Protein AF-A0A5J4UTB5-F1 (afdb_monomer_lite)

pLDDT: mean 79.01, std 13.05, range [40.53, 96.5]

InterPro domains:
  IPR027417 P-loop containing nucleoside triphosphate hydrolase [G3DSA:3.40.50.300] (4-256)
  IPR027417 P-loop containing nucleoside triphosphate hydrolase [SSF52540] (23-153)

Sequence (651 aa):
MMSYSPTGGYIVTEQAKSILKGTPNVLLIIVTGLSRSGKSTRINQLITGNTSTWNLVWPMVTAQGDRTVTKAFITYGPVPLSRINANFGVILANIAAGDPNIFFIDSEGTGHLEHQGRDIFMGIMALLPVACVCINVSNGIVHQPDMVQIIGQFQLNHLLSVLPYGINMTRGFVLMCRGVGYTVEEGGDINASRIEQDNRQKQILKDQLIRNGVNENADHIIVLTQPSDNTPQFADMQKNSLKDCAEFVNRIVGQRTPVSGSTVLGMIENLLLHVQEFKQNGINDIVVTQAFDHVVEHLLRQAGDAALAFCGTCAVTIQRMTLDQLIPGGAPAEIDRIVGIVNQSFIDALGPARTEIQQFKGQVYEQKRTEVVAAAHLQIQQAIDGRAVSLHGTVINLIRNCQTEVQDEYTTTVQNSVTAMTYPQLRAFTAAAYAQNNTNANQVRQRCTQRLDWLVGRVQQAVNDAATAAQQGATACAQTGFDRGLNGRVLYPHTLAEAQGEFQNPAVGANITLYTQNNLPYPAIVGANGVVTLPGLSANTATNHEEHNGTNWWNNSVDNPVTFTPGACTVHVDSKAYHWEGDHTGHHHGIRRKKRHYHDVEYASVSVTIPAGWNFGNIVWGGYQQIVGQTVTFSAPNGFNAPIPPISIRR

Foldseek 3Di:
DWAQDPVPAIDDDPVLVVVQQQFWQEAEEEEAEAPPLLRQLLVQCLQQLQLLDSPRCPPPHDDDDDDFDDNTWDKDWQDFLVNSCVSLVNDDPDPPDPTHGYIYIYAGHAHPLVPGPPRSLLLLQLLLQQHLEYEYGEEAQDDDVVLVSVCLSSVLLPQWDQAPLRFTRRYAYEYEHEAYDFDADVPGDRLVSQVVVFVVSLVVSVVSCVVVVRDDDSLRYTYGYAHHDSPPSRSVSNSVSSSVVSVSSSVSSVRGDRAGSLLSNQSSNQSSVCSVVCNVPNDDSVSSNVSSVVSLVVLLVQLLVQLCVLLVVLLVVLLPDDPVRLVVCVDPVNLVVSLVSSLVSSVVSSNSRNVVCCSRVVVVNVVSSVVSSVVSSVSNNCSSVVSVVVNVVVVVVVLVVLLVVLLVVLLVVLLVVLLPDDLVCLVVDAQVVCLVPPCVLVVSLVVQCVVCVVVPPPSNVSSVVSSVVSSVCSSVSNVVSSVVSVPPDDNFAQFPVNCCVVPVNDDQQDWDWHAAPVGHTAIWGQHPPRAIHHPWKWKKKWKWKAKDPGHTPDIDMDTWDWHADRNQQWIFTFDKWAKAKDKDWDDDDDDDDDTDIMIMIITMKMKIFDDPPKDWDDADDPADWDDDHRIIIDHHDHPDMDGGDIIHMGD

Radius of gyration: 64.91 Å; chains: 1; bounding box: 141×70×179 Å

Secondary structure (DSSP, 8-state):
-EEEETTTEEEE-HHHHHHHHT-SSEEEEEEE-BTTSSHHHHHHHHHH---S-S---SSSPPPPSSS---SEEEEEEEEEHHHHHHHHTPPPS---SS--EEEEEEEP-BSSGGG--HHHHHHHHHHGGGEEEEEEEEESSPPHHHHHHHHHHHTGGGS--EEGGGEE---EEEEEEES------TT--HHHHHHHHHHHHHHHHHHHHHHTT----GGGEEEEEE----SHHHHHHHHHHHHHHHHHHHHHHTTSPP--HHHHHHHHHHHHHTHHHHHHH---HHHHHHHHHHHHHHHHHHHHHHHHHHHHHHHHHHTT--HHHHHHHTSHHHHHHHHHHHHHHHHHHHTTHHHHHHHHHHHHHHHHHHHHHHHHHHHHHHHHHHHHHHHHHHHHHHHHHHHHHHHHHHHHHHHHHHHT--HHHHHT--HHHHHHH-THHHHHHHHHHHHSGGGHHHHHHHHHHHHHHHHHHHHHHHHHHHHHHTTT--SS-SSHHHHTTTTTSPPTT-EEEEE-TT--EEEEEE-GGG-EE-TT-EEEEEEEEEETTTEEEEEEEEEEPEEEETTTTEEEE--EEEEEEEEEEPPP--TT-PPPEEEEEEEEEEEEEPPTT-EE-----SSEEEEETTEEEEE--TT-EEEPPPEEEE-

Organism: NCBI:txid222440

Structure (mmCIF, N/CA/C/O backbone):
data_AF-A0A5J4UTB5-F1
#
_entry.id   AF-A0A5J4UTB5-F1
#
loop_
_atom_site.group_PDB
_atom_site.id
_atom_site.type_symbol
_atom_site.label_atom_id
_atom_site.label_alt_id
_atom_site.label_comp_id
_atom_site.label_asym_id
_atom_site.label_entity_id
_atom_site.label_seq_id
_atom_site.pdbx_PDB_ins_code
_atom_site.Cartn_x
_atom_site.Cartn_y
_atom_site.Cartn_z
_atom_site.occupancy
_atom_site.B_iso_or_equiv
_atom_site.auth_seq_id
_atom_site.auth_comp_id
_atom_site.auth_asym_id
_atom_site.auth_atom_id
_atom_site.pdbx_PDB_model_num
ATOM 1 N N . MET A 1 1 ? 5.181 11.831 -23.032 1.00 82.31 1 MET A N 1
ATOM 2 C CA . MET A 1 1 ? 6.130 11.613 -21.923 1.00 82.31 1 MET A CA 1
ATOM 3 C C . MET A 1 1 ? 6.036 12.733 -20.918 1.00 82.31 1 MET A C 1
ATOM 5 O O . MET A 1 1 ? 5.537 12.511 -19.825 1.00 82.31 1 MET A O 1
ATOM 9 N N . MET A 1 2 ? 6.504 13.927 -21.281 1.00 84.38 2 MET A N 1
ATOM 10 C CA . MET A 1 2 ? 6.601 15.066 -20.379 1.00 84.38 2 MET A CA 1
ATOM 11 C C . MET A 1 2 ? 6.098 16.323 -21.073 1.00 84.38 2 MET A C 1
ATOM 13 O O . MET A 1 2 ? 6.310 16.500 -22.276 1.00 84.38 2 MET A O 1
ATOM 17 N N . SER A 1 3 ? 5.467 17.190 -20.295 1.00 80.56 3 SER A N 1
ATOM 18 C CA . SER A 1 3 ? 5.044 18.528 -20.701 1.00 80.56 3 SER A CA 1
ATOM 19 C C . SER A 1 3 ? 5.803 19.569 -19.892 1.00 80.56 3 SER A C 1
ATOM 21 O O . SER A 1 3 ? 6.044 19.365 -18.702 1.00 80.56 3 SER A O 1
ATOM 23 N N . TYR A 1 4 ? 6.162 20.680 -20.530 1.00 76.25 4 TYR A N 1
ATOM 24 C CA . TYR A 1 4 ? 6.833 21.789 -19.865 1.00 76.25 4 TYR A CA 1
ATOM 25 C C . TYR A 1 4 ? 5.823 22.798 -19.310 1.00 76.25 4 TYR A C 1
ATOM 27 O O . TYR A 1 4 ? 4.922 23.240 -20.025 1.00 76.25 4 TYR A O 1
ATOM 35 N N . SER A 1 5 ? 6.005 23.181 -18.048 1.00 70.31 5 SER A N 1
ATOM 36 C CA . SER A 1 5 ? 5.319 24.296 -17.402 1.00 70.31 5 SER A CA 1
ATOM 37 C C . SER A 1 5 ? 6.306 25.447 -17.166 1.00 70.31 5 SER A C 1
ATOM 39 O O . SER A 1 5 ? 7.316 25.231 -16.492 1.00 70.31 5 SER A O 1
ATOM 41 N N . PRO A 1 6 ? 6.016 26.681 -17.623 1.00 63.81 6 PRO A N 1
ATOM 42 C CA . PRO A 1 6 ? 6.888 27.840 -17.403 1.00 63.81 6 PRO A CA 1
ATOM 43 C C . PRO A 1 6 ? 7.181 28.152 -15.928 1.00 63.81 6 PRO A C 1
ATOM 45 O O . PRO A 1 6 ? 8.191 28.775 -15.623 1.00 63.81 6 PRO A O 1
ATOM 48 N N . THR A 1 7 ? 6.300 27.742 -15.012 1.00 60.81 7 THR A N 1
ATOM 49 C CA . THR A 1 7 ? 6.431 27.991 -13.567 1.00 60.81 7 THR A CA 1
ATOM 50 C C . THR A 1 7 ? 6.910 26.775 -12.775 1.00 60.81 7 THR A C 1
ATOM 52 O O . THR A 1 7 ? 7.266 26.926 -11.611 1.00 60.81 7 THR A O 1
ATOM 55 N N . GLY A 1 8 ? 6.915 25.579 -13.377 1.00 63.91 8 GLY A N 1
ATOM 56 C CA . GLY A 1 8 ? 7.150 24.311 -12.671 1.00 63.91 8 GLY A CA 1
ATOM 57 C C . GLY A 1 8 ? 8.138 23.353 -13.339 1.00 63.91 8 GLY A C 1
ATOM 58 O O . GLY A 1 8 ? 8.381 22.280 -12.799 1.00 63.91 8 GLY A O 1
ATOM 59 N N . GLY A 1 9 ? 8.709 23.704 -14.495 1.00 75.94 9 GLY A N 1
ATOM 60 C CA . GLY A 1 9 ? 9.616 22.824 -15.232 1.00 75.94 9 GLY A CA 1
ATOM 61 C C . GLY A 1 9 ? 8.895 21.679 -15.953 1.00 75.94 9 GLY A C 1
ATOM 62 O O . GLY A 1 9 ? 7.710 21.774 -16.280 1.00 75.94 9 GLY A O 1
ATOM 63 N N . TYR A 1 10 ? 9.621 20.600 -16.255 1.00 82.94 10 TYR A N 1
ATOM 64 C CA . TYR A 1 10 ? 9.029 19.406 -16.864 1.00 82.94 10 TYR A CA 1
ATOM 65 C C . TYR A 1 10 ? 8.313 18.553 -15.826 1.00 82.94 10 TYR A C 1
ATOM 67 O O . TYR A 1 10 ? 8.853 18.277 -14.760 1.00 82.94 10 TYR A O 1
ATOM 75 N N . ILE A 1 11 ? 7.133 18.066 -16.198 1.00 86.44 11 ILE A N 1
ATOM 76 C CA . ILE A 1 11 ? 6.380 17.072 -15.434 1.00 86.44 11 ILE A CA 1
ATOM 77 C C . ILE A 1 11 ? 5.998 15.906 -16.339 1.00 86.44 11 ILE A C 1
ATOM 79 O O . ILE A 1 11 ? 5.722 16.094 -17.530 1.00 86.44 11 ILE A O 1
ATOM 83 N N . VAL A 1 12 ? 5.962 14.695 -15.783 1.00 88.62 12 VAL A N 1
ATOM 84 C CA . VAL A 1 12 ? 5.438 13.526 -16.496 1.00 88.62 12 VAL A CA 1
ATOM 85 C C . VAL A 1 12 ? 3.929 13.692 -16.677 1.00 88.62 12 VAL A C 1
ATOM 87 O O . VAL A 1 12 ? 3.208 14.008 -15.735 1.00 88.62 12 VAL A O 1
ATOM 90 N N . THR A 1 13 ? 3.435 13.491 -17.898 1.00 88.62 13 THR A N 1
ATOM 91 C CA . THR A 1 13 ? 2.002 13.626 -18.212 1.00 88.62 13 THR A CA 1
ATOM 92 C C . THR A 1 13 ? 1.187 12.500 -17.573 1.00 88.62 13 THR A C 1
ATOM 94 O O . THR A 1 13 ? 1.621 11.351 -17.636 1.00 88.62 13 THR A O 1
ATOM 97 N N . GLU A 1 14 ? -0.025 12.777 -17.083 1.00 89.44 14 GLU A N 1
ATOM 98 C CA . GLU A 1 14 ? -0.910 11.764 -16.467 1.00 89.44 14 GLU A CA 1
ATOM 99 C C . GLU A 1 14 ? -1.176 10.548 -17.372 1.00 89.44 14 GLU A C 1
ATOM 101 O O . GLU A 1 14 ? -1.186 9.408 -16.910 1.00 89.44 14 GLU A O 1
ATOM 106 N N . GLN A 1 15 ? -1.292 10.764 -18.687 1.00 86.31 15 GLN A N 1
ATOM 107 C CA . GLN A 1 15 ? -1.418 9.672 -19.656 1.00 86.31 15 GLN A CA 1
ATOM 108 C C . GLN A 1 15 ? -0.199 8.733 -19.630 1.00 86.31 15 GLN A C 1
ATOM 110 O O . GLN A 1 15 ? -0.359 7.515 -19.622 1.00 86.31 15 GLN A O 1
ATOM 115 N N . ALA A 1 16 ? 1.018 9.286 -19.588 1.00 87.56 16 ALA A N 1
ATOM 116 C CA . ALA A 1 16 ? 2.239 8.488 -19.497 1.00 87.56 16 ALA A CA 1
ATOM 117 C C . ALA A 1 16 ? 2.341 7.764 -18.146 1.00 87.56 16 ALA A C 1
ATOM 119 O O . ALA A 1 16 ? 2.723 6.597 -18.129 1.00 87.56 16 ALA A O 1
ATOM 120 N N . LYS A 1 17 ? 1.940 8.412 -17.040 1.00 91.62 17 LYS A N 1
ATOM 121 C CA . LYS A 1 17 ? 1.911 7.786 -15.706 1.00 91.62 17 LYS A CA 1
ATOM 122 C C . LYS A 1 17 ? 1.018 6.549 -15.682 1.00 91.62 17 LYS A C 1
ATOM 124 O O . LYS A 1 17 ? 1.452 5.491 -15.236 1.00 91.62 17 LYS A O 1
ATOM 129 N N . SER A 1 18 ? -0.201 6.680 -16.207 1.00 89.06 18 SER A N 1
ATOM 130 C CA . SER A 1 18 ? -1.191 5.599 -16.253 1.00 89.06 18 SER A CA 1
ATOM 131 C C . SER A 1 18 ? -0.679 4.378 -17.024 1.00 89.06 18 SER A C 1
ATOM 133 O O . SER A 1 18 ? -0.764 3.253 -16.535 1.00 89.06 18 SER A O 1
ATOM 135 N N . ILE A 1 19 ? -0.069 4.597 -18.195 1.00 90.44 19 ILE A N 1
ATOM 136 C CA . ILE A 1 19 ? 0.429 3.502 -19.040 1.00 90.44 19 ILE A CA 1
ATOM 137 C C . ILE A 1 19 ? 1.689 2.861 -18.433 1.00 90.44 19 ILE A C 1
ATOM 139 O O . ILE A 1 19 ? 1.799 1.636 -18.384 1.00 90.44 19 ILE A O 1
ATOM 143 N N . LEU A 1 20 ? 2.642 3.662 -17.943 1.00 91.00 20 LEU A N 1
ATOM 144 C CA . LEU A 1 20 ? 3.902 3.143 -17.401 1.00 91.00 20 LEU A CA 1
ATOM 145 C C . LEU A 1 20 ? 3.695 2.344 -16.113 1.00 91.00 20 LEU A C 1
ATOM 147 O O . LEU A 1 20 ? 4.262 1.263 -15.987 1.00 91.00 20 LEU A O 1
ATOM 151 N N . LYS A 1 21 ? 2.857 2.818 -15.182 1.00 88.62 21 LYS A N 1
ATOM 152 C CA . LYS A 1 21 ? 2.711 2.213 -13.845 1.00 88.62 21 LYS A CA 1
ATOM 153 C C . LYS A 1 21 ? 2.341 0.722 -13.880 1.00 88.62 21 LYS A C 1
ATOM 155 O O . LYS A 1 21 ? 2.787 -0.028 -13.020 1.00 88.62 21 LYS A O 1
ATOM 160 N N . GLY A 1 22 ? 1.559 0.289 -14.870 1.00 87.06 22 GLY A N 1
ATOM 161 C CA . GLY A 1 22 ? 1.132 -1.107 -15.023 1.00 87.06 22 GLY A CA 1
ATOM 162 C C . GLY A 1 22 ? 2.012 -1.975 -15.929 1.00 87.06 22 GLY A C 1
ATOM 163 O O . GLY A 1 22 ? 1.721 -3.158 -16.086 1.00 87.06 22 GLY A O 1
ATOM 164 N N . THR A 1 23 ? 3.059 -1.424 -16.552 1.00 92.12 23 THR A N 1
ATOM 165 C CA . THR A 1 23 ? 3.819 -2.140 -17.587 1.00 92.12 23 THR A CA 1
ATOM 166 C C . THR A 1 23 ? 5.057 -2.841 -16.999 1.00 92.12 23 THR A C 1
ATOM 168 O O . THR A 1 23 ? 5.892 -2.179 -16.376 1.00 92.12 23 THR A O 1
ATOM 171 N N . PRO A 1 24 ? 5.231 -4.164 -17.190 1.00 91.12 24 PRO A N 1
ATOM 172 C CA . PRO A 1 24 ? 6.453 -4.870 -16.805 1.00 91.12 24 PRO A CA 1
ATOM 173 C C . PRO A 1 24 ? 7.583 -4.652 -17.825 1.00 91.12 24 PRO A C 1
ATOM 175 O O . PRO A 1 24 ? 7.318 -4.426 -19.006 1.00 91.12 24 PRO A O 1
ATOM 178 N N . ASN A 1 25 ? 8.837 -4.784 -17.379 1.00 90.62 25 ASN A N 1
ATOM 179 C CA . ASN A 1 25 ? 10.048 -4.760 -18.216 1.00 90.62 25 ASN A CA 1
ATOM 180 C C . ASN A 1 25 ? 10.065 -3.617 -19.255 1.00 90.62 25 ASN A C 1
ATOM 182 O O . ASN A 1 25 ? 9.971 -3.843 -20.463 1.00 90.62 25 ASN A O 1
ATOM 186 N N . VAL A 1 26 ? 10.119 -2.380 -18.768 1.00 93.31 26 VAL A N 1
ATOM 187 C CA . VAL A 1 26 ? 10.037 -1.163 -19.579 1.00 93.31 26 VAL A CA 1
ATOM 188 C C . VAL A 1 26 ? 11.411 -0.731 -20.076 1.00 93.31 26 VAL A C 1
ATOM 190 O O . VAL A 1 26 ? 12.365 -0.616 -19.311 1.00 93.31 26 VAL A O 1
ATOM 193 N N . LEU A 1 27 ? 11.480 -0.395 -21.363 1.00 93.62 27 LEU A N 1
ATOM 194 C CA . LEU A 1 27 ? 12.644 0.196 -22.011 1.00 93.62 27 LEU A CA 1
ATOM 195 C C . LEU A 1 27 ? 12.272 1.534 -22.639 1.00 93.62 27 LEU A C 1
ATOM 197 O O . LEU A 1 27 ? 11.268 1.643 -23.340 1.00 93.62 27 LEU A O 1
ATOM 201 N N . LEU A 1 28 ? 13.114 2.547 -22.448 1.00 95.00 28 LEU A N 1
ATOM 202 C CA . LEU A 1 28 ? 12.928 3.848 -23.085 1.00 95.00 28 LEU A CA 1
ATOM 203 C C . LEU A 1 28 ? 13.902 4.011 -24.251 1.00 95.00 28 LEU A C 1
ATOM 205 O O . LEU A 1 28 ? 15.115 3.892 -24.066 1.00 95.00 28 LEU A O 1
ATOM 209 N N . ILE A 1 29 ? 13.381 4.319 -25.437 1.00 95.25 29 ILE A N 1
ATOM 210 C CA . ILE A 1 29 ? 14.190 4.739 -26.584 1.00 95.25 29 ILE A CA 1
ATOM 211 C C . ILE A 1 29 ? 13.920 6.215 -26.838 1.00 95.25 29 ILE A C 1
ATOM 213 O O . ILE A 1 29 ? 12.815 6.593 -27.221 1.00 95.25 29 ILE A O 1
ATOM 217 N N . ILE A 1 30 ? 14.931 7.051 -26.620 1.00 92.38 30 ILE A N 1
ATOM 218 C CA . ILE A 1 30 ? 14.826 8.502 -26.788 1.00 92.38 30 ILE A CA 1
ATOM 219 C C . ILE A 1 30 ? 15.323 8.857 -28.180 1.00 92.38 30 ILE A C 1
ATOM 221 O O . ILE A 1 30 ? 16.457 8.537 -28.520 1.00 92.38 30 ILE A O 1
ATOM 225 N N . VAL A 1 31 ? 14.505 9.541 -28.974 1.00 91.50 31 VAL A N 1
ATOM 226 C CA . VAL A 1 31 ? 14.862 10.004 -30.316 1.00 91.50 31 VAL A CA 1
ATOM 227 C C . VAL A 1 31 ? 14.909 11.524 -30.332 1.00 91.50 31 VAL A C 1
ATOM 229 O O . VAL A 1 31 ? 13.977 12.203 -29.909 1.00 91.50 31 VAL A O 1
ATOM 232 N N . THR A 1 32 ? 16.024 12.058 -30.811 1.00 87.31 32 THR A N 1
ATOM 233 C CA . THR A 1 32 ? 16.383 13.475 -30.715 1.00 87.31 32 THR A CA 1
ATOM 234 C C . THR A 1 32 ? 17.271 13.882 -31.889 1.00 87.31 32 THR A C 1
ATOM 236 O O . THR A 1 32 ? 17.636 13.058 -32.723 1.00 87.31 32 THR A O 1
ATOM 239 N N . GLY A 1 33 ? 17.508 15.179 -32.051 1.00 82.62 33 GLY A N 1
ATOM 240 C CA . GLY A 1 33 ? 18.141 15.769 -33.225 1.00 82.62 33 GLY A CA 1
ATOM 241 C C . GLY A 1 33 ? 17.418 17.022 -33.705 1.00 82.62 33 GLY A C 1
ATOM 242 O O . GLY A 1 33 ? 16.336 17.375 -33.214 1.00 82.62 33 GLY A O 1
ATOM 243 N N . LEU A 1 34 ? 18.016 17.678 -34.698 1.00 77.44 34 LEU A N 1
ATOM 244 C CA . LEU A 1 34 ? 17.564 18.973 -35.201 1.00 77.44 34 LEU A CA 1
ATOM 245 C C . LEU A 1 34 ? 16.099 18.955 -35.666 1.00 77.44 34 LEU A C 1
ATOM 247 O O . LEU A 1 34 ? 15.512 17.921 -36.015 1.00 77.44 34 LEU A O 1
ATOM 251 N N . SER A 1 35 ? 15.484 20.133 -35.683 1.00 75.88 35 SER A N 1
ATOM 252 C CA . SER A 1 35 ? 14.193 20.320 -36.344 1.00 75.88 35 SER A CA 1
ATOM 253 C C . SER A 1 35 ? 14.227 19.794 -37.787 1.00 75.88 35 SER A C 1
ATOM 255 O O . SER A 1 35 ? 15.158 20.058 -38.542 1.00 75.88 35 SER A O 1
ATOM 257 N N . ARG A 1 36 ? 13.198 19.018 -38.162 1.00 76.75 36 ARG A N 1
ATOM 258 C CA . ARG A 1 36 ? 13.047 18.369 -39.483 1.00 76.75 36 ARG A CA 1
ATOM 259 C C . ARG A 1 36 ? 14.149 17.368 -39.871 1.00 76.75 36 ARG A C 1
ATOM 261 O O . ARG A 1 36 ? 14.342 17.103 -41.056 1.00 76.75 36 ARG A O 1
ATOM 268 N N . SER A 1 37 ? 14.831 16.755 -38.902 1.00 81.31 37 SER A N 1
ATOM 269 C CA . SER A 1 37 ? 15.782 15.666 -39.183 1.00 81.31 37 SER A CA 1
ATOM 270 C C . SER A 1 37 ? 15.126 14.314 -39.511 1.00 81.31 37 SER A C 1
ATOM 272 O O . SER A 1 37 ? 15.797 13.406 -39.986 1.00 81.31 37 SER A O 1
ATOM 274 N N . GLY A 1 38 ? 13.809 14.175 -39.312 1.00 85.00 38 GLY A N 1
ATOM 275 C CA . GLY A 1 38 ? 13.069 12.935 -39.591 1.00 85.00 38 GLY A CA 1
ATOM 276 C C . GLY A 1 38 ? 12.893 12.000 -38.389 1.00 85.00 38 GLY A C 1
ATOM 277 O O . GLY A 1 38 ? 12.594 10.827 -38.586 1.00 85.00 38 GLY A O 1
ATOM 278 N N . LYS A 1 39 ? 13.042 12.496 -37.151 1.00 87.62 39 LYS A N 1
ATOM 279 C CA . LYS A 1 39 ? 12.878 11.723 -35.899 1.00 87.62 39 LYS A CA 1
ATOM 280 C C . LYS A 1 39 ? 11.586 10.905 -35.832 1.00 87.62 39 LYS A C 1
ATOM 282 O O . LYS A 1 39 ? 11.640 9.682 -35.743 1.00 87.62 39 LYS A O 1
ATOM 287 N N . SER A 1 40 ? 10.435 11.567 -35.946 1.00 87.25 40 SER A N 1
ATOM 288 C CA . SER A 1 40 ? 9.120 10.923 -35.871 1.00 87.25 40 SER A CA 1
ATOM 289 C C . SER A 1 40 ? 8.929 9.916 -37.013 1.00 87.25 40 SER A C 1
ATOM 291 O O . SER A 1 40 ? 8.399 8.830 -36.795 1.00 87.25 40 SER A O 1
ATOM 293 N N . THR A 1 41 ? 9.462 10.208 -38.208 1.00 88.50 41 THR A N 1
ATOM 294 C CA . THR A 1 41 ? 9.490 9.252 -39.326 1.00 88.50 41 THR A CA 1
ATOM 295 C C . THR A 1 41 ? 10.308 8.007 -38.984 1.00 88.50 41 THR A C 1
ATOM 297 O O . THR A 1 41 ? 9.854 6.901 -39.253 1.00 88.50 41 THR A O 1
ATOM 300 N N . ARG A 1 42 ? 11.482 8.147 -38.353 1.00 89.81 42 ARG A N 1
ATOM 301 C CA . ARG A 1 42 ? 12.305 6.999 -37.935 1.00 89.81 42 ARG A CA 1
ATOM 302 C C . ARG A 1 42 ? 11.610 6.131 -36.899 1.00 89.81 42 ARG A C 1
ATOM 304 O O . ARG A 1 42 ? 11.630 4.911 -37.032 1.00 89.81 42 ARG A O 1
ATOM 311 N N . ILE A 1 43 ? 10.943 6.748 -35.927 1.00 92.81 43 ILE A N 1
ATOM 312 C CA . ILE A 1 43 ? 10.099 6.023 -34.970 1.00 92.81 43 ILE A CA 1
ATOM 313 C C . ILE A 1 43 ? 9.019 5.231 -35.721 1.00 92.81 43 ILE A C 1
ATOM 315 O O . ILE A 1 43 ? 8.870 4.030 -35.501 1.00 92.81 43 ILE A O 1
ATOM 319 N N . ASN A 1 44 ? 8.323 5.868 -36.666 1.00 92.38 44 ASN A N 1
ATOM 320 C CA . ASN A 1 44 ? 7.273 5.217 -37.448 1.00 92.38 44 ASN A CA 1
ATOM 321 C C . ASN A 1 44 ? 7.795 4.028 -38.261 1.00 92.38 44 ASN A C 1
ATOM 323 O O . ASN A 1 44 ? 7.172 2.967 -38.272 1.00 92.38 44 ASN A O 1
ATOM 327 N N . GLN A 1 45 ? 8.955 4.170 -38.900 1.00 91.56 45 GLN A N 1
ATOM 328 C CA . GLN A 1 45 ? 9.579 3.101 -39.680 1.00 91.56 45 GLN A CA 1
ATOM 329 C C . GLN A 1 45 ? 10.033 1.932 -38.800 1.00 91.56 45 GLN A C 1
ATOM 331 O O . GLN A 1 45 ? 9.808 0.782 -39.167 1.00 91.56 45 GLN A O 1
ATOM 336 N N . LEU A 1 46 ? 10.598 2.199 -37.617 1.00 92.56 46 LEU A N 1
ATOM 337 C CA . LEU A 1 46 ? 10.962 1.150 -36.657 1.00 92.56 46 LEU A CA 1
ATOM 338 C C . LEU A 1 46 ? 9.728 0.357 -36.191 1.00 92.56 46 LEU A C 1
ATOM 340 O O . LEU A 1 46 ? 9.748 -0.872 -36.159 1.00 92.56 46 LEU A O 1
ATOM 344 N N . ILE A 1 47 ? 8.627 1.047 -35.882 1.00 93.12 47 ILE A N 1
ATOM 345 C CA . ILE A 1 47 ? 7.403 0.419 -35.357 1.00 93.12 47 ILE A CA 1
ATOM 346 C C . ILE A 1 47 ? 6.625 -0.350 -36.432 1.00 93.12 47 ILE A C 1
ATOM 348 O O . ILE A 1 47 ? 6.020 -1.386 -36.140 1.00 93.12 47 ILE A O 1
ATOM 352 N N . THR A 1 48 ? 6.592 0.164 -37.662 1.00 91.50 48 THR A N 1
ATOM 353 C CA . THR A 1 48 ? 5.786 -0.411 -38.753 1.00 91.50 48 THR A CA 1
ATOM 354 C C . THR A 1 48 ? 6.566 -1.367 -39.650 1.00 91.50 48 THR A C 1
ATOM 356 O O . THR A 1 48 ? 5.944 -2.147 -40.364 1.00 91.50 48 THR A O 1
ATOM 359 N N . GLY A 1 49 ? 7.900 -1.290 -39.663 1.00 89.38 49 GLY A N 1
ATOM 360 C CA . GLY A 1 49 ? 8.748 -2.005 -40.621 1.00 89.38 49 GLY A CA 1
ATOM 361 C C . GLY A 1 49 ? 8.662 -1.470 -42.054 1.00 89.38 49 GLY A C 1
ATOM 362 O O . GLY A 1 49 ? 9.355 -1.972 -42.937 1.00 89.38 49 GLY A O 1
ATOM 363 N N . ASN A 1 50 ? 7.827 -0.459 -42.311 1.00 89.12 50 ASN A N 1
ATOM 364 C CA . ASN A 1 50 ? 7.670 0.116 -43.636 1.00 89.12 50 ASN A CA 1
ATOM 365 C C . ASN A 1 50 ? 8.791 1.129 -43.894 1.00 89.12 50 ASN A C 1
ATOM 367 O O . ASN A 1 50 ? 8.797 2.198 -43.298 1.00 89.12 50 ASN A O 1
ATOM 371 N N . THR A 1 51 ? 9.719 0.818 -44.797 1.00 87.00 51 THR A N 1
ATOM 372 C CA . THR A 1 51 ? 10.797 1.730 -45.221 1.00 87.00 51 THR A CA 1
ATOM 373 C C . THR A 1 51 ? 10.619 2.263 -46.638 1.00 87.00 51 THR A C 1
ATOM 375 O O . THR A 1 51 ? 11.501 2.955 -47.139 1.00 87.00 51 THR A O 1
ATOM 378 N N . SER A 1 52 ? 9.483 1.983 -47.285 1.00 82.00 52 SER A N 1
ATOM 379 C CA . SER A 1 52 ? 9.239 2.353 -48.683 1.00 82.00 52 SER A CA 1
ATOM 380 C C . SER A 1 52 ? 8.893 3.831 -48.873 1.00 82.00 52 SER A C 1
ATOM 382 O O . SER A 1 52 ? 8.764 4.292 -50.003 1.00 82.00 52 SER A O 1
ATOM 384 N N . THR A 1 53 ? 8.669 4.577 -47.787 1.00 79.75 53 THR A N 1
ATOM 385 C CA . THR A 1 53 ? 8.360 6.005 -47.859 1.00 79.75 53 THR A CA 1
ATOM 386 C C . THR A 1 53 ? 8.824 6.778 -46.628 1.00 79.75 53 THR A C 1
ATOM 388 O O . THR A 1 53 ? 8.827 6.286 -45.496 1.00 79.75 53 THR A O 1
ATOM 391 N N . TRP A 1 54 ? 9.169 8.041 -46.865 1.00 75.94 54 TRP A N 1
ATOM 392 C CA . TRP A 1 54 ? 9.471 9.046 -45.847 1.00 75.94 54 TRP A CA 1
ATOM 393 C C . TRP A 1 54 ? 8.232 9.771 -45.298 1.00 75.94 54 TRP A C 1
ATOM 395 O O . TRP A 1 54 ? 8.320 10.451 -44.275 1.00 75.94 54 TRP A O 1
ATOM 405 N N . ASN A 1 55 ? 7.066 9.587 -45.926 1.00 77.00 55 ASN A N 1
ATOM 406 C CA . ASN A 1 55 ? 5.813 10.265 -45.574 1.00 77.00 55 ASN A CA 1
ATOM 407 C C . ASN A 1 55 ? 4.949 9.469 -44.577 1.00 77.00 55 ASN A C 1
ATOM 409 O O . ASN A 1 55 ? 3.725 9.589 -44.568 1.00 77.00 55 ASN A O 1
ATOM 413 N N . LEU A 1 56 ? 5.567 8.641 -43.731 1.00 79.50 56 LEU A N 1
ATOM 414 C CA . LEU A 1 56 ? 4.854 7.890 -42.697 1.00 79.50 56 LEU A CA 1
ATOM 415 C C . LEU A 1 56 ? 4.418 8.821 -41.565 1.00 79.50 56 LEU A C 1
ATOM 417 O O . LEU A 1 56 ? 5.252 9.329 -40.820 1.00 79.50 56 LEU A O 1
ATOM 421 N N . VAL A 1 57 ? 3.106 9.010 -41.430 1.00 79.62 57 VAL A N 1
ATOM 422 C CA . VAL A 1 57 ? 2.451 9.903 -40.450 1.00 79.62 57 VAL A CA 1
ATOM 423 C C . VAL A 1 57 ? 1.869 9.157 -39.238 1.00 79.62 57 VAL A C 1
ATOM 425 O O . VAL A 1 57 ? 1.139 9.745 -38.443 1.00 79.62 57 VAL A O 1
ATOM 428 N N . TRP A 1 58 ? 2.141 7.854 -39.110 1.00 82.44 58 TRP A N 1
ATOM 429 C CA . TRP A 1 58 ? 1.606 6.999 -38.049 1.00 82.44 58 TRP A CA 1
ATOM 430 C C . TRP A 1 58 ? 2.665 5.997 -37.563 1.00 82.44 58 TRP A C 1
ATOM 432 O O . TRP A 1 58 ? 3.378 5.439 -38.404 1.00 82.44 58 TRP A O 1
ATOM 442 N N . PRO A 1 59 ? 2.759 5.711 -36.249 1.00 83.50 59 PRO A N 1
ATOM 443 C CA . PRO A 1 59 ? 1.910 6.215 -35.159 1.00 83.50 59 PRO A CA 1
ATOM 444 C C . PRO A 1 59 ? 2.216 7.627 -34.640 1.00 83.50 59 PRO A C 1
ATOM 446 O O . PRO A 1 59 ? 1.360 8.221 -33.988 1.00 83.50 59 PRO A O 1
ATOM 449 N N . MET A 1 60 ? 3.395 8.178 -34.917 1.00 84.00 60 MET A N 1
ATOM 450 C CA . MET A 1 60 ? 3.747 9.554 -34.564 1.00 84.00 60 MET A CA 1
ATOM 451 C C . MET A 1 60 ? 3.350 10.514 -35.683 1.00 84.00 60 MET A C 1
ATOM 453 O O . MET A 1 60 ? 3.656 10.270 -36.853 1.00 84.00 60 MET A O 1
ATOM 457 N N . VAL A 1 61 ? 2.738 11.639 -35.316 1.00 79.62 61 VAL A N 1
ATOM 458 C CA . VAL A 1 61 ? 2.418 12.719 -36.256 1.00 79.62 61 VAL A CA 1
ATOM 459 C C . VAL A 1 61 ? 3.715 13.337 -36.782 1.00 79.62 61 VAL A C 1
ATOM 461 O O . VAL A 1 61 ? 4.581 13.729 -36.002 1.00 79.62 61 VAL A O 1
ATOM 464 N N . THR A 1 62 ? 3.843 13.459 -38.103 1.00 69.50 62 THR A N 1
ATOM 465 C CA . THR A 1 62 ? 4.951 14.173 -38.753 1.00 69.50 62 THR A CA 1
ATOM 466 C C . THR A 1 62 ? 4.498 15.565 -39.197 1.00 69.50 62 THR A C 1
ATOM 468 O O . THR A 1 62 ? 3.378 15.763 -39.665 1.00 69.50 62 THR A O 1
ATOM 471 N N . ALA A 1 63 ? 5.361 16.565 -39.019 1.00 61.75 63 ALA A N 1
ATOM 472 C CA . ALA A 1 63 ? 5.071 17.941 -39.411 1.00 61.75 63 ALA A CA 1
ATOM 473 C C . ALA A 1 63 ? 5.169 18.130 -40.936 1.00 61.75 63 ALA A C 1
ATOM 475 O O . ALA A 1 63 ? 6.181 17.761 -41.532 1.00 61.75 63 ALA A O 1
ATOM 476 N N . GLN A 1 64 ? 4.169 18.777 -41.547 1.00 46.41 64 GLN A N 1
ATOM 477 C CA . GLN A 1 64 ? 4.266 19.359 -42.892 1.00 46.41 64 GLN A CA 1
ATOM 478 C C . GLN A 1 64 ? 4.432 20.889 -42.779 1.00 46.41 64 GLN A C 1
ATOM 480 O O . GLN A 1 64 ? 3.679 21.537 -42.054 1.00 46.41 64 GLN A O 1
ATOM 485 N N . GLY A 1 65 ? 5.402 21.479 -43.490 1.00 47.16 65 GLY A N 1
ATOM 486 C CA . GLY A 1 65 ? 5.596 22.940 -43.566 1.00 47.16 65 GLY A CA 1
ATOM 487 C C . GLY A 1 65 ? 6.538 23.559 -42.517 1.00 47.16 65 GLY A C 1
ATOM 488 O O . GLY A 1 65 ? 7.383 22.872 -41.939 1.00 47.16 65 GLY A O 1
ATOM 489 N N . ASP A 1 66 ? 6.425 24.886 -42.314 1.00 41.28 66 ASP A N 1
ATOM 490 C CA . ASP A 1 66 ? 7.471 25.687 -41.655 1.00 41.28 66 ASP A CA 1
ATOM 491 C C . ASP A 1 66 ? 7.410 25.848 -40.127 1.00 41.28 66 ASP A C 1
ATOM 493 O O . ASP A 1 66 ? 8.334 26.393 -39.520 1.00 41.28 66 ASP A O 1
ATOM 497 N N . ARG A 1 67 ? 6.352 25.359 -39.479 1.00 40.53 67 ARG A N 1
ATOM 498 C CA . ARG A 1 67 ? 6.142 25.532 -38.033 1.00 40.53 67 ARG A CA 1
ATOM 499 C C . ARG A 1 67 ? 6.671 24.335 -37.239 1.00 40.53 67 ARG A C 1
ATOM 501 O O . ARG A 1 67 ? 6.486 23.190 -37.643 1.00 40.53 67 ARG A O 1
ATOM 508 N N . THR A 1 68 ? 7.301 24.591 -36.091 1.00 48.75 68 THR A N 1
ATOM 509 C CA . THR A 1 68 ? 7.646 23.548 -35.114 1.00 48.75 68 THR A CA 1
ATOM 510 C C . THR A 1 68 ? 6.359 22.977 -34.507 1.00 48.75 68 THR A C 1
ATOM 512 O O . THR A 1 68 ? 5.506 23.719 -34.023 1.00 48.75 68 THR A O 1
ATOM 515 N N . VAL A 1 69 ? 6.178 21.656 -34.592 1.00 44.34 69 VAL A N 1
ATOM 516 C CA . VAL A 1 69 ? 4.935 20.969 -34.173 1.00 44.34 69 VAL A CA 1
ATOM 517 C C . VAL A 1 69 ? 5.030 20.410 -32.751 1.00 44.34 69 VAL A C 1
ATOM 519 O O . VAL A 1 69 ? 4.028 20.322 -32.047 1.00 44.34 69 VAL A O 1
ATOM 522 N N . THR A 1 70 ? 6.230 20.079 -32.291 1.00 48.59 70 THR A N 1
ATOM 523 C CA . THR A 1 70 ? 6.458 19.465 -30.981 1.00 48.59 70 THR A CA 1
ATOM 524 C C . THR A 1 70 ? 6.889 20.551 -30.002 1.00 48.59 70 THR A C 1
ATOM 526 O O . THR A 1 70 ? 7.861 21.213 -30.303 1.00 48.59 70 THR A O 1
ATOM 529 N N . LYS A 1 71 ? 6.197 20.745 -28.869 1.00 53.69 71 LYS A N 1
ATOM 530 C CA . LYS A 1 71 ? 6.629 21.604 -27.735 1.00 53.69 71 LYS A CA 1
ATOM 531 C C . LYS A 1 71 ? 6.888 20.791 -26.448 1.00 53.69 71 LYS A C 1
ATOM 533 O O . LYS A 1 71 ? 6.660 21.265 -25.336 1.00 53.69 71 LYS A O 1
ATOM 538 N N . ALA A 1 72 ? 7.188 19.498 -26.600 1.00 68.88 72 ALA A N 1
ATOM 539 C CA . ALA A 1 72 ? 7.087 18.487 -25.543 1.00 68.88 72 ALA A CA 1
ATOM 540 C C . ALA A 1 72 ? 7.925 17.228 -25.849 1.00 68.88 72 ALA A C 1
ATOM 542 O O . ALA A 1 72 ? 8.499 17.097 -26.927 1.00 68.88 72 ALA A O 1
ATOM 543 N N . PHE A 1 73 ? 7.943 16.269 -24.920 1.00 82.19 73 PHE A N 1
ATOM 544 C CA . PHE A 1 73 ? 8.404 14.901 -25.185 1.00 82.19 73 PHE A CA 1
ATOM 545 C C . PHE A 1 73 ? 7.188 14.017 -25.449 1.00 82.19 73 PHE A C 1
ATOM 547 O O . PHE A 1 73 ? 6.442 13.707 -24.514 1.00 82.19 73 PHE A O 1
ATOM 554 N N . ILE A 1 74 ? 6.969 13.611 -26.697 1.00 85.19 74 ILE A N 1
ATOM 555 C CA . ILE A 1 74 ? 5.840 12.755 -27.096 1.00 85.19 74 ILE A CA 1
ATOM 556 C C . ILE A 1 74 ? 6.238 11.294 -26.886 1.00 85.19 74 ILE A C 1
ATOM 558 O O . ILE A 1 74 ? 7.377 10.927 -27.147 1.00 85.19 74 ILE A O 1
ATOM 562 N N . THR A 1 75 ? 5.322 10.455 -26.396 1.00 88.44 75 THR A N 1
ATOM 563 C CA . THR A 1 75 ? 5.591 9.017 -26.213 1.00 88.44 75 THR A CA 1
ATOM 564 C C . THR A 1 75 ? 4.663 8.182 -27.071 1.00 88.44 75 THR A C 1
ATOM 566 O O . THR A 1 75 ? 3.476 8.486 -27.150 1.00 88.44 75 THR A O 1
ATOM 569 N N . TYR A 1 76 ? 5.185 7.087 -27.615 1.00 90.81 76 TYR A N 1
ATOM 570 C CA . TYR A 1 76 ? 4.392 5.988 -28.144 1.00 90.81 76 TYR A CA 1
ATOM 571 C C . TYR A 1 76 ? 4.890 4.657 -27.584 1.00 90.81 76 TYR A C 1
ATOM 573 O O . TYR A 1 76 ? 6.091 4.393 -27.552 1.00 90.81 76 TYR A O 1
ATOM 581 N N . GLY A 1 77 ? 3.957 3.823 -27.145 1.00 90.00 77 GLY A N 1
ATOM 582 C CA . GLY A 1 77 ? 4.216 2.525 -26.540 1.00 90.00 77 GLY A CA 1
ATOM 583 C C . GLY A 1 77 ? 3.039 2.085 -25.664 1.00 90.00 77 GLY A C 1
ATOM 584 O O . GLY A 1 77 ? 2.081 2.849 -25.516 1.00 90.00 77 GLY A O 1
ATOM 585 N N . PRO A 1 78 ? 3.101 0.881 -25.079 1.00 94.00 78 PRO A N 1
ATOM 586 C CA . PRO A 1 78 ? 4.204 -0.076 -25.187 1.00 94.00 78 PRO A CA 1
ATOM 587 C C . PRO A 1 78 ? 4.271 -0.754 -26.568 1.00 94.00 78 PRO A C 1
ATOM 589 O O . PRO A 1 78 ? 3.252 -1.128 -27.145 1.00 94.00 78 PRO A O 1
ATOM 592 N N . VAL A 1 79 ? 5.483 -0.914 -27.103 1.00 94.06 79 VAL A N 1
ATOM 593 C CA . VAL A 1 79 ? 5.770 -1.713 -28.304 1.00 94.06 79 VAL A CA 1
ATOM 594 C C . VAL A 1 79 ? 6.665 -2.883 -27.897 1.00 94.06 79 VAL A C 1
ATOM 596 O O . VAL A 1 79 ? 7.795 -2.635 -27.479 1.00 94.06 79 VAL A O 1
ATOM 599 N N . PRO A 1 80 ? 6.212 -4.141 -28.011 1.00 92.75 80 PRO A N 1
ATOM 600 C CA . PRO A 1 80 ? 7.049 -5.283 -27.660 1.00 92.75 80 PRO A CA 1
ATOM 601 C C . PRO A 1 80 ? 8.295 -5.360 -28.553 1.00 92.75 80 PRO A C 1
ATOM 603 O O . PRO A 1 80 ? 8.201 -5.137 -29.766 1.00 92.75 80 PRO A O 1
ATOM 606 N N . LEU A 1 81 ? 9.459 -5.677 -27.983 1.00 91.75 81 LEU A N 1
ATOM 607 C CA . LEU A 1 81 ? 10.713 -5.801 -28.736 1.00 91.75 81 LEU A CA 1
ATOM 608 C C . LEU A 1 81 ? 10.607 -6.880 -29.826 1.00 91.75 81 LEU A C 1
ATOM 610 O O . LEU A 1 81 ? 11.089 -6.671 -30.942 1.00 91.75 81 LEU A O 1
ATOM 614 N N . SER A 1 82 ? 9.892 -7.978 -29.563 1.00 90.06 82 SER A N 1
ATOM 615 C CA . SER A 1 82 ? 9.607 -9.014 -30.566 1.00 90.06 82 SER A CA 1
ATOM 616 C C . SER A 1 82 ? 8.937 -8.471 -31.832 1.00 90.06 82 SER A C 1
ATOM 618 O O . SER A 1 82 ? 9.235 -8.946 -32.928 1.00 90.06 82 SER A O 1
ATOM 620 N N . ARG A 1 83 ? 8.091 -7.437 -31.721 1.00 91.56 83 ARG A N 1
ATOM 621 C CA . ARG A 1 83 ? 7.444 -6.799 -32.875 1.00 91.56 83 ARG A CA 1
ATOM 622 C C . ARG A 1 83 ? 8.456 -6.060 -33.743 1.00 91.56 83 ARG A C 1
ATOM 624 O O . ARG A 1 83 ? 8.406 -6.179 -34.964 1.00 91.56 83 ARG A O 1
ATOM 631 N N . ILE A 1 84 ? 9.382 -5.324 -33.126 1.00 92.44 84 ILE A N 1
ATOM 632 C CA . ILE A 1 84 ? 10.474 -4.660 -33.853 1.00 92.44 84 ILE A CA 1
ATOM 633 C C . ILE A 1 84 ? 11.334 -5.716 -34.553 1.00 92.44 84 ILE A C 1
ATOM 635 O O . ILE A 1 84 ? 11.632 -5.590 -35.737 1.00 92.44 84 ILE A O 1
ATOM 639 N N . ASN A 1 85 ? 11.656 -6.806 -33.861 1.00 91.69 85 ASN A N 1
ATOM 640 C CA . ASN A 1 85 ? 12.463 -7.884 -34.427 1.00 91.69 85 ASN A CA 1
ATOM 641 C C . ASN A 1 85 ? 11.780 -8.567 -35.612 1.00 91.69 85 ASN A C 1
ATOM 643 O O . ASN A 1 85 ? 12.422 -8.792 -36.637 1.00 91.69 85 ASN A O 1
ATOM 647 N N . ALA A 1 86 ? 10.477 -8.833 -35.510 1.00 90.94 86 ALA A N 1
ATOM 648 C CA . ALA A 1 86 ? 9.687 -9.409 -36.591 1.00 90.94 86 ALA A CA 1
ATOM 649 C C . ALA A 1 86 ? 9.661 -8.504 -37.834 1.00 90.94 86 ALA A C 1
ATOM 651 O O . ALA A 1 86 ? 9.859 -8.991 -38.946 1.00 90.94 86 ALA A O 1
ATOM 652 N N . ASN A 1 87 ? 9.501 -7.187 -37.654 1.00 91.81 87 ASN A N 1
ATOM 653 C CA . ASN A 1 87 ? 9.496 -6.217 -38.756 1.00 91.81 87 ASN A CA 1
ATOM 654 C C . ASN A 1 87 ? 10.793 -6.239 -39.590 1.00 91.81 87 ASN A C 1
ATOM 656 O O . ASN A 1 87 ? 10.760 -5.978 -40.796 1.00 91.81 87 ASN A O 1
ATOM 660 N N . PHE A 1 88 ? 11.929 -6.549 -38.958 1.00 92.38 88 PHE A N 1
ATOM 661 C CA . PHE A 1 88 ? 13.254 -6.521 -39.588 1.00 92.38 88 PHE A CA 1
ATOM 662 C C . PHE A 1 88 ? 13.904 -7.904 -39.752 1.00 92.38 88 PHE A C 1
ATOM 664 O O . PHE A 1 88 ? 15.045 -7.992 -40.204 1.00 92.38 88 PHE A O 1
ATOM 671 N N . GLY A 1 89 ? 13.191 -8.989 -39.432 1.00 89.75 89 GLY A N 1
ATOM 672 C CA . GLY A 1 89 ? 13.709 -10.355 -39.546 1.00 89.75 89 GLY A CA 1
ATOM 673 C C . GLY A 1 89 ? 14.926 -10.627 -38.653 1.00 89.75 89 GLY A C 1
ATOM 674 O O . GLY A 1 89 ? 15.849 -11.323 -39.072 1.00 89.75 89 GLY A O 1
ATOM 675 N N . VAL A 1 90 ? 14.958 -10.047 -37.449 1.00 89.56 90 VAL A N 1
ATOM 676 C CA . VAL A 1 90 ? 16.025 -10.267 -36.461 1.00 89.56 90 VAL A CA 1
ATOM 677 C C . VAL A 1 90 ? 15.722 -11.540 -35.670 1.00 89.56 90 VAL A C 1
ATOM 679 O O . VAL A 1 90 ? 14.695 -11.632 -34.998 1.00 89.56 90 VAL A O 1
ATOM 682 N N . ILE A 1 91 ? 16.616 -12.529 -35.749 1.00 77.31 91 ILE A N 1
ATOM 683 C CA . ILE A 1 91 ? 16.482 -13.802 -35.031 1.00 77.31 91 ILE A CA 1
ATOM 684 C C . ILE A 1 91 ? 17.065 -13.645 -33.625 1.00 77.31 91 ILE A C 1
ATOM 686 O O . ILE A 1 91 ? 18.225 -13.277 -33.449 1.00 77.31 91 ILE A O 1
ATOM 690 N N . LEU A 1 92 ? 16.247 -13.935 -32.618 1.00 65.44 92 LEU A N 1
ATOM 691 C CA . LEU A 1 92 ? 16.616 -13.822 -31.213 1.00 65.44 92 LEU A CA 1
ATOM 692 C C . LEU A 1 92 ? 17.418 -15.038 -30.757 1.00 65.44 92 LEU A C 1
ATOM 694 O O . LEU A 1 92 ? 16.888 -16.144 -30.730 1.00 65.44 92 LEU A O 1
ATOM 698 N N . ALA A 1 93 ? 18.672 -14.832 -30.352 1.00 55.59 93 ALA A N 1
ATOM 699 C CA . ALA A 1 93 ? 19.481 -15.917 -29.803 1.00 55.59 93 ALA A CA 1
ATOM 700 C C . ALA A 1 93 ? 19.232 -16.161 -28.304 1.00 55.59 93 ALA A C 1
ATOM 702 O O . ALA A 1 93 ? 19.387 -17.295 -27.883 1.00 55.59 93 ALA A O 1
ATOM 703 N N . ASN A 1 94 ? 18.845 -15.154 -27.503 1.00 54.28 94 ASN A N 1
ATOM 704 C CA . ASN A 1 94 ? 18.586 -15.291 -26.057 1.00 54.28 94 ASN A CA 1
ATOM 705 C C . ASN A 1 94 ? 17.909 -14.025 -25.482 1.00 54.28 94 ASN A C 1
ATOM 707 O O . ASN A 1 94 ? 18.611 -13.086 -25.111 1.00 54.28 94 ASN A O 1
ATOM 711 N N . ILE A 1 95 ? 16.575 -13.978 -25.348 1.00 55.66 95 ILE A N 1
ATOM 712 C CA . ILE A 1 95 ? 15.941 -13.026 -24.412 1.00 55.66 95 ILE A CA 1
ATOM 713 C C . ILE A 1 95 ? 15.558 -13.809 -23.150 1.00 55.66 95 ILE A C 1
ATOM 715 O O . ILE A 1 95 ? 14.527 -14.471 -23.106 1.00 55.66 95 ILE A O 1
ATOM 719 N N . ALA A 1 96 ? 16.428 -13.781 -22.138 1.00 51.56 96 ALA A N 1
ATOM 720 C CA . ALA A 1 96 ? 16.285 -14.567 -20.906 1.00 51.56 96 ALA A CA 1
ATOM 721 C C . ALA A 1 96 ? 15.214 -14.033 -19.924 1.00 51.56 96 ALA A C 1
ATOM 723 O O . ALA A 1 96 ? 14.914 -14.682 -18.926 1.00 51.56 96 ALA A O 1
ATOM 724 N N . ALA A 1 97 ? 14.615 -12.874 -20.202 1.00 55.75 97 ALA A N 1
ATOM 725 C CA . ALA A 1 97 ? 13.517 -12.282 -19.441 1.00 55.75 97 ALA A CA 1
ATOM 726 C C . ALA A 1 97 ? 12.412 -11.892 -20.428 1.00 55.75 97 ALA A C 1
ATOM 728 O O . ALA A 1 97 ? 12.735 -11.413 -21.507 1.00 55.75 97 ALA A O 1
ATOM 729 N N . GLY A 1 98 ? 11.137 -12.125 -20.101 1.00 70.88 98 GLY A N 1
ATOM 730 C CA . GLY A 1 98 ? 10.005 -11.943 -21.027 1.00 70.88 98 GLY A CA 1
ATOM 731 C C . GLY A 1 98 ? 10.049 -10.665 -21.884 1.00 70.88 98 GLY A C 1
ATOM 732 O O . GLY A 1 98 ? 10.642 -9.661 -21.491 1.00 70.88 98 GLY A O 1
ATOM 733 N N . ASP A 1 99 ? 9.411 -10.729 -23.058 1.00 86.00 99 ASP A N 1
ATOM 734 C CA . ASP A 1 99 ? 9.500 -9.729 -24.133 1.00 86.00 99 ASP A CA 1
ATOM 735 C C . ASP A 1 99 ? 9.394 -8.271 -23.622 1.00 86.00 99 ASP A C 1
ATOM 737 O O . ASP A 1 99 ? 8.336 -7.871 -23.123 1.00 86.00 99 ASP A O 1
ATOM 741 N N . PRO A 1 100 ? 10.485 -7.482 -23.690 1.00 90.81 100 PRO A N 1
ATOM 742 C CA . PRO A 1 100 ? 10.517 -6.118 -23.174 1.00 90.81 100 PRO A CA 1
ATOM 743 C C . PRO A 1 100 ? 9.538 -5.172 -23.876 1.00 90.81 100 PRO A C 1
ATOM 745 O O . PRO A 1 100 ? 9.336 -5.241 -25.090 1.00 90.81 100 PRO A O 1
ATOM 748 N N . ASN A 1 101 ? 9.008 -4.209 -23.122 1.00 94.06 101 ASN A N 1
ATOM 749 C CA . ASN A 1 101 ? 8.087 -3.190 -23.613 1.00 94.06 101 ASN A CA 1
ATOM 750 C C . ASN A 1 101 ? 8.820 -1.877 -23.897 1.00 94.06 101 ASN A C 1
ATOM 752 O O . ASN A 1 101 ? 9.244 -1.170 -22.981 1.00 94.06 101 ASN A O 1
ATOM 756 N N . ILE A 1 102 ? 8.933 -1.520 -25.173 1.00 95.25 102 ILE A N 1
ATOM 757 C CA . ILE A 1 102 ? 9.602 -0.300 -25.620 1.00 95.25 102 ILE A CA 1
ATOM 758 C C . ILE A 1 102 ? 8.625 0.873 -25.628 1.00 95.25 102 ILE A C 1
ATOM 760 O O . ILE A 1 102 ? 7.541 0.809 -26.212 1.00 95.25 102 ILE A O 1
ATOM 764 N N . PHE A 1 103 ? 9.058 1.985 -25.048 1.00 95.75 103 PHE A N 1
ATOM 765 C CA . PHE A 1 103 ? 8.440 3.291 -25.199 1.00 95.75 103 PHE A CA 1
ATOM 766 C C . PHE A 1 103 ? 9.371 4.187 -26.007 1.00 95.75 103 PHE A C 1
ATOM 768 O O . PHE A 1 103 ? 10.467 4.540 -25.563 1.00 95.75 103 PHE A O 1
ATOM 775 N N . PHE A 1 104 ? 8.922 4.569 -27.198 1.00 94.19 104 PHE A N 1
ATOM 776 C CA . PHE A 1 104 ? 9.603 5.553 -28.026 1.00 94.19 104 PHE A CA 1
ATOM 777 C C . PHE A 1 104 ? 9.249 6.949 -27.536 1.00 94.19 104 PHE A C 1
ATOM 779 O O . PHE A 1 104 ? 8.070 7.289 -27.428 1.00 94.19 104 PHE A O 1
ATOM 786 N N . ILE A 1 105 ? 10.267 7.753 -27.255 1.00 92.00 105 ILE A N 1
ATOM 787 C CA . ILE A 1 105 ? 10.138 9.133 -26.807 1.00 92.00 105 ILE A CA 1
ATOM 788 C C . ILE A 1 105 ? 10.676 10.034 -27.917 1.00 92.00 105 ILE A C 1
ATOM 790 O O . ILE A 1 105 ? 11.880 10.069 -28.154 1.00 92.00 105 ILE A O 1
ATOM 794 N N . ASP A 1 106 ? 9.791 10.762 -28.589 1.00 88.50 106 ASP A N 1
ATOM 795 C CA . ASP A 1 106 ? 10.154 11.773 -29.583 1.00 88.50 106 ASP A CA 1
ATOM 796 C C . ASP A 1 106 ? 10.344 13.123 -28.889 1.00 88.50 106 ASP A C 1
ATOM 798 O O . ASP A 1 106 ? 9.407 13.664 -28.287 1.00 88.50 106 ASP A O 1
ATOM 802 N N . SER A 1 107 ? 11.565 13.655 -28.938 1.00 84.00 107 SER A N 1
ATOM 803 C CA . SER A 1 107 ? 11.853 14.994 -28.433 1.00 84.00 107 SER A CA 1
ATOM 804 C C . SER A 1 107 ? 11.463 16.060 -29.455 1.00 84.00 107 SER A C 1
ATOM 806 O O . SER A 1 107 ? 11.540 15.860 -30.670 1.00 84.00 107 SER A O 1
ATOM 808 N N . GLU A 1 108 ? 11.137 17.258 -28.976 1.00 76.00 108 GLU A N 1
ATOM 809 C CA . GLU A 1 108 ? 11.096 18.429 -29.848 1.00 76.00 108 GLU A CA 1
ATOM 810 C C . GLU A 1 108 ? 12.420 18.596 -30.611 1.00 76.00 108 GLU A C 1
ATOM 812 O O . GLU A 1 108 ? 13.509 18.272 -30.122 1.00 76.00 108 GLU A O 1
ATOM 817 N N . GLY A 1 109 ? 12.309 19.056 -31.861 1.00 68.25 109 GLY A N 1
ATOM 818 C CA . GLY A 1 109 ? 13.466 19.369 -32.677 1.00 68.25 109 GLY A CA 1
ATOM 819 C C . GLY A 1 109 ? 14.174 20.591 -32.135 1.00 68.25 109 GLY A C 1
ATOM 820 O O . GLY A 1 109 ? 13.667 21.703 -32.240 1.00 68.25 109 GLY A O 1
ATOM 821 N N . THR A 1 110 ? 15.372 20.391 -31.611 1.00 58.81 110 THR A N 1
ATOM 822 C CA . THR A 1 110 ? 16.211 21.500 -31.181 1.00 58.81 110 THR A CA 1
ATOM 823 C C . THR A 1 110 ? 16.563 22.352 -32.406 1.00 58.81 110 THR A C 1
ATOM 825 O O . THR A 1 110 ? 16.782 21.815 -33.497 1.00 58.81 110 THR A O 1
ATOM 828 N N . GLY A 1 111 ? 16.584 23.680 -32.270 1.00 56.16 111 GLY A N 1
ATOM 829 C CA . GLY A 1 111 ? 17.241 24.548 -33.255 1.00 56.16 111 GLY A CA 1
ATOM 830 C C . GLY A 1 111 ? 18.748 24.255 -33.327 1.00 56.16 111 GLY A C 1
ATOM 831 O O . GLY A 1 111 ? 19.196 23.199 -32.871 1.00 56.16 111 GLY A O 1
ATOM 832 N N . HIS A 1 112 ? 19.552 25.186 -33.855 1.00 49.00 112 HIS A N 1
ATOM 833 C CA . HIS A 1 112 ? 21.009 25.085 -33.706 1.00 49.00 112 HIS A CA 1
ATOM 834 C C . HIS A 1 112 ? 21.372 24.821 -32.238 1.00 49.00 112 HIS A C 1
ATOM 836 O O . HIS A 1 112 ? 20.805 25.428 -31.328 1.00 49.00 112 HIS A O 1
ATOM 842 N N . LEU A 1 113 ? 22.285 23.874 -32.026 1.00 48.72 113 LEU A N 1
ATOM 843 C CA . LEU A 1 113 ? 22.663 23.332 -30.719 1.00 48.72 113 LEU A CA 1
ATOM 844 C C . LEU A 1 113 ? 23.150 24.418 -29.735 1.00 48.72 113 LEU A C 1
ATOM 846 O O . LEU A 1 113 ? 22.930 24.298 -28.534 1.00 48.72 113 LEU A O 1
ATOM 850 N N . GLU A 1 114 ? 23.695 25.530 -30.239 1.00 41.47 114 GLU A N 1
ATOM 851 C CA . GLU A 1 114 ? 24.082 26.713 -29.451 1.00 41.47 114 GLU A CA 1
ATOM 852 C C . GLU A 1 114 ? 22.897 27.508 -28.878 1.00 41.47 114 GLU A C 1
ATOM 854 O O . GLU A 1 114 ? 23.070 28.333 -27.983 1.00 41.47 114 GLU A O 1
ATOM 859 N N . HIS A 1 115 ? 21.690 27.318 -29.412 1.00 46.50 115 HIS A N 1
ATOM 860 C CA . HIS A 1 115 ? 20.470 28.047 -29.042 1.00 46.50 115 HIS A CA 1
ATOM 861 C C . HIS A 1 115 ? 19.369 27.089 -28.587 1.00 46.50 115 HIS A C 1
ATOM 863 O O . HIS A 1 115 ? 18.183 27.419 -28.670 1.00 46.50 115 HIS A O 1
ATOM 869 N N . GLN A 1 116 ? 19.742 25.889 -28.116 1.00 53.81 116 GLN A N 1
ATOM 870 C CA . GLN A 1 116 ? 18.790 24.998 -27.463 1.00 53.81 116 GLN A CA 1
ATOM 871 C C . GLN A 1 116 ? 17.994 25.803 -26.436 1.00 53.81 116 GLN A C 1
ATOM 873 O O . GLN A 1 116 ? 18.570 26.441 -25.550 1.00 53.81 116 GLN A O 1
ATOM 878 N N . GLY A 1 117 ? 16.662 25.764 -26.548 1.00 55.16 117 GLY A N 1
ATOM 879 C CA . GLY A 1 117 ? 15.808 26.161 -25.442 1.00 55.16 117 GLY A CA 1
ATOM 880 C C . GLY A 1 117 ? 16.301 25.375 -24.237 1.00 55.16 117 GLY A C 1
ATOM 881 O O . GLY A 1 117 ? 16.236 24.143 -24.254 1.00 55.16 117 GLY A O 1
ATOM 882 N N . ARG A 1 118 ? 16.877 26.080 -23.251 1.00 58.22 118 ARG A N 1
ATOM 883 C CA . ARG A 1 118 ? 17.554 25.510 -22.068 1.00 58.22 118 ARG A CA 1
ATOM 884 C C . ARG A 1 118 ? 16.705 24.445 -21.363 1.00 58.22 118 ARG A C 1
ATOM 886 O O . ARG A 1 118 ? 17.250 23.633 -20.626 1.00 58.22 118 ARG A O 1
ATOM 893 N N . ASP A 1 119 ? 15.410 24.447 -21.645 1.00 66.00 119 ASP A N 1
ATOM 894 C CA . ASP A 1 119 ? 14.378 23.571 -21.134 1.00 66.00 119 ASP A CA 1
ATOM 895 C C . ASP A 1 119 ? 14.437 22.151 -21.733 1.00 66.00 119 ASP A C 1
ATOM 897 O O . ASP A 1 119 ? 14.480 21.190 -20.971 1.00 66.00 119 ASP A O 1
ATOM 901 N N . ILE A 1 120 ? 14.524 21.949 -23.056 1.00 73.44 120 ILE A N 1
ATOM 902 C CA . ILE A 1 120 ? 14.504 20.584 -23.653 1.00 73.44 120 ILE A CA 1
ATOM 903 C C . ILE A 1 120 ? 15.699 19.745 -23.183 1.00 73.44 120 ILE A C 1
ATOM 905 O O . ILE A 1 120 ? 15.557 18.556 -22.898 1.00 73.44 120 ILE A O 1
ATOM 909 N N . PHE A 1 121 ? 16.868 20.373 -23.052 1.00 74.69 121 PHE A N 1
ATOM 910 C CA . PHE A 1 121 ? 18.066 19.722 -22.528 1.00 74.69 121 PHE A CA 1
ATOM 911 C C . PHE A 1 121 ? 17.832 19.124 -21.136 1.00 74.69 121 PHE A C 1
ATOM 913 O O . PHE A 1 121 ? 18.239 17.995 -20.877 1.00 74.69 121 PHE A O 1
ATOM 920 N N . MET A 1 122 ? 17.113 19.839 -20.265 1.00 76.19 122 MET A N 1
ATOM 921 C CA . MET A 1 122 ? 16.779 19.349 -18.928 1.00 76.19 122 MET A CA 1
ATOM 922 C C . MET A 1 122 ? 15.927 18.076 -19.006 1.00 76.19 122 MET A C 1
ATOM 924 O O . MET A 1 122 ? 16.258 17.069 -18.385 1.00 76.19 122 MET A O 1
ATOM 928 N N . GLY A 1 123 ? 14.890 18.063 -19.845 1.00 79.56 123 GLY A N 1
ATOM 929 C CA . GLY A 1 123 ? 14.089 16.853 -20.040 1.00 79.56 123 GLY A CA 1
ATOM 930 C C . GLY A 1 123 ? 14.915 15.656 -20.532 1.00 79.56 123 GLY A C 1
ATOM 931 O O . GLY A 1 123 ? 14.720 14.543 -20.052 1.00 79.56 123 GLY A O 1
ATOM 932 N N . ILE A 1 124 ? 15.886 15.872 -21.429 1.00 83.31 124 ILE A N 1
ATOM 933 C CA . ILE A 1 124 ? 16.798 14.806 -21.877 1.00 83.31 124 ILE A CA 1
ATOM 934 C C . ILE A 1 124 ? 17.656 14.311 -20.707 1.00 83.31 124 ILE A C 1
ATOM 936 O O . ILE A 1 124 ? 17.683 13.107 -20.465 1.00 83.31 124 ILE A O 1
ATOM 940 N N . MET A 1 125 ? 18.285 15.208 -19.940 1.00 81.31 125 MET A N 1
ATOM 941 C CA . MET A 1 125 ? 19.143 14.840 -18.804 1.00 81.31 125 MET A CA 1
ATOM 942 C C . MET A 1 125 ? 18.411 14.018 -17.737 1.00 81.31 125 MET A C 1
ATOM 944 O O . MET A 1 125 ? 19.005 13.105 -17.175 1.00 81.31 125 MET A O 1
ATOM 948 N N . ALA A 1 126 ? 17.126 14.282 -17.490 1.00 84.44 126 ALA A N 1
ATOM 949 C CA . ALA A 1 126 ? 16.330 13.496 -16.544 1.00 84.44 126 ALA A CA 1
ATOM 950 C C . ALA A 1 126 ? 15.980 12.087 -17.063 1.00 84.44 126 ALA A C 1
ATOM 952 O O . ALA A 1 126 ? 15.863 11.146 -16.282 1.00 84.44 126 ALA A O 1
ATOM 953 N N . LEU A 1 127 ? 15.823 11.921 -18.381 1.00 88.88 127 LEU A N 1
ATOM 954 C CA . LEU A 1 127 ? 15.528 10.623 -18.997 1.00 88.88 127 LEU A CA 1
ATOM 955 C C . LEU A 1 127 ? 16.785 9.780 -19.235 1.00 88.88 127 LEU A C 1
ATOM 957 O O . LEU A 1 127 ? 16.709 8.554 -19.290 1.00 88.88 127 LEU A O 1
ATOM 961 N N . LEU A 1 128 ? 17.936 10.428 -19.404 1.00 87.69 128 LEU A N 1
ATOM 962 C CA . LEU A 1 128 ? 19.199 9.790 -19.753 1.00 87.69 128 LEU A CA 1
ATOM 963 C C . LEU A 1 128 ? 19.581 8.624 -18.820 1.00 87.69 128 LEU A C 1
ATOM 965 O O . LEU A 1 128 ? 19.929 7.579 -19.370 1.00 87.69 128 LEU A O 1
ATOM 969 N N . PRO A 1 129 ? 19.500 8.723 -17.477 1.00 86.50 129 PRO A N 1
ATOM 970 C CA . PRO A 1 129 ? 19.869 7.621 -16.580 1.00 86.50 129 PRO A CA 1
ATOM 971 C C . PRO A 1 129 ? 19.011 6.359 -16.743 1.00 86.50 129 PRO A C 1
ATOM 973 O O . PRO A 1 129 ? 19.476 5.250 -16.494 1.00 86.50 129 PRO A O 1
ATOM 976 N N . VAL A 1 130 ? 17.762 6.510 -17.190 1.00 88.88 130 VAL A N 1
ATOM 977 C CA . VAL A 1 130 ? 16.816 5.396 -17.375 1.00 88.88 130 VAL A CA 1
ATOM 978 C C . VAL A 1 130 ? 16.647 4.972 -18.838 1.00 88.88 130 VAL A C 1
ATOM 980 O O . VAL A 1 130 ? 15.972 3.983 -19.122 1.00 88.88 130 VAL A O 1
ATOM 983 N N . ALA A 1 131 ? 17.280 5.678 -19.777 1.00 91.31 131 ALA A N 1
ATOM 984 C CA . ALA A 1 131 ? 17.219 5.382 -21.203 1.00 91.31 131 ALA A CA 1
ATOM 985 C C . ALA A 1 131 ? 17.887 4.042 -21.536 1.00 91.31 131 ALA A C 1
ATOM 987 O O . ALA A 1 131 ? 18.994 3.769 -21.078 1.00 91.31 131 ALA A O 1
ATOM 988 N N . CYS A 1 132 ? 17.247 3.233 -22.381 1.00 92.06 132 CYS A N 1
ATOM 989 C CA . CYS A 1 132 ? 17.857 2.043 -22.973 1.00 92.06 132 CYS A CA 1
ATOM 990 C C . CYS A 1 132 ? 18.745 2.424 -24.158 1.00 92.06 132 CYS A C 1
ATOM 992 O O . CYS A 1 132 ? 19.914 2.051 -24.204 1.00 92.06 132 CYS A O 1
ATOM 994 N N . VAL A 1 133 ? 18.193 3.170 -25.118 1.00 93.50 133 VAL A N 1
ATOM 995 C CA . VAL A 1 133 ? 18.922 3.635 -26.303 1.00 93.50 133 VAL A CA 1
ATOM 996 C C . VAL A 1 133 ? 18.580 5.092 -26.582 1.00 93.50 133 VAL A C 1
ATOM 998 O O . VAL A 1 133 ? 17.413 5.479 -26.572 1.00 93.50 133 VAL A O 1
ATOM 1001 N N . CYS A 1 134 ? 19.599 5.898 -26.857 1.00 92.88 134 CYS A N 1
ATOM 1002 C CA . CYS A 1 134 ? 19.448 7.261 -27.350 1.00 92.88 134 CYS A CA 1
ATOM 1003 C C . CYS A 1 134 ? 19.787 7.301 -28.841 1.00 92.88 134 CYS A C 1
ATOM 1005 O O . CYS A 1 134 ? 20.886 6.926 -29.239 1.00 92.88 134 CYS A O 1
ATOM 1007 N N . ILE A 1 135 ? 18.844 7.758 -29.659 1.00 94.00 135 ILE A N 1
ATOM 1008 C CA . ILE A 1 135 ? 18.983 7.895 -31.105 1.00 94.00 135 ILE A CA 1
ATOM 1009 C C . ILE A 1 135 ? 19.064 9.381 -31.442 1.00 94.00 135 ILE A C 1
ATOM 1011 O O . ILE A 1 135 ? 18.094 10.120 -31.267 1.00 94.00 135 ILE A O 1
ATOM 1015 N N . ASN A 1 136 ? 20.207 9.822 -31.957 1.00 91.88 136 ASN A N 1
ATOM 1016 C CA . ASN A 1 136 ? 20.355 11.146 -32.542 1.00 91.88 136 ASN A CA 1
ATOM 1017 C C . ASN A 1 136 ? 20.203 11.060 -34.065 1.00 91.88 136 ASN A C 1
ATOM 1019 O O . ASN A 1 136 ? 20.904 10.286 -34.710 1.00 91.88 136 ASN A O 1
ATOM 1023 N N . VAL A 1 137 ? 19.287 11.839 -34.641 1.00 90.44 137 VAL A N 1
ATOM 1024 C CA . VAL A 1 137 ? 19.052 11.897 -36.090 1.00 90.44 137 VAL A CA 1
ATOM 1025 C C . VAL A 1 137 ? 19.562 13.227 -36.638 1.00 90.44 137 VAL A C 1
ATOM 1027 O O . VAL A 1 137 ? 19.029 14.288 -36.290 1.00 90.44 137 VAL A O 1
ATOM 1030 N N . SER A 1 138 ? 20.550 13.165 -37.529 1.00 88.75 138 SER A N 1
ATOM 1031 C CA . SER A 1 138 ? 21.163 14.308 -38.209 1.00 88.75 138 SER A CA 1
ATOM 1032 C C . SER A 1 138 ? 20.844 14.322 -39.709 1.00 88.75 138 SER A C 1
ATOM 1034 O O . SER A 1 138 ? 20.418 13.321 -40.287 1.00 88.75 138 SER A O 1
ATOM 1036 N N . ASN A 1 139 ? 21.040 15.480 -40.345 1.00 84.81 139 ASN A N 1
ATOM 1037 C CA . ASN A 1 139 ? 21.003 15.623 -41.801 1.00 84.81 139 ASN A CA 1
ATOM 1038 C C . ASN A 1 139 ? 22.439 15.681 -42.328 1.00 84.81 139 ASN A C 1
ATOM 1040 O O . ASN A 1 139 ? 23.207 16.541 -41.911 1.00 84.81 139 ASN A O 1
ATOM 1044 N N . GLY A 1 140 ? 22.769 14.804 -43.263 1.00 85.81 140 GLY A N 1
ATOM 1045 C CA . GLY A 1 140 ? 24.103 14.636 -43.809 1.00 85.81 140 GLY A CA 1
ATOM 1046 C C . GLY A 1 140 ? 25.072 13.981 -42.829 1.00 85.81 140 GLY A C 1
ATOM 1047 O O . GLY A 1 140 ? 24.698 13.439 -41.787 1.00 85.81 140 GLY A O 1
ATOM 1048 N N . ILE A 1 141 ? 26.347 14.023 -43.204 1.00 85.12 141 ILE A N 1
ATOM 1049 C CA . ILE A 1 141 ? 27.455 13.606 -42.346 1.00 85.12 141 ILE A CA 1
ATOM 1050 C C . ILE A 1 141 ? 27.639 14.658 -41.249 1.00 85.12 141 ILE A C 1
ATOM 1052 O O . ILE A 1 141 ? 27.658 15.853 -41.528 1.00 85.12 141 ILE A O 1
ATOM 1056 N N . VAL A 1 142 ? 27.788 14.209 -40.004 1.00 82.62 142 VAL A N 1
ATOM 1057 C CA . VAL A 1 142 ? 28.016 15.104 -38.864 1.00 82.62 142 VAL A CA 1
ATOM 1058 C C . VAL A 1 142 ? 29.460 15.596 -38.876 1.00 82.62 142 VAL A C 1
ATOM 1060 O O . VAL A 1 142 ? 30.391 14.797 -38.967 1.00 82.62 142 VAL A O 1
ATOM 1063 N N . HIS A 1 143 ? 29.655 16.908 -38.762 1.00 80.06 143 HIS A N 1
ATOM 1064 C CA . HIS A 1 143 ? 30.982 17.516 -38.704 1.00 80.06 143 HIS A CA 1
ATOM 1065 C C . HIS A 1 143 ? 31.481 17.661 -37.259 1.00 80.06 143 HIS A C 1
ATOM 1067 O O . HIS A 1 143 ? 30.730 17.537 -36.294 1.00 80.06 143 HIS A O 1
ATOM 1073 N N . GLN A 1 144 ? 32.781 17.916 -37.100 1.00 75.31 144 GLN A N 1
ATOM 1074 C CA . GLN A 1 144 ? 33.454 17.882 -35.798 1.00 75.31 144 GLN A CA 1
ATOM 1075 C C . GLN A 1 144 ? 32.821 18.781 -34.707 1.00 75.31 144 GLN A C 1
ATOM 1077 O O . GLN A 1 144 ? 32.677 18.286 -33.588 1.00 75.31 144 GLN A O 1
ATOM 1082 N N . PRO A 1 145 ? 32.399 20.037 -34.973 1.00 75.12 145 PRO A N 1
ATOM 1083 C CA . PRO A 1 145 ? 31.751 20.872 -33.953 1.00 75.12 145 PRO A CA 1
ATOM 1084 C C . PRO A 1 145 ? 30.432 20.281 -33.433 1.00 75.12 145 PRO A C 1
ATOM 1086 O O . PRO A 1 145 ? 30.201 20.246 -32.224 1.00 75.12 145 PRO A O 1
ATOM 1089 N N . ASP A 1 146 ? 29.609 19.738 -34.334 1.00 77.94 146 ASP A N 1
ATOM 1090 C CA . ASP A 1 146 ? 28.336 19.102 -33.983 1.00 77.94 146 ASP A CA 1
ATOM 1091 C C . ASP A 1 146 ? 28.561 17.800 -33.195 1.00 77.94 146 ASP A C 1
ATOM 1093 O O . ASP A 1 146 ? 27.805 17.486 -32.275 1.00 77.94 146 ASP A O 1
ATOM 1097 N N . MET A 1 147 ? 29.633 17.052 -33.495 1.00 79.19 147 MET A N 1
ATOM 1098 C CA . MET A 1 147 ? 29.994 15.853 -32.728 1.00 79.19 147 MET A CA 1
ATOM 1099 C C . MET A 1 147 ? 30.322 16.175 -31.266 1.00 79.19 147 MET A C 1
ATOM 1101 O O . MET A 1 147 ? 29.862 15.460 -30.379 1.00 79.19 147 MET A O 1
ATOM 1105 N N . VAL A 1 148 ? 31.073 17.248 -30.992 1.00 77.62 148 VAL A N 1
ATOM 1106 C CA . VAL A 1 148 ? 31.394 17.665 -29.610 1.00 77.62 148 VAL A CA 1
ATOM 1107 C C . VAL A 1 148 ? 30.119 17.993 -28.831 1.00 77.62 148 VAL A C 1
ATOM 1109 O O . VAL A 1 148 ? 29.971 17.609 -27.670 1.00 77.62 148 VAL A O 1
ATOM 1112 N N . GLN A 1 149 ? 29.158 18.642 -29.485 1.00 75.81 149 GLN A N 1
ATOM 1113 C CA . GLN A 1 149 ? 27.870 18.972 -28.880 1.00 75.81 149 GLN A CA 1
ATOM 1114 C C . GLN A 1 149 ? 27.020 17.723 -28.613 1.00 75.81 149 GLN A C 1
ATOM 1116 O O . GLN A 1 149 ? 26.423 17.614 -27.544 1.00 75.81 149 GLN A O 1
ATOM 1121 N N . ILE A 1 150 ? 27.011 16.750 -29.530 1.00 80.19 150 ILE A N 1
ATOM 1122 C CA . ILE A 1 150 ? 26.365 15.445 -29.319 1.00 80.19 150 ILE A CA 1
ATOM 1123 C C . ILE A 1 150 ? 26.992 14.727 -28.114 1.00 80.19 150 ILE A C 1
ATOM 1125 O O . ILE A 1 150 ? 26.261 14.258 -27.242 1.00 80.19 150 ILE A O 1
ATOM 1129 N N . ILE A 1 151 ? 28.325 14.688 -28.017 1.00 79.44 151 ILE A N 1
ATOM 1130 C CA . ILE A 1 151 ? 29.038 14.061 -26.890 1.00 79.44 151 ILE A CA 1
ATOM 1131 C C . ILE A 1 151 ? 28.584 14.666 -25.555 1.00 79.44 151 ILE A C 1
ATOM 1133 O O . ILE A 1 151 ? 28.195 13.926 -24.649 1.00 79.44 151 ILE A O 1
ATOM 1137 N N . GLY A 1 152 ? 28.574 15.999 -25.456 1.00 77.50 152 GLY A N 1
ATOM 1138 C CA . GLY A 1 152 ? 28.132 16.703 -24.252 1.00 77.50 152 GLY A CA 1
ATOM 1139 C C . GLY A 1 152 ? 26.643 16.516 -23.951 1.00 77.50 152 GLY A C 1
ATOM 1140 O O . GLY A 1 152 ? 26.263 16.354 -22.793 1.00 77.50 152 GLY A O 1
ATOM 1141 N N . GLN A 1 153 ? 25.789 16.484 -24.977 1.00 77.94 153 GLN A N 1
ATOM 1142 C CA . GLN A 1 153 ? 24.342 16.366 -24.798 1.00 77.94 153 GLN A CA 1
ATOM 1143 C C . GLN A 1 153 ? 23.900 15.003 -24.284 1.00 77.94 153 GLN A C 1
ATOM 1145 O O . GLN A 1 153 ? 23.026 14.929 -23.424 1.00 77.94 153 GLN A O 1
ATOM 1150 N N . PHE A 1 154 ? 24.479 13.930 -24.813 1.00 79.94 154 PHE A N 1
ATOM 1151 C CA . PHE A 1 154 ? 24.132 12.576 -24.382 1.00 79.94 154 PHE A CA 1
ATOM 1152 C C . PHE A 1 154 ? 24.955 12.106 -23.195 1.00 79.94 154 PHE A C 1
ATOM 1154 O O . PHE A 1 154 ? 24.712 10.998 -22.715 1.00 79.94 154 PHE A O 1
ATOM 1161 N N . GLN A 1 155 ? 25.889 12.943 -22.720 1.00 78.31 155 GLN A N 1
ATOM 1162 C CA . GLN A 1 155 ? 26.841 12.585 -21.676 1.00 78.31 155 GLN A CA 1
ATOM 1163 C C . GLN A 1 155 ? 27.460 11.233 -22.033 1.00 78.31 155 GLN A C 1
ATOM 1165 O O . GLN A 1 155 ? 27.338 10.257 -21.289 1.00 78.31 155 GLN A O 1
ATOM 1170 N N . LEU A 1 156 ? 28.025 11.157 -23.247 1.00 78.75 156 LEU A N 1
ATOM 1171 C CA . LEU A 1 156 ? 28.520 9.897 -23.804 1.00 78.75 156 LEU A CA 1
ATOM 1172 C C . LEU A 1 156 ? 29.651 9.301 -22.976 1.00 78.75 156 LEU A C 1
ATOM 1174 O O . LEU A 1 156 ? 30.034 8.201 -23.279 1.00 78.75 156 LEU A O 1
ATOM 1178 N N . ASN A 1 157 ? 30.164 9.988 -21.962 1.00 69.75 157 ASN A N 1
ATOM 1179 C CA . ASN A 1 157 ? 31.102 9.493 -20.959 1.00 69.75 157 ASN A CA 1
ATOM 1180 C C . ASN A 1 157 ? 30.466 8.684 -19.816 1.00 69.75 157 ASN A C 1
ATOM 1182 O O . ASN A 1 157 ? 31.171 8.294 -18.888 1.00 69.75 157 ASN A O 1
ATOM 1186 N N . HIS A 1 158 ? 29.149 8.485 -19.851 1.00 70.88 158 HIS A N 1
ATOM 1187 C CA . HIS A 1 158 ? 28.390 7.748 -18.845 1.00 70.88 158 HIS A CA 1
ATOM 1188 C C . HIS A 1 158 ? 27.521 6.644 -19.476 1.00 70.88 158 HIS A C 1
ATOM 1190 O O . HIS A 1 158 ? 26.426 6.364 -18.978 1.00 70.88 158 HIS A O 1
ATOM 1196 N N . LEU A 1 159 ? 27.903 6.047 -20.614 1.00 64.31 159 LEU A N 1
ATOM 1197 C CA . LEU A 1 159 ? 27.035 5.051 -21.279 1.00 64.31 159 LEU A CA 1
ATOM 1198 C C . LEU A 1 159 ? 26.843 3.788 -20.431 1.00 64.31 159 LEU A C 1
ATOM 1200 O O . LEU A 1 159 ? 25.787 3.156 -20.479 1.00 64.31 159 LEU A O 1
ATOM 1204 N N . LEU A 1 160 ? 27.819 3.479 -19.585 1.00 60.91 160 LEU A N 1
ATOM 1205 C CA . LEU A 1 160 ? 27.711 2.486 -18.530 1.00 60.91 160 LEU A CA 1
ATOM 1206 C C . LEU A 1 160 ? 27.329 3.161 -17.212 1.00 60.91 160 LEU A C 1
ATOM 1208 O O . LEU A 1 160 ? 28.100 3.942 -16.667 1.00 60.91 160 LEU A O 1
ATOM 1212 N N . SER A 1 161 ? 26.160 2.812 -16.676 1.00 63.97 161 SER A N 1
ATOM 1213 C CA . SER A 1 161 ? 25.837 3.055 -15.269 1.00 63.97 161 SER A CA 1
ATOM 1214 C C . SER A 1 161 ? 25.430 1.728 -14.643 1.00 63.97 161 SER A C 1
ATOM 1216 O O . SER A 1 161 ? 24.496 1.055 -15.098 1.00 63.97 161 SER A O 1
ATOM 1218 N N . VAL A 1 162 ? 26.194 1.319 -13.632 1.00 58.56 162 VAL A N 1
ATOM 1219 C CA . VAL A 1 162 ? 25.849 0.204 -12.756 1.00 58.56 162 VAL A CA 1
ATOM 1220 C C . VAL A 1 162 ? 25.380 0.835 -11.461 1.00 58.56 162 VAL A C 1
ATOM 1222 O O . VAL A 1 162 ? 26.179 1.381 -10.703 1.00 58.56 162 VAL A O 1
ATOM 1225 N N . LEU A 1 163 ? 24.073 0.783 -11.228 1.00 67.69 163 LEU A N 1
ATOM 1226 C CA . LEU A 1 163 ? 23.519 1.234 -9.963 1.00 67.69 163 LEU A CA 1
ATOM 1227 C C . LEU A 1 163 ? 23.855 0.209 -8.868 1.00 67.69 163 LEU A C 1
ATOM 1229 O O . LEU A 1 163 ? 24.170 -0.954 -9.165 1.00 67.69 163 LEU A O 1
ATOM 1233 N N . PRO A 1 164 ? 23.791 0.602 -7.587 1.00 58.81 164 PRO A N 1
ATOM 1234 C CA . PRO A 1 164 ? 24.025 -0.307 -6.477 1.00 58.81 164 PRO A CA 1
ATOM 1235 C C . PRO A 1 164 ? 23.151 -1.556 -6.552 1.00 58.81 164 PRO A C 1
ATOM 1237 O O . PRO A 1 164 ? 22.091 -1.569 -7.176 1.00 58.81 164 PRO A O 1
ATOM 1240 N N . TYR A 1 165 ? 23.613 -2.621 -5.895 1.00 66.69 165 TYR A N 1
ATOM 1241 C CA . TYR A 1 165 ? 22.961 -3.938 -5.879 1.00 66.69 165 TYR A CA 1
ATOM 1242 C C . TYR A 1 165 ? 22.960 -4.673 -7.232 1.00 66.69 165 TYR A C 1
ATOM 1244 O O . TYR A 1 165 ? 22.310 -5.703 -7.365 1.00 66.69 165 TYR A O 1
ATOM 1252 N N . GLY A 1 166 ? 23.742 -4.204 -8.212 1.00 71.44 166 GLY A N 1
ATOM 1253 C CA . GLY A 1 166 ? 23.962 -4.912 -9.476 1.00 71.44 166 GLY A CA 1
ATOM 1254 C C . GLY A 1 166 ? 22.904 -4.642 -10.547 1.00 71.44 166 GLY A C 1
ATOM 1255 O O . GLY A 1 166 ? 22.804 -5.414 -11.499 1.00 71.44 166 GLY A O 1
ATOM 1256 N N . ILE A 1 167 ? 22.132 -3.558 -10.415 1.00 80.25 167 ILE A N 1
ATOM 1257 C CA . ILE A 1 167 ? 21.184 -3.128 -11.448 1.00 80.25 167 ILE A CA 1
ATOM 1258 C C . ILE A 1 167 ? 21.979 -2.507 -12.599 1.00 80.25 167 ILE A C 1
ATOM 1260 O O . ILE A 1 167 ? 22.515 -1.401 -12.498 1.00 80.25 167 ILE A O 1
ATOM 1264 N N . ASN A 1 168 ? 22.054 -3.231 -13.713 1.00 82.69 168 ASN A N 1
ATOM 1265 C CA . ASN A 1 168 ? 22.758 -2.772 -14.900 1.00 82.69 168 ASN A CA 1
ATOM 1266 C C . ASN A 1 168 ? 21.835 -1.923 -15.787 1.00 82.69 168 ASN A C 1
ATOM 1268 O O . ASN A 1 168 ? 20.885 -2.440 -16.383 1.00 82.69 168 ASN A O 1
ATOM 1272 N N . MET A 1 169 ? 22.149 -0.631 -15.909 1.00 80.50 169 MET A N 1
ATOM 1273 C CA . MET A 1 169 ? 21.421 0.346 -16.723 1.00 80.50 169 MET A CA 1
ATOM 1274 C C . MET A 1 169 ? 22.216 0.755 -17.973 1.00 80.50 169 MET A C 1
ATOM 1276 O O . MET A 1 169 ? 22.116 1.894 -18.421 1.00 80.50 169 MET A O 1
ATOM 1280 N N . THR A 1 170 ? 22.987 -0.173 -18.559 1.00 82.94 170 THR A N 1
ATOM 1281 C CA . THR A 1 170 ? 23.772 0.029 -19.797 1.00 82.94 170 THR A CA 1
ATOM 1282 C C . THR A 1 170 ? 22.968 0.733 -20.890 1.00 82.94 170 THR A C 1
ATOM 1284 O O . THR A 1 170 ? 21.885 0.274 -21.264 1.00 82.94 170 THR A O 1
ATOM 1287 N N . ARG A 1 171 ? 23.506 1.820 -21.444 1.00 87.31 171 ARG A N 1
ATOM 1288 C CA . ARG A 1 171 ? 22.839 2.687 -22.420 1.00 87.31 171 ARG A CA 1
ATOM 1289 C C . ARG A 1 171 ? 23.527 2.589 -23.772 1.00 87.31 171 ARG A C 1
ATOM 1291 O O . ARG A 1 171 ? 24.739 2.719 -23.874 1.00 87.31 171 ARG A O 1
ATOM 1298 N N . GLY A 1 172 ? 22.741 2.398 -24.824 1.00 90.94 172 GLY A N 1
ATOM 1299 C CA . GLY A 1 172 ? 23.232 2.461 -26.197 1.00 90.94 172 GLY A CA 1
ATOM 1300 C C . GLY A 1 172 ? 23.089 3.856 -26.797 1.00 90.94 172 GLY A C 1
ATOM 1301 O O . GLY A 1 172 ? 22.101 4.546 -26.544 1.00 90.94 172 GLY A O 1
ATOM 1302 N N . PHE A 1 173 ? 24.022 4.240 -27.662 1.00 92.56 173 PHE A N 1
ATOM 1303 C CA . PHE A 1 173 ? 23.920 5.437 -28.489 1.00 92.56 173 PHE A CA 1
ATOM 1304 C C . PHE A 1 173 ? 23.912 5.086 -29.980 1.00 92.56 173 PHE A C 1
ATOM 1306 O O . PHE A 1 173 ? 24.757 4.337 -30.473 1.00 92.56 173 PHE A O 1
ATOM 1313 N N . VAL A 1 174 ? 22.950 5.652 -30.705 1.00 94.56 174 VAL A N 1
ATOM 1314 C CA . VAL A 1 174 ? 22.785 5.493 -32.150 1.00 94.56 174 VAL A CA 1
ATOM 1315 C C . VAL A 1 174 ? 22.864 6.869 -32.796 1.00 94.56 174 VAL A C 1
ATOM 1317 O O . VAL A 1 174 ? 22.049 7.741 -32.496 1.00 94.56 174 VAL A O 1
ATOM 1320 N N . LEU A 1 175 ? 23.791 7.050 -33.730 1.00 93.50 175 LEU A N 1
ATOM 1321 C CA . LEU A 1 175 ? 23.820 8.222 -34.601 1.00 93.50 175 LEU A CA 1
ATOM 1322 C C . LEU A 1 175 ? 23.278 7.850 -35.982 1.00 93.50 175 LEU A C 1
ATOM 1324 O O . LEU A 1 175 ? 23.902 7.075 -36.698 1.00 93.50 175 LEU A O 1
ATOM 1328 N N . MET A 1 176 ? 22.130 8.404 -36.365 1.00 93.81 176 MET A N 1
ATOM 1329 C CA . MET A 1 176 ? 21.533 8.226 -37.688 1.00 93.81 176 MET A CA 1
ATOM 1330 C C . MET A 1 176 ? 21.810 9.448 -38.568 1.00 93.81 176 MET A C 1
ATOM 1332 O O . MET A 1 176 ? 21.211 10.504 -38.369 1.00 93.81 176 MET A O 1
ATOM 1336 N N . CYS A 1 177 ? 22.678 9.291 -39.565 1.00 91.56 177 CYS A N 1
ATOM 1337 C CA . CYS A 1 177 ? 23.028 10.332 -40.532 1.00 91.56 177 CYS A CA 1
ATOM 1338 C C . CYS A 1 177 ? 22.152 10.197 -41.782 1.00 91.56 177 CYS A C 1
ATOM 1340 O O . CYS A 1 177 ? 22.380 9.314 -42.608 1.00 91.56 177 CYS A O 1
ATOM 1342 N N . ARG A 1 178 ? 21.135 11.049 -41.933 1.00 87.56 178 ARG A N 1
ATOM 1343 C CA . ARG A 1 178 ? 20.173 10.986 -43.046 1.00 87.56 178 ARG A CA 1
ATOM 1344 C C . ARG A 1 178 ? 20.666 11.714 -44.293 1.00 87.56 178 ARG A C 1
ATOM 1346 O O . ARG A 1 178 ? 21.220 12.794 -44.185 1.00 87.56 178 ARG A O 1
ATOM 1353 N N . GLY A 1 179 ? 20.321 11.224 -45.481 1.00 84.00 179 GLY A N 1
ATOM 1354 C CA . GLY A 1 179 ? 20.608 11.922 -46.739 1.00 84.00 179 GLY A CA 1
ATOM 1355 C C . GLY A 1 179 ? 22.084 11.873 -47.103 1.00 84.00 179 GLY A C 1
ATOM 1356 O O . GLY A 1 179 ? 22.623 12.820 -47.668 1.00 84.00 179 GLY A O 1
ATOM 1357 N N . VAL A 1 180 ? 22.739 10.773 -46.740 1.00 85.50 180 VAL A N 1
ATOM 1358 C CA . VAL A 1 180 ? 24.105 10.483 -47.155 1.00 85.50 180 VAL A CA 1
ATOM 1359 C C . VAL A 1 180 ? 24.052 9.900 -48.566 1.00 85.50 180 VAL A C 1
ATOM 1361 O O . VAL A 1 180 ? 23.273 8.986 -48.836 1.00 85.50 180 VAL A O 1
ATOM 1364 N N . GLY A 1 181 ? 24.840 10.472 -49.474 1.00 80.06 181 GLY A N 1
ATOM 1365 C CA . GLY A 1 181 ? 25.027 9.938 -50.821 1.00 80.06 181 GLY A CA 1
ATOM 1366 C C . GLY A 1 181 ? 26.049 8.803 -50.822 1.00 80.06 181 GLY A C 1
ATOM 1367 O O . GLY A 1 181 ? 27.030 8.859 -50.080 1.00 80.06 181 GLY A O 1
ATOM 1368 N N . TYR A 1 182 ? 25.829 7.803 -51.675 1.00 80.50 182 TYR A N 1
ATOM 1369 C CA . TYR A 1 182 ? 26.731 6.667 -51.855 1.00 80.50 182 TYR A CA 1
ATOM 1370 C C . TYR A 1 182 ? 27.154 6.591 -53.313 1.00 80.50 182 TYR A C 1
ATOM 1372 O O . TYR A 1 182 ? 26.310 6.628 -54.208 1.00 80.50 182 TYR A O 1
ATOM 1380 N N . THR A 1 183 ? 28.455 6.469 -53.537 1.00 69.50 183 THR A N 1
ATOM 1381 C CA . THR A 1 183 ? 29.015 6.191 -54.858 1.00 69.50 183 THR A CA 1
ATOM 1382 C C . THR A 1 183 ? 29.364 4.713 -54.892 1.00 69.50 183 THR A C 1
ATOM 1384 O O . THR A 1 183 ? 30.133 4.253 -54.050 1.00 69.50 183 THR A O 1
ATOM 1387 N N . VAL A 1 184 ? 28.781 3.970 -55.829 1.00 69.06 184 VAL A N 1
ATOM 1388 C CA . VAL A 1 184 ? 29.035 2.537 -56.008 1.00 69.06 184 VAL A CA 1
ATOM 1389 C C . VAL A 1 184 ? 29.564 2.341 -57.422 1.00 69.06 184 VAL A C 1
ATOM 1391 O O . VAL A 1 184 ? 29.013 2.912 -58.363 1.00 69.06 184 VAL A O 1
ATOM 1394 N N . GLU A 1 185 ? 30.643 1.574 -57.568 1.00 71.88 185 GLU A N 1
ATOM 1395 C CA . GLU A 1 185 ? 31.131 1.149 -58.883 1.00 71.88 185 GLU A CA 1
ATOM 1396 C C . GLU A 1 185 ? 30.079 0.275 -59.588 1.00 71.88 185 GLU A C 1
ATOM 1398 O O . GLU A 1 185 ? 29.222 -0.338 -58.946 1.00 71.88 185 GLU A O 1
ATOM 1403 N N . GLU A 1 186 ? 30.106 0.238 -60.919 1.00 64.88 186 GLU A N 1
ATOM 1404 C CA . GLU A 1 186 ? 29.100 -0.464 -61.718 1.00 64.88 186 GLU A CA 1
ATOM 1405 C C . GLU A 1 186 ? 29.048 -1.963 -61.341 1.00 64.88 186 GLU A C 1
ATOM 1407 O O . GLU A 1 186 ? 30.036 -2.683 -61.469 1.00 64.88 186 GLU A O 1
ATOM 1412 N N . GLY A 1 187 ? 27.904 -2.429 -60.819 1.00 66.06 187 GLY A N 1
ATOM 1413 C CA . GLY A 1 187 ? 27.719 -3.804 -60.323 1.00 66.06 187 GLY A CA 1
ATOM 1414 C C . GLY A 1 187 ? 28.081 -4.053 -58.848 1.00 66.06 187 GLY A C 1
ATOM 1415 O O . GLY A 1 187 ? 27.968 -5.190 -58.392 1.00 66.06 187 GLY A O 1
ATOM 1416 N N . GLY A 1 188 ? 28.492 -3.030 -58.090 1.00 72.31 188 GLY A N 1
ATOM 1417 C CA . GLY A 1 188 ? 28.817 -3.156 -56.665 1.00 72.31 188 GLY A CA 1
ATOM 1418 C C . GLY A 1 188 ? 27.602 -3.255 -55.727 1.00 72.31 188 GLY A C 1
ATOM 1419 O O . GLY A 1 188 ? 26.492 -2.828 -56.051 1.00 72.31 188 GLY A O 1
ATOM 1420 N N . ASP A 1 189 ? 27.820 -3.791 -54.520 1.00 82.31 189 ASP A N 1
ATOM 1421 C CA . ASP A 1 189 ? 26.805 -3.855 -53.459 1.00 82.31 189 ASP A CA 1
ATOM 1422 C C . ASP A 1 189 ? 26.725 -2.524 -52.693 1.00 82.31 189 ASP A C 1
ATOM 1424 O O . ASP A 1 189 ? 27.567 -2.204 -51.850 1.00 82.31 189 ASP A O 1
ATOM 1428 N N . ILE A 1 190 ? 25.663 -1.758 -52.950 1.00 81.88 190 ILE A N 1
ATOM 1429 C CA . ILE A 1 190 ? 25.399 -0.476 -52.283 1.00 81.88 190 ILE A CA 1
ATOM 1430 C C . ILE A 1 190 ? 25.304 -0.598 -50.755 1.00 81.88 190 ILE A C 1
ATOM 1432 O O . ILE A 1 190 ? 25.673 0.330 -50.033 1.00 81.88 190 ILE A O 1
ATOM 1436 N N . ASN A 1 191 ? 24.854 -1.746 -50.239 1.00 85.94 191 ASN A N 1
ATOM 1437 C CA . ASN A 1 191 ? 24.772 -1.977 -48.803 1.00 85.94 191 ASN A CA 1
ATOM 1438 C C . ASN A 1 191 ? 26.162 -2.188 -48.187 1.00 85.94 191 ASN A C 1
ATOM 1440 O O . ASN A 1 191 ? 26.388 -1.758 -47.055 1.00 85.94 191 ASN A O 1
ATOM 1444 N N . ALA A 1 192 ? 27.106 -2.781 -48.925 1.00 87.06 192 ALA A N 1
ATOM 1445 C CA . ALA A 1 192 ? 28.499 -2.884 -48.498 1.00 87.06 192 ALA A CA 1
ATOM 1446 C C . ALA A 1 192 ? 29.158 -1.497 -48.412 1.00 87.06 192 ALA A C 1
ATOM 1448 O O . ALA A 1 192 ? 29.788 -1.184 -47.400 1.00 87.06 192 ALA A O 1
ATOM 1449 N N . SER A 1 193 ? 28.928 -0.625 -49.402 1.00 86.19 193 SER A N 1
ATOM 1450 C CA . SER A 1 193 ? 29.393 0.772 -49.361 1.00 86.19 193 SER A CA 1
ATOM 1451 C C . SER A 1 193 ? 28.801 1.549 -48.180 1.00 86.19 193 SER A C 1
ATOM 1453 O O . SER A 1 193 ? 29.501 2.332 -47.536 1.00 86.19 193 SER A O 1
ATOM 1455 N N . ARG A 1 194 ? 27.528 1.303 -47.837 1.00 90.00 194 ARG A N 1
ATOM 1456 C CA . ARG A 1 194 ? 26.917 1.853 -46.618 1.00 90.00 194 ARG A CA 1
ATOM 1457 C C . ARG A 1 194 ? 27.625 1.367 -45.354 1.00 90.00 194 ARG A C 1
ATOM 1459 O O . ARG A 1 194 ? 27.972 2.196 -44.521 1.00 90.00 194 ARG A O 1
ATOM 1466 N N . ILE A 1 195 ? 27.873 0.064 -45.212 1.00 91.00 195 ILE A N 1
ATOM 1467 C CA . ILE A 1 195 ? 28.557 -0.500 -44.033 1.00 91.00 195 ILE A CA 1
ATOM 1468 C C . ILE A 1 195 ? 29.969 0.084 -43.877 1.00 91.00 195 ILE A C 1
ATOM 1470 O O . ILE A 1 195 ? 30.388 0.401 -42.762 1.00 91.00 195 ILE A O 1
ATOM 1474 N N . GLU A 1 196 ? 30.709 0.265 -44.975 1.00 89.56 196 GLU A N 1
ATOM 1475 C CA . GLU A 1 196 ? 32.022 0.919 -44.933 1.00 89.56 196 GLU A CA 1
ATOM 1476 C C . GLU A 1 196 ? 31.906 2.361 -44.418 1.00 89.56 196 GLU A C 1
ATOM 1478 O O . GLU A 1 196 ? 32.653 2.772 -43.523 1.00 89.56 196 GLU A O 1
ATOM 1483 N N . GLN A 1 197 ? 30.932 3.115 -44.932 1.00 89.38 197 GLN A N 1
ATOM 1484 C CA . GLN A 1 197 ? 30.682 4.488 -44.510 1.00 89.38 197 GLN A CA 1
ATOM 1485 C C . GLN A 1 197 ? 30.250 4.568 -43.034 1.00 89.38 197 GLN A C 1
ATOM 1487 O O . GLN A 1 197 ? 30.740 5.433 -42.304 1.00 89.38 197 GLN A O 1
ATOM 1492 N N . ASP A 1 198 ? 29.397 3.652 -42.570 1.00 92.31 198 ASP A N 1
ATOM 1493 C CA . ASP A 1 198 ? 28.968 3.522 -41.171 1.00 92.31 198 ASP A CA 1
ATOM 1494 C C . ASP A 1 198 ? 30.174 3.319 -40.247 1.00 92.31 198 ASP A C 1
ATOM 1496 O O . ASP A 1 198 ? 30.345 4.041 -39.260 1.00 92.31 198 ASP A O 1
ATOM 1500 N N . ASN A 1 199 ? 31.067 2.394 -40.609 1.00 91.75 199 ASN A N 1
ATOM 1501 C CA . ASN A 1 199 ? 32.288 2.111 -39.858 1.00 91.75 199 ASN A CA 1
ATOM 1502 C C . ASN A 1 199 ? 33.258 3.298 -39.854 1.00 91.75 199 ASN A C 1
ATOM 1504 O O . ASN A 1 199 ? 33.821 3.625 -38.805 1.00 91.75 199 ASN A O 1
ATOM 1508 N N . ARG A 1 200 ? 33.416 3.986 -40.991 1.00 90.50 200 ARG A N 1
ATOM 1509 C CA . ARG A 1 200 ? 34.250 5.191 -41.095 1.00 90.50 200 ARG A CA 1
ATOM 1510 C C . ARG A 1 200 ? 33.735 6.300 -40.179 1.00 90.50 200 ARG A C 1
ATOM 1512 O O . ARG A 1 200 ? 34.511 6.876 -39.420 1.00 90.50 200 ARG A O 1
ATOM 1519 N N . GLN A 1 201 ? 32.430 6.571 -40.193 1.00 88.75 201 GLN A N 1
ATOM 1520 C CA . GLN A 1 201 ? 31.828 7.589 -39.327 1.00 88.75 201 GLN A CA 1
ATOM 1521 C C . GLN A 1 201 ? 31.870 7.195 -37.847 1.00 88.75 201 GLN A C 1
ATOM 1523 O O . GLN A 1 201 ? 32.166 8.031 -36.991 1.00 88.75 201 GLN A O 1
ATOM 1528 N N . LYS A 1 202 ? 31.654 5.912 -37.533 1.00 90.69 202 LYS A N 1
ATOM 1529 C CA . LYS A 1 202 ? 31.835 5.379 -36.178 1.00 90.69 202 LYS A CA 1
ATOM 1530 C C . LYS A 1 202 ? 33.261 5.592 -35.675 1.00 90.69 202 LYS A C 1
ATOM 1532 O O . LYS A 1 202 ? 33.429 5.967 -34.516 1.00 90.69 202 LYS A O 1
ATOM 1537 N N . GLN A 1 203 ? 34.275 5.394 -36.518 1.00 88.69 203 GLN A N 1
ATOM 1538 C CA . GLN A 1 203 ? 35.665 5.626 -36.130 1.00 88.69 203 GLN A CA 1
ATOM 1539 C C . GLN A 1 203 ? 35.945 7.108 -35.856 1.00 88.69 203 GLN A C 1
ATOM 1541 O O . GLN A 1 203 ? 36.541 7.425 -34.832 1.00 88.69 203 GLN A O 1
ATOM 1546 N N . ILE A 1 204 ? 35.427 8.020 -36.686 1.00 87.50 204 ILE A N 1
ATOM 1547 C CA . ILE A 1 204 ? 35.563 9.467 -36.452 1.00 87.50 204 ILE A CA 1
ATOM 1548 C C . ILE A 1 204 ? 34.959 9.859 -35.096 1.00 87.50 204 ILE A C 1
ATOM 1550 O O . ILE A 1 204 ? 35.599 10.577 -34.328 1.00 87.50 204 ILE A O 1
ATOM 1554 N N . LEU A 1 205 ? 33.759 9.363 -34.770 1.00 86.38 205 LEU A N 1
ATOM 1555 C CA . LEU A 1 205 ? 33.120 9.623 -33.476 1.00 86.38 205 LEU A CA 1
ATOM 1556 C C . LEU A 1 205 ? 33.960 9.082 -32.307 1.00 86.38 205 LEU A C 1
ATOM 1558 O O . LEU A 1 205 ? 34.155 9.785 -31.316 1.00 86.38 205 LEU A O 1
ATOM 1562 N N . LYS A 1 206 ? 34.505 7.865 -32.429 1.00 85.69 206 LYS A N 1
ATOM 1563 C CA . LYS A 1 206 ? 35.406 7.283 -31.419 1.00 85.69 206 LYS A CA 1
ATOM 1564 C C . LYS A 1 206 ? 36.657 8.126 -31.207 1.00 85.69 206 LYS A C 1
ATOM 1566 O O . LYS A 1 206 ? 37.007 8.415 -30.068 1.00 85.69 206 LYS A O 1
ATOM 1571 N N . ASP A 1 207 ? 37.298 8.566 -32.284 1.00 85.69 207 ASP A N 1
ATOM 1572 C CA . ASP A 1 207 ? 38.506 9.385 -32.198 1.00 85.69 207 ASP A CA 1
ATOM 1573 C C . ASP A 1 207 ? 38.225 10.740 -31.524 1.00 85.69 207 ASP A C 1
ATOM 1575 O O . ASP A 1 207 ? 39.121 11.327 -30.915 1.00 85.69 207 ASP A O 1
ATOM 1579 N N . GLN A 1 208 ? 36.999 11.269 -31.627 1.00 84.12 208 GLN A N 1
ATOM 1580 C CA . GLN A 1 208 ? 36.578 12.458 -30.874 1.00 84.12 208 GLN A CA 1
ATOM 1581 C C . GLN A 1 208 ? 36.317 12.151 -29.398 1.00 84.12 208 GLN A C 1
ATOM 1583 O O . GLN A 1 208 ? 36.714 12.937 -28.543 1.00 84.12 208 GLN A O 1
ATOM 1588 N N . LEU A 1 209 ? 35.680 11.022 -29.077 1.00 81.69 209 LEU A N 1
ATOM 1589 C CA . LEU A 1 209 ? 35.471 10.592 -27.689 1.00 81.69 209 LEU A CA 1
ATOM 1590 C C . LEU A 1 209 ? 36.811 10.433 -26.960 1.00 81.69 209 LEU A C 1
ATOM 1592 O O . LEU A 1 209 ? 37.009 11.047 -25.914 1.00 81.69 209 LEU A O 1
ATOM 1596 N N . ILE A 1 210 ? 37.770 9.734 -27.576 1.00 83.12 210 ILE A N 1
ATOM 1597 C CA . ILE A 1 210 ? 39.124 9.545 -27.033 1.00 83.12 210 ILE A CA 1
ATOM 1598 C C . ILE A 1 210 ? 39.818 10.896 -26.813 1.00 83.12 210 ILE A C 1
ATOM 1600 O O . ILE A 1 210 ? 40.391 11.130 -25.750 1.00 83.12 210 ILE A O 1
ATOM 1604 N N . ARG A 1 211 ? 39.731 11.818 -27.783 1.00 81.75 211 ARG A N 1
ATOM 1605 C CA . ARG A 1 211 ? 40.296 13.175 -27.654 1.00 81.75 211 ARG A CA 1
ATOM 1606 C C . ARG A 1 211 ? 39.682 13.986 -26.513 1.00 81.75 211 ARG A C 1
ATOM 1608 O O . ARG A 1 211 ? 40.377 14.811 -25.932 1.00 81.75 211 ARG A O 1
ATOM 1615 N N . ASN A 1 212 ? 38.419 13.735 -26.180 1.00 73.19 212 ASN A N 1
ATOM 1616 C CA . ASN A 1 212 ? 37.717 14.368 -25.064 1.00 73.19 212 ASN A CA 1
ATOM 1617 C C . ASN A 1 212 ? 37.881 13.605 -23.733 1.00 73.19 212 ASN A C 1
ATOM 1619 O O . ASN A 1 212 ? 37.172 13.899 -22.775 1.00 73.19 212 ASN A O 1
ATOM 1623 N N . GLY A 1 213 ? 38.793 12.627 -23.660 1.00 70.56 213 GLY A N 1
ATOM 1624 C CA . GLY A 1 213 ? 39.050 11.848 -22.444 1.00 70.56 213 GLY A CA 1
ATOM 1625 C C . GLY A 1 213 ? 37.964 10.822 -22.115 1.00 70.56 213 GLY A C 1
ATOM 1626 O O . GLY A 1 213 ? 37.910 10.320 -20.995 1.00 70.56 213 GLY A O 1
ATOM 1627 N N . VAL A 1 214 ? 37.096 10.506 -23.077 1.00 71.56 214 VAL A N 1
ATOM 1628 C CA . VAL A 1 214 ? 35.972 9.586 -22.914 1.00 71.56 214 VAL A CA 1
ATOM 1629 C C . VAL A 1 214 ? 36.363 8.203 -23.428 1.00 71.56 214 VAL A C 1
ATOM 1631 O O . VAL A 1 214 ? 36.518 7.998 -24.632 1.00 71.56 214 VAL A O 1
ATOM 1634 N N . ASN A 1 215 ? 36.531 7.252 -22.508 1.00 65.75 215 ASN A N 1
ATOM 1635 C CA . ASN A 1 215 ? 36.978 5.893 -22.814 1.00 65.75 215 ASN A CA 1
ATOM 1636 C C . ASN A 1 215 ? 35.787 4.921 -22.767 1.00 65.75 215 ASN A C 1
ATOM 1638 O O . ASN A 1 215 ? 35.616 4.165 -21.816 1.00 65.75 215 ASN A O 1
ATOM 1642 N N . GLU A 1 216 ? 34.918 5.009 -23.771 1.00 65.06 216 GLU A N 1
ATOM 1643 C CA . GLU A 1 216 ? 33.679 4.227 -23.828 1.00 65.06 216 GLU A CA 1
ATOM 1644 C C . GLU A 1 216 ? 33.832 2.885 -24.528 1.00 65.06 216 GLU A C 1
ATOM 1646 O O . GLU A 1 216 ? 34.647 2.714 -25.442 1.00 65.06 216 GLU A O 1
ATOM 1651 N N . ASN A 1 217 ? 32.964 1.941 -24.160 1.00 69.31 217 ASN A N 1
ATOM 1652 C CA . ASN A 1 217 ? 32.886 0.678 -24.872 1.00 69.31 217 ASN A CA 1
ATOM 1653 C C . ASN A 1 217 ? 32.343 0.916 -26.294 1.00 69.31 217 ASN A C 1
ATOM 1655 O O . ASN A 1 217 ? 31.192 1.300 -26.507 1.00 69.31 217 ASN A O 1
ATOM 1659 N N . ALA A 1 218 ? 33.183 0.632 -27.290 1.00 66.19 218 ALA A N 1
ATOM 1660 C CA . ALA A 1 218 ? 32.863 0.724 -28.710 1.00 66.19 218 ALA A CA 1
ATOM 1661 C C . ALA A 1 218 ? 31.595 -0.048 -29.129 1.00 66.19 218 ALA A C 1
ATOM 1663 O O . ALA A 1 218 ? 31.030 0.242 -30.192 1.00 66.19 218 ALA A O 1
ATOM 1664 N N . ASP A 1 219 ? 31.161 -1.020 -28.330 1.00 79.44 219 ASP A N 1
ATOM 1665 C CA . ASP A 1 219 ? 29.980 -1.843 -28.582 1.00 79.44 219 ASP A CA 1
ATOM 1666 C C . ASP A 1 219 ? 28.668 -1.191 -28.122 1.00 79.44 219 ASP A C 1
ATOM 1668 O O . ASP A 1 219 ? 27.587 -1.650 -28.501 1.00 79.44 219 ASP A O 1
ATOM 1672 N N . HIS A 1 220 ? 28.729 -0.077 -27.389 1.00 88.56 220 HIS A N 1
ATOM 1673 C CA . HIS A 1 220 ? 27.558 0.720 -26.994 1.00 88.56 220 HIS A CA 1
ATOM 1674 C C . HIS A 1 220 ? 27.267 1.881 -27.939 1.00 88.56 220 HIS A C 1
ATOM 1676 O O . HIS A 1 220 ? 26.362 2.670 -27.688 1.00 88.56 220 HIS A O 1
ATOM 1682 N N . ILE A 1 221 ? 27.996 1.967 -29.053 1.00 90.19 221 ILE A N 1
ATOM 1683 C CA . ILE A 1 221 ? 27.826 3.008 -30.065 1.00 90.19 221 ILE A CA 1
ATOM 1684 C C . ILE A 1 221 ? 27.648 2.365 -31.440 1.00 90.19 221 ILE A C 1
ATOM 1686 O O . ILE A 1 221 ? 28.425 1.495 -31.848 1.00 90.19 221 ILE A O 1
ATOM 1690 N N . ILE A 1 222 ? 26.660 2.833 -32.196 1.00 93.44 222 ILE A N 1
ATOM 1691 C CA . ILE A 1 222 ? 26.507 2.526 -33.620 1.00 93.44 222 ILE A CA 1
ATOM 1692 C C . ILE A 1 222 ? 26.243 3.812 -34.403 1.00 93.44 222 ILE A C 1
ATOM 1694 O O . ILE A 1 222 ? 25.567 4.725 -33.928 1.00 93.44 222 ILE A O 1
ATOM 1698 N N . VAL A 1 223 ? 26.804 3.888 -35.606 1.00 94.00 223 VAL A N 1
ATOM 1699 C CA . VAL A 1 223 ? 26.535 4.965 -36.558 1.00 94.00 223 VAL A CA 1
ATOM 1700 C C . VAL A 1 223 ? 25.895 4.343 -37.786 1.00 94.00 223 VAL A C 1
ATOM 1702 O O . VAL A 1 223 ? 26.343 3.298 -38.243 1.00 94.00 223 VAL A O 1
ATOM 1705 N N . LEU A 1 224 ? 24.828 4.967 -38.268 1.00 94.81 224 LEU A N 1
ATOM 1706 C CA . LEU A 1 224 ? 23.984 4.488 -39.350 1.00 94.81 224 LEU A CA 1
ATOM 1707 C C . LEU A 1 224 ? 23.803 5.618 -40.358 1.00 94.81 224 LEU A C 1
ATOM 1709 O O . LEU A 1 224 ? 22.999 6.530 -40.165 1.00 94.81 224 LEU A O 1
ATOM 1713 N N . THR A 1 225 ? 24.562 5.570 -41.439 1.00 91.50 225 THR A N 1
ATOM 1714 C CA . THR A 1 225 ? 24.370 6.425 -42.601 1.00 91.50 225 THR A CA 1
ATOM 1715 C C . THR A 1 225 ? 23.206 5.891 -43.423 1.00 91.50 225 THR A C 1
ATOM 1717 O O . THR A 1 225 ? 23.041 4.684 -43.609 1.00 91.50 225 THR A O 1
ATOM 1720 N N . GLN A 1 226 ? 22.335 6.799 -43.855 1.00 87.25 226 GLN A N 1
ATOM 1721 C CA . GLN A 1 226 ? 21.060 6.459 -44.469 1.00 87.25 226 GLN A CA 1
ATOM 1722 C C . GLN A 1 226 ? 20.803 7.333 -45.702 1.00 87.25 226 GLN A C 1
ATOM 1724 O O . GLN A 1 226 ? 21.056 8.542 -45.654 1.00 87.25 226 GLN A O 1
ATOM 1729 N N . PRO A 1 227 ? 20.244 6.770 -46.788 1.00 83.25 227 PRO A N 1
ATOM 1730 C CA . PRO A 1 227 ? 19.912 7.531 -47.991 1.00 83.25 227 PRO A CA 1
ATOM 1731 C C . PRO A 1 227 ? 18.688 8.426 -47.738 1.00 83.25 227 PRO A C 1
ATOM 1733 O O . PRO A 1 227 ? 17.957 8.223 -46.772 1.00 83.25 227 PRO A O 1
ATOM 1736 N N . SER A 1 228 ? 18.430 9.414 -48.598 1.00 69.12 228 SER A N 1
ATOM 1737 C CA . SER A 1 228 ? 17.199 10.236 -48.550 1.00 69.12 228 SER A CA 1
ATOM 1738 C C . SER A 1 228 ? 16.195 9.940 -49.667 1.00 69.12 228 SER A C 1
ATOM 1740 O O . SER A 1 228 ? 15.139 10.565 -49.704 1.00 69.12 228 SER A O 1
ATOM 1742 N N . ASP A 1 229 ? 16.511 9.022 -50.577 1.00 69.25 229 ASP A N 1
ATOM 1743 C CA . ASP A 1 229 ? 15.709 8.734 -51.768 1.00 69.25 229 ASP A CA 1
ATOM 1744 C C . ASP A 1 229 ? 14.754 7.538 -51.537 1.00 69.25 229 ASP A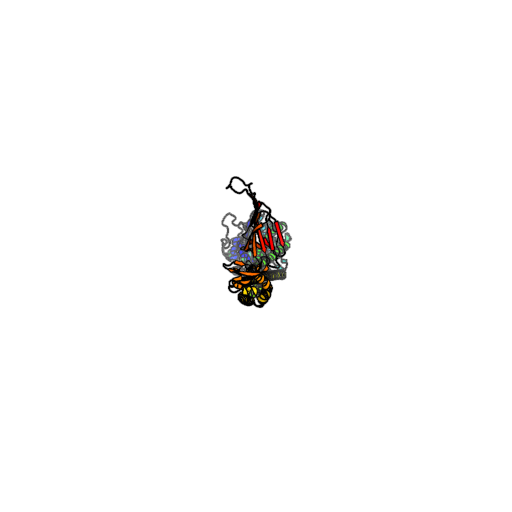 C 1
ATOM 1746 O O . ASP A 1 229 ? 15.004 6.681 -50.689 1.00 69.25 229 ASP A O 1
ATOM 1750 N N . ASN A 1 230 ? 13.627 7.523 -52.254 1.00 68.12 230 ASN A N 1
ATOM 1751 C CA . ASN A 1 230 ? 12.544 6.538 -52.164 1.00 68.12 230 ASN A CA 1
ATOM 1752 C C . ASN A 1 230 ? 12.627 5.444 -53.246 1.00 68.12 230 ASN A C 1
ATOM 1754 O O . ASN A 1 230 ? 11.672 4.681 -53.406 1.00 68.12 230 ASN A O 1
ATOM 1758 N N . THR A 1 231 ? 13.707 5.361 -54.032 1.00 73.81 231 THR A N 1
ATOM 1759 C CA . THR A 1 231 ? 13.847 4.253 -54.992 1.00 73.81 231 THR A CA 1
ATOM 1760 C C . THR A 1 231 ? 13.932 2.903 -54.259 1.00 73.81 231 THR A C 1
ATOM 1762 O O . THR A 1 231 ? 14.403 2.855 -53.118 1.00 73.81 231 THR A O 1
ATOM 1765 N N . PRO A 1 232 ? 13.505 1.785 -54.882 1.00 75.19 232 PRO A N 1
ATOM 1766 C CA . PRO A 1 232 ? 13.496 0.472 -54.229 1.00 75.19 232 PRO A CA 1
ATOM 1767 C C . PRO A 1 232 ? 14.850 0.071 -53.622 1.00 75.19 232 PRO A C 1
ATOM 1769 O O . PRO A 1 232 ? 14.906 -0.378 -52.481 1.00 75.19 232 PRO A O 1
ATOM 1772 N N . GLN A 1 233 ? 15.948 0.340 -54.335 1.00 74.00 233 GLN A N 1
ATOM 1773 C CA . GLN A 1 233 ? 17.311 0.063 -53.873 1.00 74.00 233 GLN A CA 1
ATOM 1774 C C . GLN A 1 233 ? 17.663 0.833 -52.586 1.00 74.00 233 GLN A C 1
ATOM 1776 O O . GLN A 1 233 ? 18.274 0.282 -51.668 1.00 74.00 233 GLN A O 1
ATOM 1781 N N . PHE A 1 234 ? 17.244 2.098 -52.479 1.00 79.75 234 PHE A N 1
ATOM 1782 C CA . PHE A 1 234 ? 17.446 2.898 -51.272 1.00 79.75 234 PHE A CA 1
ATOM 1783 C C . PHE A 1 234 ? 16.474 2.526 -50.143 1.00 79.75 234 PHE A C 1
ATOM 1785 O O . PHE A 1 234 ? 16.857 2.603 -48.974 1.00 79.75 234 PHE A O 1
ATOM 1792 N N . ALA A 1 235 ? 15.263 2.060 -50.460 1.00 81.94 235 ALA A N 1
ATOM 1793 C CA . ALA A 1 235 ? 14.307 1.545 -49.478 1.00 81.94 235 ALA A CA 1
ATOM 1794 C C . ALA A 1 235 ? 14.794 0.247 -48.804 1.00 81.94 235 ALA A C 1
ATOM 1796 O O . ALA A 1 235 ? 14.645 0.095 -47.585 1.00 81.94 235 ALA A O 1
ATOM 1797 N N . ASP A 1 236 ? 15.427 -0.654 -49.561 1.00 85.25 236 ASP A N 1
ATOM 1798 C CA . ASP A 1 236 ? 16.049 -1.875 -49.032 1.00 85.25 236 ASP A CA 1
ATOM 1799 C C . ASP A 1 236 ? 17.273 -1.555 -48.169 1.00 85.25 236 ASP A C 1
ATOM 1801 O O . ASP A 1 236 ? 17.417 -2.068 -47.058 1.00 85.25 236 ASP A O 1
ATOM 1805 N N . MET A 1 237 ? 18.119 -0.623 -48.615 1.00 86.56 237 MET A N 1
ATOM 1806 C CA . MET A 1 237 ? 19.244 -0.147 -47.808 1.00 86.56 237 MET A CA 1
ATOM 1807 C C . MET A 1 237 ? 18.774 0.529 -46.511 1.00 86.56 237 MET A C 1
ATOM 1809 O O . MET A 1 237 ? 19.359 0.326 -45.445 1.00 86.56 237 MET A O 1
ATOM 1813 N N . GLN A 1 238 ? 17.675 1.285 -46.569 1.00 88.12 238 GLN A N 1
ATOM 1814 C CA . GLN A 1 238 ? 17.042 1.873 -45.394 1.00 88.12 238 GLN A CA 1
ATOM 1815 C C . GLN A 1 238 ? 16.527 0.800 -44.426 1.00 88.12 238 GLN A C 1
ATOM 1817 O O . GLN A 1 238 ? 16.664 0.961 -43.210 1.00 88.12 238 GLN A O 1
ATOM 1822 N N . LYS A 1 239 ? 15.963 -0.294 -44.949 1.00 90.19 239 LYS A N 1
ATOM 1823 C CA . LYS A 1 239 ? 15.523 -1.445 -44.154 1.00 90.19 239 LYS A CA 1
ATOM 1824 C C . LYS A 1 239 ? 16.694 -2.133 -43.464 1.00 90.19 239 LYS A C 1
ATOM 1826 O O . LYS A 1 239 ? 16.606 -2.381 -42.267 1.00 90.19 239 LYS A O 1
ATOM 1831 N N . ASN A 1 240 ? 17.794 -2.368 -44.177 1.00 91.25 240 ASN A N 1
ATOM 1832 C CA . ASN A 1 240 ? 19.008 -2.958 -43.608 1.00 91.25 240 ASN A CA 1
ATOM 1833 C C . ASN A 1 240 ? 19.623 -2.063 -42.522 1.00 91.25 240 ASN A C 1
ATOM 1835 O O . ASN A 1 240 ? 19.955 -2.544 -41.448 1.00 91.25 240 ASN A O 1
ATOM 1839 N N . SER A 1 241 ? 19.670 -0.746 -42.735 1.00 93.06 241 SER A N 1
ATOM 1840 C CA . SER A 1 241 ? 20.136 0.196 -41.709 1.00 93.06 241 SER A CA 1
ATOM 1841 C C . SER A 1 241 ? 19.282 0.153 -40.429 1.00 93.06 241 SER A C 1
ATOM 1843 O O . SER A 1 241 ? 19.809 0.183 -39.317 1.00 93.06 241 SER A O 1
ATOM 1845 N N . LEU A 1 242 ? 17.952 0.062 -40.555 1.00 93.31 242 LEU A N 1
ATOM 1846 C CA . LEU A 1 242 ? 17.069 -0.072 -39.390 1.00 93.31 242 LEU A CA 1
ATOM 1847 C C . LEU A 1 242 ? 17.115 -1.472 -38.767 1.00 93.31 242 LEU A C 1
ATOM 1849 O O . LEU A 1 242 ? 16.933 -1.590 -37.556 1.00 93.31 242 LEU A O 1
ATOM 1853 N N . LYS A 1 243 ? 17.415 -2.511 -39.552 1.00 94.44 243 LYS A N 1
ATOM 1854 C CA . LYS A 1 243 ? 17.711 -3.852 -39.042 1.00 94.44 243 LYS A CA 1
ATOM 1855 C C . LYS A 1 243 ? 18.948 -3.833 -38.144 1.00 94.44 243 LYS A C 1
ATOM 1857 O O . LYS A 1 243 ? 18.859 -4.311 -37.019 1.00 94.44 243 LYS A O 1
ATOM 1862 N N . ASP A 1 244 ? 20.036 -3.192 -38.572 1.00 94.62 244 ASP A N 1
ATOM 1863 C CA . ASP A 1 244 ? 21.242 -3.032 -37.746 1.00 94.62 244 ASP A CA 1
ATOM 1864 C C . ASP A 1 244 ? 20.933 -2.266 -36.446 1.00 94.62 244 ASP A C 1
ATOM 1866 O O . ASP A 1 244 ? 21.455 -2.586 -35.377 1.00 94.62 244 ASP A O 1
ATOM 1870 N N . CYS A 1 245 ? 20.033 -1.274 -36.506 1.00 95.19 245 CYS A N 1
ATOM 1871 C CA . CYS A 1 245 ? 19.535 -0.587 -35.313 1.00 95.19 245 CYS A CA 1
ATOM 1872 C C . CYS A 1 245 ? 18.770 -1.536 -34.377 1.00 95.19 245 CYS A C 1
ATOM 1874 O O . CYS A 1 245 ? 18.999 -1.512 -33.169 1.00 95.19 245 CYS A O 1
ATOM 1876 N N . ALA A 1 246 ? 17.885 -2.379 -34.912 1.00 93.88 246 ALA A N 1
ATOM 1877 C CA . ALA A 1 246 ? 17.151 -3.362 -34.122 1.00 93.88 246 ALA A CA 1
ATOM 1878 C C . ALA A 1 246 ? 18.101 -4.389 -33.479 1.00 93.88 246 ALA A C 1
ATOM 1880 O O . ALA A 1 246 ? 17.999 -4.652 -32.282 1.00 93.88 246 ALA A O 1
ATOM 1881 N N . GLU A 1 247 ? 19.074 -4.920 -34.220 1.00 93.06 247 GLU A N 1
ATOM 1882 C CA . GLU A 1 247 ? 20.109 -5.821 -33.690 1.00 93.06 247 GLU A CA 1
ATOM 1883 C C . GLU A 1 247 ? 20.926 -5.157 -32.573 1.00 93.06 247 GLU A C 1
ATOM 1885 O O . GLU A 1 247 ? 21.148 -5.752 -31.514 1.00 93.06 247 GLU A O 1
ATOM 1890 N N . PHE A 1 248 ? 21.293 -3.886 -32.758 1.00 93.25 248 PHE A N 1
ATOM 1891 C CA . PHE A 1 248 ? 21.950 -3.085 -31.732 1.00 93.25 248 PHE A CA 1
ATOM 1892 C C . PHE A 1 248 ? 21.093 -2.943 -30.466 1.00 93.25 248 PHE A C 1
ATOM 1894 O O . PHE A 1 248 ? 21.592 -3.173 -29.365 1.00 93.25 248 PHE A O 1
ATOM 1901 N N . VAL A 1 249 ? 19.800 -2.619 -30.604 1.00 92.81 249 VAL A N 1
ATOM 1902 C CA . VAL A 1 249 ? 18.867 -2.534 -29.467 1.00 92.81 249 VAL A CA 1
ATOM 1903 C C . VAL A 1 249 ? 18.827 -3.863 -28.710 1.00 92.81 249 VAL A C 1
ATOM 1905 O O . VAL A 1 249 ? 18.986 -3.853 -27.493 1.00 92.81 249 VAL A O 1
ATOM 1908 N N . ASN A 1 250 ? 18.703 -5.004 -29.398 1.00 90.62 250 ASN A N 1
ATOM 1909 C CA . ASN A 1 250 ? 18.704 -6.323 -28.746 1.00 90.62 250 ASN A CA 1
ATOM 1910 C C . ASN A 1 250 ? 19.983 -6.575 -27.940 1.00 90.62 250 ASN A C 1
ATOM 1912 O O . ASN A 1 250 ? 19.912 -7.069 -26.815 1.00 90.62 250 ASN A O 1
ATOM 1916 N N . ARG A 1 251 ? 21.148 -6.203 -28.485 1.00 89.19 251 ARG A N 1
ATOM 1917 C CA . ARG A 1 251 ? 22.428 -6.344 -27.783 1.00 89.19 251 ARG A CA 1
ATOM 1918 C C . ARG A 1 251 ? 22.467 -5.530 -26.491 1.00 89.19 251 ARG A C 1
ATOM 1920 O O . ARG A 1 251 ? 22.911 -6.051 -25.473 1.00 89.19 251 ARG A O 1
ATOM 1927 N N . ILE A 1 252 ? 22.008 -4.279 -26.528 1.00 89.75 252 ILE A N 1
ATOM 1928 C CA . ILE A 1 252 ? 21.960 -3.414 -25.340 1.00 89.75 252 ILE A CA 1
ATOM 1929 C C . ILE A 1 252 ? 20.972 -3.965 -24.314 1.00 89.75 252 ILE A C 1
ATOM 1931 O O . ILE A 1 252 ? 21.301 -4.066 -23.137 1.00 89.75 252 ILE A O 1
ATOM 1935 N N . VAL A 1 253 ? 19.788 -4.386 -24.758 1.00 89.94 253 VAL A N 1
ATOM 1936 C CA . VAL A 1 253 ? 18.766 -4.987 -23.893 1.00 89.94 253 VAL A CA 1
ATOM 1937 C C . VAL A 1 253 ? 19.288 -6.232 -23.182 1.00 89.94 253 VAL A C 1
ATOM 1939 O O . VAL A 1 253 ? 19.071 -6.371 -21.983 1.00 89.94 253 VAL A O 1
ATOM 1942 N N . GLY A 1 254 ? 20.039 -7.091 -23.877 1.00 86.25 254 GLY A N 1
ATOM 1943 C CA . GLY A 1 254 ? 20.654 -8.283 -23.285 1.00 86.25 254 GLY A CA 1
ATOM 1944 C C . GLY A 1 254 ? 21.676 -7.994 -22.177 1.00 86.25 254 GLY A C 1
ATOM 1945 O O . GLY A 1 254 ? 22.044 -8.904 -21.442 1.00 86.25 254 GLY A O 1
ATOM 1946 N N . GLN A 1 255 ? 22.125 -6.745 -22.038 1.00 86.00 255 GLN A N 1
ATOM 1947 C CA . GLN A 1 255 ? 23.055 -6.308 -20.991 1.00 86.00 255 GLN A CA 1
ATOM 1948 C C . GLN A 1 255 ? 22.349 -5.579 -19.841 1.00 86.00 255 GLN A C 1
ATOM 1950 O O . GLN A 1 255 ? 22.995 -5.240 -18.854 1.00 86.00 255 GLN A O 1
ATOM 1955 N N . ARG A 1 256 ? 21.040 -5.319 -19.940 1.00 86.00 256 ARG A N 1
ATOM 1956 C CA . ARG A 1 256 ? 20.293 -4.545 -18.943 1.00 86.00 256 ARG A CA 1
ATOM 1957 C C . ARG A 1 256 ? 19.540 -5.430 -17.966 1.00 86.00 256 ARG A C 1
ATOM 1959 O O . ARG A 1 256 ? 19.060 -6.510 -18.296 1.00 86.00 256 ARG A O 1
ATOM 1966 N N . THR A 1 257 ? 19.381 -4.914 -16.755 1.00 87.25 257 THR A N 1
ATOM 1967 C CA . THR A 1 257 ? 18.437 -5.459 -15.781 1.00 87.25 257 THR A CA 1
ATOM 1968 C C . THR A 1 257 ? 17.003 -5.076 -16.174 1.00 87.25 257 THR A C 1
ATOM 1970 O O . THR A 1 257 ? 16.745 -3.891 -16.404 1.00 87.25 257 THR A O 1
ATOM 1973 N N . PRO A 1 258 ? 16.064 -6.039 -16.256 1.00 87.94 258 PRO A N 1
ATOM 1974 C CA . PRO A 1 258 ? 14.647 -5.746 -16.449 1.00 87.94 258 PRO A CA 1
ATOM 1975 C C . PRO A 1 258 ? 14.103 -4.891 -15.305 1.00 87.94 258 PRO A C 1
ATOM 1977 O O . PRO A 1 258 ? 14.217 -5.284 -14.146 1.00 87.94 258 PRO A O 1
ATOM 1980 N N . VAL A 1 259 ? 13.486 -3.754 -15.637 1.00 89.56 259 VAL A N 1
ATOM 1981 C CA . VAL A 1 259 ? 12.893 -2.839 -14.650 1.00 89.56 259 VAL A CA 1
ATOM 1982 C C . VAL A 1 259 ? 11.427 -2.540 -14.942 1.00 89.56 259 VAL A C 1
ATOM 1984 O O . VAL A 1 259 ? 11.011 -2.488 -16.102 1.00 89.56 259 VAL A O 1
ATOM 1987 N N . SER A 1 260 ? 10.609 -2.374 -13.903 1.00 92.56 260 SER A N 1
ATOM 1988 C CA . SER A 1 260 ? 9.179 -2.090 -14.074 1.00 92.56 260 SER A CA 1
ATOM 1989 C C . SER A 1 260 ? 8.920 -0.648 -14.507 1.00 92.56 260 SER A C 1
ATOM 1991 O O . SER A 1 260 ? 9.694 0.267 -14.218 1.00 92.56 260 SER A O 1
ATOM 1993 N N . GLY A 1 261 ? 7.782 -0.408 -15.157 1.00 92.81 261 GLY A N 1
ATOM 1994 C CA . GLY A 1 261 ? 7.390 0.942 -15.541 1.00 92.81 261 GLY A CA 1
ATOM 1995 C C . GLY A 1 261 ? 7.074 1.857 -14.354 1.00 92.81 261 GLY A C 1
ATOM 1996 O O . GLY A 1 261 ? 7.323 3.054 -14.449 1.00 92.81 261 GLY A O 1
ATOM 1997 N N . SER A 1 262 ? 6.618 1.323 -13.215 1.00 92.31 262 SER A N 1
ATOM 1998 C CA . SER A 1 262 ? 6.481 2.071 -11.953 1.00 92.31 262 SER A CA 1
ATOM 1999 C C . SER A 1 262 ? 7.822 2.568 -11.414 1.00 92.31 262 SER A C 1
ATOM 2001 O O . SER A 1 262 ? 7.911 3.713 -10.977 1.00 92.31 262 SER A O 1
ATOM 2003 N N . THR A 1 263 ? 8.871 1.750 -11.506 1.00 91.88 263 THR A N 1
ATOM 2004 C CA . THR A 1 263 ? 10.220 2.144 -11.087 1.00 91.88 263 THR A CA 1
ATOM 2005 C C . THR A 1 263 ? 10.827 3.144 -12.056 1.00 91.88 263 THR A C 1
ATOM 2007 O O . THR A 1 263 ? 11.329 4.176 -11.623 1.00 91.88 263 THR A O 1
ATOM 2010 N N . VAL A 1 264 ? 10.713 2.909 -13.369 1.00 92.25 264 VAL A N 1
ATOM 2011 C CA . VAL A 1 264 ? 11.150 3.877 -14.389 1.00 92.25 264 VAL A CA 1
ATOM 2012 C C . VAL A 1 264 ? 10.432 5.217 -14.213 1.00 92.25 264 VAL A C 1
ATOM 2014 O O . VAL A 1 264 ? 11.075 6.261 -14.260 1.00 92.25 264 VAL A O 1
ATOM 2017 N N . LEU A 1 265 ? 9.119 5.207 -13.967 1.00 93.69 265 LEU A N 1
ATOM 2018 C CA . LEU A 1 265 ? 8.340 6.417 -13.715 1.00 93.69 265 LEU A CA 1
ATOM 2019 C C . LEU A 1 265 ? 8.840 7.162 -12.474 1.00 93.69 265 LEU A C 1
ATOM 2021 O O . LEU A 1 265 ? 9.163 8.344 -12.574 1.00 93.69 265 LEU A O 1
ATOM 2025 N N . GLY A 1 266 ? 8.939 6.472 -11.336 1.00 91.62 266 GLY A N 1
ATOM 2026 C CA . GLY A 1 266 ? 9.405 7.079 -10.094 1.00 91.62 266 GLY A CA 1
ATOM 2027 C C . GLY A 1 266 ? 10.824 7.635 -10.227 1.00 91.62 266 GLY A C 1
ATOM 2028 O O . GLY A 1 266 ? 11.110 8.721 -9.725 1.00 91.62 266 GLY A O 1
ATOM 2029 N N . MET A 1 267 ? 11.699 6.934 -10.953 1.00 91.38 267 MET A N 1
ATOM 2030 C CA . MET A 1 267 ? 13.055 7.397 -11.245 1.00 91.38 267 MET A CA 1
ATOM 2031 C C . MET A 1 267 ? 13.023 8.706 -12.028 1.00 91.38 267 MET A C 1
ATOM 2033 O O . MET A 1 267 ? 13.691 9.655 -11.640 1.00 91.38 267 MET A O 1
ATOM 2037 N N . ILE A 1 268 ? 12.215 8.803 -13.087 1.00 91.44 268 ILE A N 1
ATOM 2038 C CA . ILE A 1 268 ? 12.091 10.038 -13.876 1.00 91.44 268 ILE A CA 1
ATOM 2039 C C . ILE A 1 268 ? 11.588 11.191 -13.009 1.00 91.44 268 ILE A C 1
ATOM 2041 O O . ILE A 1 268 ? 12.156 12.279 -13.061 1.00 91.44 268 ILE A O 1
ATOM 2045 N N . GLU A 1 269 ? 10.548 10.964 -12.205 1.00 91.38 269 GLU A N 1
ATOM 2046 C CA . GLU A 1 269 ? 9.979 11.996 -11.332 1.00 91.38 269 GLU A CA 1
ATOM 2047 C C . GLU A 1 269 ? 10.994 12.503 -10.298 1.00 91.38 269 GLU A C 1
ATOM 2049 O O . GLU A 1 269 ? 11.079 13.709 -10.078 1.00 91.38 269 GLU A O 1
ATOM 2054 N N . ASN A 1 270 ? 11.819 11.617 -9.734 1.00 90.31 270 ASN A N 1
ATOM 2055 C CA . ASN A 1 270 ? 12.883 11.999 -8.803 1.00 90.31 270 ASN A CA 1
ATOM 2056 C C . ASN A 1 270 ? 14.050 12.702 -9.503 1.00 90.31 270 ASN A C 1
ATOM 2058 O O . ASN A 1 270 ? 14.505 13.750 -9.055 1.00 90.31 270 ASN A O 1
ATOM 2062 N N . LEU A 1 271 ? 14.516 12.175 -10.635 1.00 89.25 271 LEU A N 1
ATOM 2063 C CA . LEU A 1 271 ? 15.634 12.743 -11.394 1.00 89.25 271 LEU A CA 1
ATOM 2064 C C . LEU A 1 271 ? 15.315 14.140 -11.946 1.00 89.25 271 LEU A C 1
ATOM 2066 O O . LEU A 1 271 ? 16.213 14.977 -12.054 1.00 89.25 271 LEU A O 1
ATOM 2070 N N . LEU A 1 272 ? 14.045 14.426 -12.249 1.00 87.38 272 LEU A N 1
ATOM 2071 C CA . LEU A 1 272 ? 13.594 15.762 -12.646 1.00 87.38 272 LEU A CA 1
ATOM 2072 C C . LEU A 1 272 ? 13.877 16.826 -11.572 1.00 87.38 272 LEU A C 1
ATOM 2074 O O . LEU A 1 272 ? 14.159 17.971 -11.929 1.00 87.38 272 LEU A O 1
ATOM 2078 N N . LEU A 1 273 ? 13.879 16.460 -10.284 1.00 87.06 273 LEU A N 1
ATOM 2079 C CA . LEU A 1 273 ? 14.201 17.375 -9.180 1.00 87.06 273 LEU A CA 1
ATOM 2080 C C . LEU A 1 273 ? 15.680 17.798 -9.178 1.00 87.06 273 LEU A C 1
ATOM 2082 O O . LEU A 1 273 ? 16.009 18.889 -8.716 1.00 87.06 273 LEU A O 1
ATOM 2086 N N . HIS A 1 274 ? 16.562 16.973 -9.750 1.00 85.19 274 HIS A N 1
ATOM 2087 C CA . HIS A 1 274 ? 18.018 17.167 -9.762 1.00 85.19 274 HIS A CA 1
ATOM 2088 C C . HIS A 1 274 ? 18.563 17.640 -11.115 1.00 85.19 274 HIS A C 1
ATOM 2090 O O . HIS A 1 274 ? 19.769 17.736 -11.330 1.00 85.19 274 HIS A O 1
ATOM 2096 N N . VAL A 1 275 ? 17.689 17.984 -12.059 1.00 80.38 275 VAL A N 1
ATOM 2097 C CA . VAL A 1 275 ? 18.092 18.249 -13.444 1.00 80.38 275 VAL A CA 1
ATOM 2098 C C . VAL A 1 275 ? 19.037 19.449 -13.611 1.00 80.38 275 VAL A C 1
ATOM 2100 O O . VAL A 1 275 ? 19.868 19.471 -14.521 1.00 80.38 275 VAL A O 1
ATOM 2103 N N . GLN A 1 276 ? 18.945 20.445 -12.722 1.00 80.12 276 GLN A N 1
ATOM 2104 C CA . GLN A 1 276 ? 19.869 21.586 -12.702 1.00 80.12 276 GLN A CA 1
ATOM 2105 C C . GLN A 1 276 ? 21.264 21.180 -12.223 1.00 80.12 276 GLN A C 1
ATOM 2107 O O . GLN A 1 276 ? 22.257 21.663 -12.765 1.00 80.12 276 GLN A O 1
ATOM 2112 N N . GLU A 1 277 ? 21.338 20.272 -11.250 1.00 80.75 277 GLU A N 1
ATOM 2113 C CA . GLU A 1 277 ? 22.594 19.698 -10.770 1.00 80.75 277 GLU A CA 1
ATOM 2114 C C . GLU A 1 277 ? 23.258 18.890 -11.890 1.00 80.75 277 GLU A C 1
ATOM 2116 O O . GLU A 1 277 ? 24.428 19.112 -12.194 1.00 80.75 277 GLU A O 1
ATOM 2121 N N . PHE A 1 278 ? 22.484 18.061 -12.601 1.00 80.81 278 PHE A N 1
ATOM 2122 C CA . PHE A 1 278 ? 22.987 17.315 -13.757 1.00 80.81 278 PHE A CA 1
ATOM 2123 C C . PHE A 1 278 ? 23.504 18.209 -14.874 1.00 80.81 278 PHE A C 1
ATOM 2125 O O . PHE A 1 278 ? 24.494 17.893 -15.528 1.00 80.81 278 PHE A O 1
ATOM 2132 N N . LYS A 1 279 ? 22.852 19.346 -15.106 1.00 76.56 279 LYS A N 1
ATOM 2133 C CA . LYS A 1 279 ? 23.299 20.306 -16.113 1.00 76.56 279 LYS A CA 1
ATOM 2134 C C . LYS A 1 279 ? 24.652 20.934 -15.767 1.00 76.56 279 LYS A C 1
ATOM 2136 O O . LYS A 1 279 ? 25.409 21.250 -16.680 1.00 76.56 279 LYS A O 1
ATOM 2141 N N . GLN A 1 280 ? 24.929 21.159 -14.485 1.00 79.00 280 GLN A N 1
ATOM 2142 C CA . GLN A 1 280 ? 26.174 21.784 -14.032 1.00 79.00 280 GLN A CA 1
ATOM 2143 C C . GLN A 1 280 ? 27.312 20.767 -13.906 1.00 79.00 280 GLN A C 1
ATOM 2145 O O . GLN A 1 280 ? 28.436 21.067 -14.297 1.00 79.00 280 GLN A O 1
ATOM 2150 N N . ASN A 1 281 ? 27.003 19.573 -13.397 1.00 78.19 281 ASN A N 1
ATOM 2151 C CA . ASN A 1 281 ? 28.001 18.607 -12.937 1.00 78.19 281 ASN A CA 1
ATOM 2152 C C . ASN A 1 281 ? 28.029 17.300 -13.751 1.00 78.19 281 ASN A C 1
ATOM 2154 O O . ASN A 1 281 ? 28.874 16.449 -13.491 1.00 78.19 281 ASN A O 1
ATOM 2158 N N . GLY A 1 282 ? 27.129 17.129 -14.725 1.00 76.88 282 GLY A N 1
ATOM 2159 C CA . GLY A 1 282 ? 26.921 15.856 -15.419 1.00 76.88 282 GLY A CA 1
ATOM 2160 C C . GLY A 1 282 ? 26.061 14.876 -14.614 1.00 76.88 282 GLY A C 1
ATOM 2161 O O . GLY A 1 282 ? 25.586 15.180 -13.519 1.00 76.88 282 GLY A O 1
ATOM 2162 N N . ILE A 1 283 ? 25.818 13.689 -15.174 1.00 79.19 283 ILE A N 1
ATOM 2163 C CA . ILE A 1 283 ? 25.061 12.640 -14.476 1.00 79.19 283 ILE A CA 1
ATOM 2164 C C . ILE A 1 283 ? 25.915 12.090 -13.330 1.00 79.19 283 ILE A C 1
ATOM 2166 O O . ILE A 1 283 ? 27.052 11.675 -13.535 1.00 79.19 283 ILE A O 1
ATOM 2170 N N . ASN A 1 284 ? 25.342 12.062 -12.128 1.00 79.38 284 ASN A N 1
ATOM 2171 C CA . ASN A 1 284 ? 25.998 11.572 -10.922 1.00 79.38 284 ASN A CA 1
ATOM 2172 C C . ASN A 1 284 ? 25.343 10.265 -10.460 1.00 79.38 284 ASN A C 1
ATOM 2174 O O . ASN A 1 284 ? 24.181 10.273 -10.046 1.00 79.38 284 ASN A O 1
ATOM 2178 N N . ASP A 1 285 ? 26.092 9.160 -10.477 1.00 78.44 285 ASP A N 1
ATOM 2179 C CA . ASP A 1 285 ? 25.598 7.842 -10.053 1.00 78.44 285 ASP A CA 1
ATOM 2180 C C . ASP A 1 285 ? 25.089 7.835 -8.599 1.00 78.44 285 ASP A C 1
ATOM 2182 O O . ASP A 1 285 ? 24.177 7.072 -8.276 1.00 78.44 285 ASP A O 1
ATOM 2186 N N . ILE A 1 286 ? 25.597 8.715 -7.723 1.00 82.75 286 ILE A N 1
ATOM 2187 C CA . ILE A 1 286 ? 25.100 8.876 -6.344 1.00 82.75 286 ILE A CA 1
ATOM 2188 C C . ILE A 1 286 ? 23.661 9.399 -6.349 1.00 82.75 286 ILE A C 1
ATOM 2190 O O . ILE A 1 286 ? 22.810 8.864 -5.643 1.00 82.75 286 ILE A O 1
ATOM 2194 N N . VAL A 1 287 ? 23.365 10.410 -7.167 1.00 83.12 287 VAL A N 1
ATOM 2195 C CA . VAL A 1 287 ? 22.012 10.981 -7.269 1.00 83.12 287 VAL A CA 1
ATOM 2196 C C . VAL A 1 287 ? 21.058 9.969 -7.900 1.00 83.12 287 VAL A C 1
ATOM 2198 O O . VAL A 1 287 ? 19.937 9.800 -7.429 1.00 83.12 287 VAL A O 1
ATOM 2201 N N . VAL A 1 288 ? 21.506 9.241 -8.930 1.00 84.56 288 VAL A N 1
ATOM 2202 C CA . VAL A 1 288 ? 20.691 8.190 -9.564 1.00 84.56 288 VAL A CA 1
ATOM 2203 C C . VAL A 1 288 ? 20.409 7.043 -8.584 1.00 84.56 288 VAL A C 1
ATOM 2205 O O . VAL A 1 288 ? 19.290 6.534 -8.534 1.00 84.56 288 VAL A O 1
ATOM 2208 N N . THR A 1 289 ? 21.386 6.686 -7.750 1.00 85.06 289 THR A N 1
ATOM 2209 C CA . THR A 1 289 ? 21.224 5.725 -6.649 1.00 85.06 289 THR A CA 1
ATOM 2210 C C . THR A 1 289 ? 20.189 6.193 -5.631 1.00 85.06 289 THR A C 1
ATOM 2212 O O . THR A 1 289 ? 19.278 5.445 -5.288 1.00 85.06 289 THR A O 1
ATOM 2215 N N . GLN A 1 290 ? 20.317 7.429 -5.146 1.00 85.56 290 GLN A N 1
ATOM 2216 C CA . GLN A 1 290 ? 19.397 7.996 -4.160 1.00 85.56 290 GLN A CA 1
ATOM 2217 C C . GLN A 1 290 ? 17.973 8.087 -4.712 1.00 85.56 290 GLN A C 1
ATOM 2219 O O . GLN A 1 290 ? 17.020 7.785 -3.996 1.00 85.56 290 GLN A O 1
ATOM 2224 N N . ALA A 1 291 ? 17.827 8.435 -5.995 1.00 87.12 291 ALA A N 1
ATOM 2225 C CA . ALA A 1 291 ? 16.541 8.413 -6.679 1.00 87.12 291 ALA A CA 1
ATOM 2226 C C . ALA A 1 291 ? 15.932 7.003 -6.669 1.00 87.12 291 ALA A C 1
ATOM 2228 O O . ALA A 1 291 ? 14.760 6.858 -6.335 1.00 87.12 291 ALA A O 1
ATOM 2229 N N . PHE A 1 292 ? 16.717 5.961 -6.959 1.00 88.25 292 PHE A N 1
ATOM 2230 C CA . PHE A 1 292 ? 16.232 4.580 -6.900 1.00 88.25 292 PHE A CA 1
ATOM 2231 C C . PHE A 1 292 ? 15.794 4.180 -5.486 1.00 88.25 292 PHE A C 1
ATOM 2233 O O . PHE A 1 292 ? 14.703 3.639 -5.312 1.00 88.25 292 PHE A O 1
ATOM 2240 N N . ASP A 1 293 ? 16.597 4.495 -4.469 1.00 88.94 293 ASP A N 1
ATOM 2241 C CA . ASP A 1 293 ? 16.266 4.200 -3.072 1.00 88.94 293 ASP A CA 1
ATOM 2242 C C . ASP A 1 293 ? 14.970 4.891 -2.634 1.00 88.94 293 ASP A C 1
ATOM 2244 O O . ASP A 1 293 ? 14.098 4.251 -2.040 1.00 88.94 293 ASP A O 1
ATOM 2248 N N . HIS A 1 294 ? 14.800 6.163 -3.002 1.00 90.62 294 HIS A N 1
ATOM 2249 C CA . HIS A 1 294 ? 13.578 6.907 -2.721 1.00 90.62 294 HIS A CA 1
ATOM 2250 C C . HIS A 1 294 ? 12.358 6.300 -3.423 1.00 90.62 294 HIS A C 1
ATOM 2252 O O . HIS A 1 294 ? 11.284 6.202 -2.832 1.00 90.62 294 HIS A O 1
ATOM 2258 N N . VAL A 1 295 ? 12.510 5.850 -4.671 1.00 91.19 295 VAL A N 1
ATOM 2259 C CA . VAL A 1 295 ? 11.437 5.183 -5.422 1.00 91.19 295 VAL A CA 1
ATOM 2260 C C . VAL A 1 295 ? 11.023 3.882 -4.748 1.00 91.19 295 VAL A C 1
ATOM 2262 O O . VAL A 1 295 ? 9.828 3.640 -4.583 1.00 91.19 295 VAL A O 1
ATOM 2265 N N . VAL A 1 296 ? 11.984 3.063 -4.317 1.00 91.44 296 VAL A N 1
ATOM 2266 C CA . VAL A 1 296 ? 11.698 1.817 -3.595 1.00 91.44 296 VAL A CA 1
ATOM 2267 C C . VAL A 1 296 ? 10.950 2.107 -2.295 1.00 91.44 296 VAL A C 1
ATOM 2269 O O . VAL A 1 296 ? 9.913 1.493 -2.041 1.00 91.44 296 VAL A O 1
ATOM 2272 N N . GLU A 1 297 ? 11.420 3.067 -1.496 1.00 92.50 297 GLU A N 1
ATOM 2273 C CA . GLU A 1 297 ? 10.748 3.472 -0.258 1.00 92.50 297 GLU A CA 1
ATOM 2274 C C . GLU A 1 297 ? 9.322 3.974 -0.528 1.00 92.50 297 GLU A C 1
ATOM 2276 O O . GLU A 1 297 ? 8.372 3.566 0.145 1.00 92.50 297 GLU A O 1
ATOM 2281 N N . HIS A 1 298 ? 9.153 4.813 -1.550 1.00 92.56 298 HIS A N 1
ATOM 2282 C CA . HIS A 1 298 ? 7.865 5.373 -1.934 1.00 92.56 298 HIS A CA 1
ATOM 2283 C C . HIS A 1 298 ? 6.866 4.295 -2.370 1.00 92.56 298 HIS A C 1
ATOM 2285 O O . HIS A 1 298 ? 5.725 4.294 -1.905 1.00 92.56 298 HIS A O 1
ATOM 2291 N N . LEU A 1 299 ? 7.284 3.354 -3.222 1.00 93.00 299 LEU A N 1
ATOM 2292 C CA . LEU A 1 299 ? 6.438 2.249 -3.682 1.00 93.00 299 LEU A CA 1
ATOM 2293 C C . LEU A 1 299 ? 6.037 1.329 -2.524 1.00 93.00 299 LEU A C 1
ATOM 2295 O O . LEU A 1 299 ? 4.864 0.984 -2.387 1.00 93.00 299 LEU A O 1
ATOM 2299 N N . LEU A 1 300 ? 6.988 0.982 -1.653 1.00 95.69 300 LEU A N 1
ATOM 2300 C CA . LEU A 1 300 ? 6.734 0.172 -0.462 1.00 95.69 300 LEU A CA 1
ATOM 2301 C C . LEU A 1 300 ? 5.778 0.868 0.515 1.00 95.69 300 LEU A C 1
ATOM 2303 O O . LEU A 1 300 ? 4.895 0.225 1.086 1.00 95.69 300 LEU A O 1
ATOM 2307 N N . ARG A 1 301 ? 5.920 2.185 0.693 1.00 95.00 301 ARG A N 1
ATOM 2308 C CA . ARG A 1 301 ? 5.009 2.988 1.511 1.00 95.00 301 ARG A CA 1
ATOM 2309 C C . ARG A 1 301 ? 3.604 3.024 0.920 1.00 95.00 301 ARG A C 1
ATOM 2311 O O . ARG A 1 301 ? 2.661 2.717 1.638 1.00 95.00 301 ARG A O 1
ATOM 2318 N N . GLN A 1 302 ? 3.461 3.331 -0.371 1.00 92.75 302 GLN A N 1
ATOM 2319 C CA . GLN A 1 302 ? 2.155 3.346 -1.039 1.00 92.75 302 GLN A CA 1
ATOM 2320 C C . GLN A 1 302 ? 1.451 1.989 -0.956 1.00 92.75 302 GLN A C 1
ATOM 2322 O O . GLN A 1 302 ? 0.253 1.939 -0.685 1.00 92.75 302 GLN A O 1
ATOM 2327 N N . ALA A 1 303 ? 2.190 0.894 -1.155 1.00 93.81 303 ALA A N 1
ATOM 2328 C CA . ALA A 1 303 ? 1.650 -0.452 -1.015 1.00 93.81 303 ALA A CA 1
ATOM 2329 C C . ALA A 1 303 ? 1.205 -0.747 0.426 1.00 93.81 303 ALA A C 1
ATOM 2331 O O . ALA A 1 303 ? 0.135 -1.316 0.633 1.00 93.81 303 ALA A O 1
ATOM 2332 N N . GLY A 1 304 ? 1.990 -0.325 1.424 1.00 95.12 304 GLY A N 1
ATOM 2333 C CA . GLY A 1 304 ? 1.629 -0.449 2.837 1.00 95.12 304 GLY A CA 1
ATOM 2334 C C . GLY A 1 304 ? 0.374 0.344 3.202 1.00 95.12 304 GLY A C 1
ATOM 2335 O O . GLY A 1 304 ? -0.538 -0.206 3.816 1.00 95.12 304 GLY A O 1
ATOM 2336 N N . ASP A 1 305 ? 0.293 1.604 2.773 1.00 93.25 305 ASP A N 1
ATOM 2337 C CA . ASP A 1 305 ? -0.854 2.480 3.028 1.00 93.25 305 ASP A CA 1
ATOM 2338 C C . ASP A 1 305 ? -2.131 1.922 2.369 1.00 93.25 305 ASP A C 1
ATOM 2340 O O . ASP A 1 305 ? -3.189 1.860 3.001 1.00 93.25 305 ASP A O 1
ATOM 2344 N N . ALA A 1 306 ? -2.032 1.439 1.124 1.00 89.88 306 ALA A N 1
ATOM 2345 C CA . ALA A 1 306 ? -3.141 0.797 0.419 1.00 89.88 306 ALA A CA 1
ATOM 2346 C C . ALA A 1 306 ? -3.608 -0.494 1.116 1.00 89.88 306 ALA A C 1
ATOM 2348 O O . ALA A 1 306 ? -4.811 -0.726 1.259 1.00 89.88 306 ALA A O 1
ATOM 2349 N N . ALA A 1 307 ? -2.671 -1.315 1.597 1.00 92.69 307 ALA A N 1
ATOM 2350 C CA . ALA A 1 307 ? -2.979 -2.545 2.317 1.00 92.69 307 ALA A CA 1
ATOM 2351 C C . ALA A 1 307 ? -3.664 -2.270 3.671 1.00 92.69 307 ALA A C 1
ATOM 2353 O O . ALA A 1 307 ? -4.656 -2.918 4.017 1.00 92.69 307 ALA A O 1
ATOM 2354 N N . LEU A 1 308 ? -3.188 -1.272 4.422 1.00 93.69 308 LEU A N 1
ATOM 2355 C CA . LEU A 1 308 ? -3.742 -0.904 5.730 1.00 93.69 308 LEU A CA 1
ATOM 2356 C C . LEU A 1 308 ? -5.098 -0.186 5.639 1.00 93.69 308 LEU A C 1
ATOM 2358 O O . LEU A 1 308 ? -5.887 -0.258 6.582 1.00 93.69 308 LEU A O 1
ATOM 2362 N N . ALA A 1 309 ? -5.436 0.435 4.506 1.00 90.81 309 ALA A N 1
ATOM 2363 C CA . ALA A 1 309 ? -6.769 1.004 4.289 1.00 90.81 309 ALA A CA 1
ATOM 2364 C C . ALA A 1 309 ? -7.887 -0.059 4.387 1.00 90.81 309 ALA A C 1
ATOM 2366 O O . ALA A 1 309 ? -8.953 0.193 4.962 1.00 90.81 309 ALA A O 1
ATOM 2367 N N . PHE A 1 310 ? -7.629 -1.278 3.894 1.00 87.44 310 PHE A N 1
ATOM 2368 C CA . PHE A 1 310 ? -8.539 -2.415 4.067 1.00 87.44 310 PHE A CA 1
ATOM 2369 C C . PHE A 1 310 ? -8.698 -2.782 5.549 1.00 87.44 310 PHE A C 1
ATOM 2371 O O . PHE A 1 310 ? -9.821 -2.919 6.037 1.00 87.44 310 PHE A O 1
ATOM 2378 N N . CYS A 1 311 ? -7.584 -2.849 6.286 1.00 89.62 311 CYS A N 1
ATOM 2379 C CA . CYS A 1 311 ? -7.579 -3.118 7.724 1.00 89.62 311 CYS A CA 1
ATOM 2380 C C . CYS A 1 311 ? -8.423 -2.094 8.506 1.00 89.62 311 CYS A C 1
ATOM 2382 O O . CYS A 1 311 ? -9.243 -2.475 9.342 1.00 89.62 311 CYS A O 1
ATOM 2384 N N . GLY A 1 312 ? -8.308 -0.803 8.172 1.00 89.75 312 GLY A N 1
ATOM 2385 C CA . GLY A 1 312 ? -9.130 0.253 8.769 1.00 89.75 312 GLY A CA 1
ATOM 2386 C C . GLY A 1 312 ? -10.634 0.047 8.556 1.00 89.75 312 GLY A C 1
ATOM 2387 O O . GLY A 1 312 ? -11.425 0.241 9.479 1.00 89.75 312 GLY A O 1
ATOM 2388 N N . THR A 1 313 ? -11.035 -0.424 7.375 1.00 90.06 313 THR A N 1
ATOM 2389 C CA . THR A 1 313 ? -12.443 -0.724 7.063 1.00 90.06 313 THR A CA 1
ATOM 2390 C C . THR A 1 313 ? -12.959 -1.915 7.882 1.00 90.06 313 THR A C 1
ATOM 2392 O O . THR A 1 313 ? -14.061 -1.866 8.444 1.00 90.06 313 THR A O 1
ATOM 2395 N N . CYS A 1 314 ? -12.146 -2.965 8.025 1.00 89.25 314 CYS A N 1
ATOM 2396 C CA . CYS A 1 314 ? -12.458 -4.116 8.873 1.00 89.25 314 CYS A CA 1
ATOM 2397 C C . CYS A 1 314 ? -12.569 -3.718 10.352 1.00 89.25 314 CYS A C 1
ATOM 2399 O O . CYS A 1 314 ? -13.548 -4.072 11.006 1.00 89.25 314 CYS A O 1
ATOM 2401 N N . ALA A 1 315 ? -11.629 -2.917 10.863 1.00 90.88 315 ALA A N 1
ATOM 2402 C CA . ALA A 1 315 ? -11.635 -2.436 12.244 1.00 90.88 315 ALA A CA 1
ATOM 2403 C C . ALA A 1 315 ? -12.915 -1.648 12.583 1.00 90.88 315 ALA A C 1
ATOM 2405 O O . ALA A 1 315 ? -13.541 -1.897 13.614 1.00 90.88 315 ALA A O 1
ATOM 2406 N N . VAL A 1 316 ? -13.365 -0.754 11.693 1.00 91.44 316 VAL A N 1
ATOM 2407 C CA . VAL A 1 316 ? -14.636 -0.020 11.861 1.00 91.44 316 VAL A CA 1
ATOM 2408 C C . VAL A 1 316 ? -15.839 -0.966 11.886 1.00 91.44 316 VAL A C 1
ATOM 2410 O O . VAL A 1 316 ? -16.792 -0.741 12.633 1.00 91.44 316 VAL A O 1
ATOM 2413 N N . THR A 1 317 ? -15.805 -2.034 11.090 1.00 90.50 317 THR A N 1
ATOM 2414 C CA . THR A 1 317 ? -16.870 -3.046 11.075 1.00 90.50 317 THR A CA 1
ATOM 2415 C C . THR A 1 317 ? -16.904 -3.822 12.394 1.00 90.50 317 THR A C 1
ATOM 2417 O O . THR A 1 317 ? -17.970 -3.956 12.994 1.00 90.50 317 THR A O 1
ATOM 2420 N N . ILE A 1 318 ? -15.741 -4.245 12.901 1.00 91.44 318 ILE A N 1
ATOM 2421 C CA . ILE A 1 318 ? -15.595 -4.935 14.193 1.00 91.44 318 ILE A CA 1
ATOM 2422 C C . ILE A 1 318 ? -16.145 -4.086 15.342 1.00 91.44 318 ILE A C 1
ATOM 2424 O O . ILE A 1 318 ? -16.899 -4.583 16.176 1.00 91.44 318 ILE A O 1
ATOM 2428 N N . GLN A 1 319 ? -15.861 -2.782 15.351 1.00 89.50 319 GLN A N 1
ATOM 2429 C CA . GLN A 1 319 ? -16.365 -1.857 16.374 1.00 89.50 319 GLN A CA 1
ATOM 2430 C C . GLN A 1 319 ? -17.901 -1.779 16.447 1.00 89.50 319 GLN A C 1
ATOM 2432 O O . GLN A 1 319 ? -18.444 -1.294 17.441 1.00 89.50 319 GLN A O 1
ATOM 2437 N N . ARG A 1 320 ? -18.617 -2.259 15.424 1.00 90.62 320 ARG A N 1
ATOM 2438 C CA . ARG A 1 320 ? -20.086 -2.279 15.366 1.00 90.62 320 ARG A CA 1
ATOM 2439 C C . ARG A 1 320 ? -20.690 -3.657 15.639 1.00 90.62 320 ARG A C 1
ATOM 2441 O O . ARG A 1 320 ? -21.906 -3.745 15.773 1.00 90.62 320 ARG A O 1
ATOM 2448 N N . MET A 1 321 ? -19.874 -4.705 15.750 1.00 89.94 321 MET A N 1
ATOM 2449 C CA . MET A 1 321 ? -20.352 -6.080 15.917 1.00 89.94 321 MET A CA 1
ATOM 2450 C C . MET A 1 321 ? -21.121 -6.274 17.225 1.00 89.94 321 MET A C 1
ATOM 2452 O O . MET A 1 321 ? -20.772 -5.709 18.264 1.00 89.94 321 MET A O 1
ATOM 2456 N N . THR A 1 322 ? -22.166 -7.090 17.202 1.00 86.31 322 THR A N 1
ATOM 2457 C CA . THR A 1 322 ? -22.811 -7.616 18.414 1.00 86.31 322 THR A CA 1
ATOM 2458 C C . THR A 1 322 ? -21.942 -8.703 19.064 1.00 86.31 322 THR A C 1
ATOM 2460 O O . THR A 1 322 ? -20.925 -9.110 18.504 1.00 86.31 322 THR A O 1
ATOM 2463 N N . LEU A 1 323 ? -22.291 -9.169 20.268 1.00 80.38 323 LEU A N 1
ATOM 2464 C CA . LEU A 1 323 ? -21.491 -10.181 20.977 1.00 80.38 323 LEU A CA 1
ATOM 2465 C C . LEU A 1 323 ? -21.407 -11.507 20.203 1.00 80.38 323 LEU A C 1
ATOM 2467 O O . LEU A 1 323 ? -20.328 -12.077 20.072 1.00 80.38 323 LEU A O 1
ATOM 2471 N N . ASP A 1 324 ? -22.532 -11.962 19.656 1.00 80.81 324 ASP A N 1
ATOM 2472 C CA . ASP A 1 324 ? -22.651 -13.160 18.820 1.00 80.81 324 ASP A CA 1
ATOM 2473 C C . ASP A 1 324 ? -21.863 -13.058 17.507 1.00 80.81 324 ASP A C 1
ATOM 2475 O O . ASP A 1 324 ? -21.414 -14.075 16.990 1.00 80.81 324 ASP A O 1
ATOM 2479 N N . GLN A 1 325 ? -21.638 -11.843 17.002 1.00 86.06 325 GLN A N 1
ATOM 2480 C CA . GLN A 1 325 ? -20.791 -11.586 15.835 1.00 86.06 325 GLN A CA 1
ATOM 2481 C C . GLN A 1 325 ? -19.308 -11.479 16.209 1.00 86.06 325 GLN A C 1
ATOM 2483 O O . GLN A 1 325 ? -18.451 -11.963 15.472 1.00 86.06 325 GLN A O 1
ATOM 2488 N N . LEU A 1 326 ? -18.993 -10.869 17.356 1.00 86.31 326 LEU A N 1
ATOM 2489 C CA . LEU A 1 326 ? -17.618 -10.642 17.803 1.00 86.31 326 LEU A CA 1
ATOM 2490 C C . LEU A 1 326 ? -16.919 -11.941 18.221 1.00 86.31 326 LEU A C 1
ATOM 2492 O O . LEU A 1 326 ? -15.722 -12.071 18.003 1.00 86.31 326 LEU A O 1
ATOM 2496 N N . ILE A 1 327 ? -17.639 -12.908 18.798 1.00 77.25 327 ILE A N 1
ATOM 2497 C CA . ILE A 1 327 ? -17.062 -14.204 19.198 1.00 77.25 327 ILE A CA 1
ATOM 2498 C C . ILE A 1 327 ? -16.444 -14.952 17.998 1.00 77.25 327 ILE A C 1
ATOM 2500 O O . ILE A 1 327 ? -15.258 -15.275 18.061 1.00 77.25 327 ILE A O 1
ATOM 2504 N N . PRO A 1 328 ? -17.181 -15.221 16.901 1.00 80.44 328 PRO A N 1
ATOM 2505 C CA . PRO A 1 328 ? -16.589 -15.818 15.709 1.00 80.44 328 PRO A CA 1
ATOM 2506 C C . PRO A 1 328 ? -15.703 -14.825 14.940 1.00 80.44 328 PRO A C 1
ATOM 2508 O O . PRO A 1 328 ? -14.656 -15.221 14.439 1.00 80.44 328 PRO A O 1
ATOM 2511 N N . GLY A 1 329 ? -16.080 -13.542 14.868 1.00 77.19 329 GLY A N 1
ATOM 2512 C CA . GLY A 1 329 ? -15.355 -12.515 14.107 1.00 77.19 329 GLY A CA 1
ATOM 2513 C C . GLY A 1 329 ? -14.015 -12.079 14.712 1.00 77.19 329 GLY A C 1
ATOM 2514 O O . GLY A 1 329 ? -13.168 -11.543 14.006 1.00 77.19 329 GLY A O 1
ATOM 2515 N N . GLY A 1 330 ? -13.818 -12.304 16.011 1.00 81.88 330 GLY A N 1
ATOM 2516 C CA . GLY A 1 330 ? -12.582 -12.024 16.741 1.00 81.88 330 GLY A CA 1
ATOM 2517 C C . GLY A 1 330 ? -11.749 -13.268 17.048 1.00 81.88 330 GLY A C 1
ATOM 2518 O O . GLY A 1 330 ? -10.792 -13.184 17.816 1.00 81.88 330 GLY A O 1
ATOM 2519 N N . ALA A 1 331 ? -12.108 -14.429 16.491 1.00 83.44 331 ALA A N 1
ATOM 2520 C CA . ALA A 1 331 ? -11.324 -15.645 16.654 1.00 83.44 331 ALA A CA 1
ATOM 2521 C C . ALA A 1 331 ? -9.947 -15.503 15.970 1.00 83.44 331 ALA A C 1
ATOM 2523 O O . ALA A 1 331 ? -9.875 -14.910 14.891 1.00 83.44 331 ALA A O 1
ATOM 2524 N N . PRO A 1 332 ? -8.866 -16.102 16.514 1.00 86.75 332 PRO A N 1
ATOM 2525 C CA . PRO A 1 332 ? -7.524 -16.003 15.928 1.00 86.75 332 PRO A CA 1
ATOM 2526 C C . PRO A 1 332 ? -7.473 -16.352 14.435 1.00 86.75 332 PRO A C 1
ATOM 2528 O O . PRO A 1 332 ? -6.868 -15.626 13.656 1.00 86.75 332 PRO A O 1
ATOM 2531 N N . ALA A 1 333 ? -8.207 -17.387 14.013 1.00 87.94 333 ALA A N 1
ATOM 2532 C CA . ALA A 1 333 ? -8.276 -17.795 12.610 1.00 87.94 333 ALA A CA 1
ATOM 2533 C C . ALA A 1 333 ? -8.876 -16.718 11.684 1.00 87.94 333 ALA A C 1
ATOM 2535 O O . ALA A 1 333 ? -8.478 -16.608 10.526 1.00 87.94 333 ALA A O 1
ATOM 2536 N N . GLU A 1 334 ? -9.827 -15.921 12.176 1.00 87.25 334 GLU A N 1
ATOM 2537 C CA . GLU A 1 334 ? -10.430 -14.838 11.396 1.00 87.25 334 GLU A CA 1
ATOM 2538 C C . GLU A 1 334 ? -9.504 -13.617 11.331 1.00 87.25 334 GLU A C 1
ATOM 2540 O O . GLU A 1 334 ? -9.383 -12.989 10.277 1.00 87.25 334 GLU A O 1
ATOM 2545 N N . ILE A 1 335 ? -8.778 -13.329 12.418 1.00 87.94 335 ILE A N 1
ATOM 2546 C CA . ILE A 1 335 ? -7.719 -12.310 12.431 1.00 87.94 335 ILE A CA 1
ATOM 2547 C C . ILE A 1 335 ? -6.636 -12.679 11.412 1.00 87.94 335 ILE A C 1
ATOM 2549 O O . ILE A 1 335 ? -6.310 -11.862 10.549 1.00 87.94 335 ILE A O 1
ATOM 2553 N N . ASP A 1 336 ? -6.153 -13.923 11.440 1.00 89.94 336 ASP A N 1
ATOM 2554 C CA . ASP A 1 336 ? -5.162 -14.439 10.490 1.00 89.94 336 ASP A CA 1
ATOM 2555 C C . ASP A 1 336 ? -5.665 -14.347 9.043 1.00 89.94 336 ASP A C 1
ATOM 2557 O O . ASP A 1 336 ? -4.911 -13.974 8.141 1.00 89.94 336 ASP A O 1
ATOM 2561 N N . ARG A 1 337 ? -6.956 -14.621 8.803 1.00 91.75 337 ARG A N 1
ATOM 2562 C CA . ARG A 1 337 ? -7.583 -14.477 7.480 1.00 91.75 337 ARG A CA 1
ATOM 2563 C C . ARG A 1 337 ? -7.549 -13.027 6.994 1.00 91.75 337 ARG A C 1
ATOM 2565 O O . ARG A 1 337 ? -7.164 -12.780 5.850 1.00 91.75 337 ARG A O 1
ATOM 2572 N N . ILE A 1 338 ? -7.935 -12.068 7.839 1.00 90.50 338 ILE A N 1
ATOM 2573 C CA . ILE A 1 338 ? -7.909 -10.633 7.508 1.00 90.50 338 ILE A CA 1
ATOM 2574 C C . ILE A 1 338 ? -6.472 -10.177 7.241 1.00 90.50 338 ILE A C 1
ATOM 2576 O O . ILE A 1 338 ? -6.211 -9.527 6.228 1.00 90.50 338 ILE A O 1
ATOM 2580 N N . VAL A 1 339 ? -5.531 -10.553 8.107 1.00 93.38 339 VAL A N 1
ATOM 2581 C CA . VAL A 1 339 ? -4.106 -10.227 7.962 1.00 93.38 339 VAL A CA 1
ATOM 2582 C C . VAL A 1 339 ? -3.522 -10.850 6.690 1.00 93.38 339 VAL A C 1
ATOM 2584 O O . VAL A 1 339 ? -2.756 -10.197 5.980 1.00 93.38 339 VAL A O 1
ATOM 2587 N N . GLY A 1 340 ? -3.938 -12.067 6.333 1.00 93.44 340 GLY A N 1
ATOM 2588 C CA . GLY A 1 340 ? -3.590 -12.713 5.069 1.00 93.44 340 GLY A CA 1
ATOM 2589 C C . GLY A 1 340 ? -4.048 -11.911 3.848 1.00 93.44 340 GLY A C 1
ATOM 2590 O O . GLY A 1 340 ? -3.266 -11.724 2.914 1.00 93.44 340 GLY A O 1
ATOM 2591 N N . ILE A 1 341 ? -5.270 -11.363 3.876 1.00 93.81 341 ILE A N 1
ATOM 2592 C CA . ILE A 1 341 ? -5.785 -10.474 2.819 1.00 93.81 341 ILE A CA 1
ATOM 2593 C C . ILE A 1 341 ? -4.981 -9.170 2.759 1.00 93.81 341 ILE A C 1
ATOM 2595 O O . ILE A 1 341 ? -4.646 -8.718 1.668 1.00 93.81 341 ILE A O 1
ATOM 2599 N N . VAL A 1 342 ? -4.623 -8.581 3.905 1.00 94.38 342 VAL A N 1
ATOM 2600 C CA . VAL A 1 342 ? -3.776 -7.375 3.950 1.00 94.38 342 VAL A CA 1
ATOM 2601 C C . VAL A 1 342 ? -2.403 -7.650 3.334 1.00 94.38 342 VAL A C 1
ATOM 2603 O O . VAL A 1 342 ? -1.939 -6.876 2.499 1.00 94.38 342 VAL A O 1
ATOM 2606 N N . ASN A 1 343 ? -1.768 -8.771 3.684 1.00 95.00 343 ASN A N 1
ATOM 2607 C CA . ASN A 1 343 ? -0.489 -9.168 3.100 1.00 95.00 343 ASN A CA 1
ATOM 2608 C C . ASN A 1 343 ? -0.595 -9.381 1.580 1.00 95.00 343 ASN A C 1
ATOM 2610 O O . ASN A 1 343 ? 0.298 -8.968 0.842 1.00 95.00 343 ASN A O 1
ATOM 2614 N N . GLN A 1 344 ? -1.682 -9.991 1.102 1.00 94.31 344 GLN A N 1
ATOM 2615 C CA . GLN A 1 344 ? -1.908 -10.148 -0.334 1.00 94.31 344 GLN A CA 1
ATOM 2616 C C . GLN A 1 344 ? -2.139 -8.795 -1.025 1.00 94.31 344 GLN A C 1
ATOM 2618 O O . GLN A 1 344 ? -1.539 -8.538 -2.060 1.00 94.31 344 GLN A O 1
ATOM 2623 N N . SER A 1 345 ? -2.912 -7.893 -0.416 1.00 93.50 345 SER A N 1
ATOM 2624 C CA . SER A 1 345 ? -3.136 -6.533 -0.923 1.00 93.50 345 SER A CA 1
ATOM 2625 C C . SER A 1 345 ? -1.832 -5.733 -1.032 1.00 93.50 345 SER A C 1
ATOM 2627 O O . SER A 1 345 ? -1.593 -5.073 -2.039 1.00 93.50 345 SER A O 1
ATOM 2629 N N . PHE A 1 346 ? -0.938 -5.851 -0.043 1.00 94.62 346 PHE A N 1
ATOM 2630 C CA . PHE A 1 346 ? 0.405 -5.263 -0.099 1.00 94.62 346 PHE A CA 1
ATOM 2631 C C . PHE A 1 346 ? 1.205 -5.786 -1.300 1.00 94.62 346 PHE A C 1
ATOM 2633 O O . PHE A 1 346 ? 1.813 -5.010 -2.037 1.00 94.62 346 PHE A O 1
ATOM 2640 N N . ILE A 1 347 ? 1.177 -7.104 -1.517 1.00 92.56 347 ILE A N 1
ATOM 2641 C CA . ILE A 1 347 ? 1.841 -7.761 -2.647 1.00 92.56 347 ILE A CA 1
ATOM 2642 C C . ILE A 1 347 ? 1.266 -7.276 -3.984 1.00 92.56 347 ILE A C 1
ATOM 2644 O O . ILE A 1 347 ? 2.029 -6.942 -4.892 1.00 92.56 347 ILE A O 1
ATOM 2648 N N . ASP A 1 348 ? -0.059 -7.220 -4.098 1.00 91.50 348 ASP A N 1
ATOM 2649 C CA . ASP A 1 348 ? -0.757 -6.839 -5.325 1.00 91.50 348 ASP A CA 1
ATOM 2650 C C . ASP A 1 348 ? -0.538 -5.355 -5.656 1.00 91.50 348 ASP A C 1
ATOM 2652 O O . ASP A 1 348 ? -0.344 -4.999 -6.819 1.00 91.50 348 ASP A O 1
ATOM 2656 N N . ALA A 1 349 ? -0.490 -4.488 -4.638 1.00 90.81 349 ALA A N 1
ATOM 2657 C CA . ALA A 1 349 ? -0.271 -3.051 -4.794 1.00 90.81 349 ALA A CA 1
ATOM 2658 C C . ALA A 1 349 ? 1.123 -2.699 -5.341 1.00 90.81 349 ALA A C 1
ATOM 2660 O O . ALA A 1 349 ? 1.274 -1.675 -6.011 1.00 90.81 349 ALA A O 1
ATOM 2661 N N . LEU A 1 350 ? 2.134 -3.542 -5.100 1.00 91.25 350 LEU A N 1
ATOM 2662 C CA . LEU A 1 350 ? 3.467 -3.387 -5.697 1.00 91.25 350 LEU A CA 1
ATOM 2663 C C . LEU A 1 350 ? 3.493 -3.749 -7.188 1.00 91.25 350 LEU A C 1
ATOM 2665 O O . LEU A 1 350 ? 4.368 -3.279 -7.919 1.00 91.25 350 LEU A O 1
ATOM 2669 N N . GLY A 1 351 ? 2.545 -4.572 -7.646 1.00 89.25 351 GLY A N 1
ATOM 2670 C CA . GLY A 1 351 ? 2.386 -4.930 -9.051 1.00 89.25 351 GLY A CA 1
ATOM 2671 C C . GLY A 1 351 ? 3.691 -5.425 -9.702 1.00 89.25 351 GLY A C 1
ATOM 2672 O O . GLY A 1 351 ? 4.433 -6.206 -9.096 1.00 89.25 351 GLY A O 1
ATOM 2673 N N . PRO A 1 352 ? 4.012 -4.973 -10.932 1.00 88.12 352 PRO A N 1
ATOM 2674 C CA . PRO A 1 352 ? 5.230 -5.376 -11.639 1.00 88.12 352 PRO A CA 1
ATOM 2675 C C . PRO A 1 352 ? 6.549 -5.017 -10.934 1.00 88.12 352 PRO A C 1
ATOM 2677 O O . PRO A 1 352 ? 7.563 -5.658 -11.209 1.00 88.12 352 PRO A O 1
ATOM 2680 N N . ALA A 1 353 ? 6.557 -4.026 -10.032 1.00 89.00 353 ALA A N 1
ATOM 2681 C CA . ALA A 1 353 ? 7.764 -3.597 -9.314 1.00 89.00 353 ALA A CA 1
ATOM 2682 C C . ALA A 1 353 ? 8.223 -4.607 -8.256 1.00 89.00 353 ALA A C 1
ATOM 2684 O O . ALA A 1 353 ? 9.363 -4.574 -7.797 1.00 89.00 353 ALA A O 1
ATOM 2685 N N . ARG A 1 354 ? 7.341 -5.524 -7.845 1.00 91.06 354 ARG A N 1
ATOM 2686 C CA . ARG A 1 354 ? 7.641 -6.491 -6.788 1.00 91.06 354 ARG A CA 1
ATOM 2687 C C . ARG A 1 354 ? 8.905 -7.297 -7.085 1.00 91.06 354 ARG A C 1
ATOM 2689 O O . ARG A 1 354 ? 9.760 -7.410 -6.215 1.00 91.06 354 ARG A O 1
ATOM 2696 N N . THR A 1 355 ? 9.015 -7.869 -8.283 1.00 86.19 355 THR A N 1
ATOM 2697 C CA . THR A 1 355 ? 10.093 -8.810 -8.626 1.00 86.19 355 THR A CA 1
ATOM 2698 C C . THR A 1 355 ? 11.472 -8.164 -8.500 1.00 86.19 355 THR A C 1
ATOM 2700 O O . THR A 1 355 ? 12.358 -8.729 -7.866 1.00 86.19 355 THR A O 1
ATOM 2703 N N . GLU A 1 356 ? 11.639 -6.954 -9.038 1.00 86.69 356 GLU A N 1
ATOM 2704 C CA . GLU A 1 356 ? 12.898 -6.203 -8.945 1.00 86.69 356 GLU A CA 1
ATOM 2705 C C . GLU A 1 356 ? 13.181 -5.740 -7.507 1.00 86.69 356 GLU A C 1
ATOM 2707 O O . GLU A 1 356 ? 14.308 -5.869 -7.034 1.00 86.69 356 GLU A O 1
ATOM 2712 N N . ILE A 1 357 ? 12.170 -5.281 -6.760 1.00 90.44 357 ILE A N 1
ATOM 2713 C CA . ILE A 1 357 ? 12.350 -4.859 -5.366 1.00 90.44 357 ILE A CA 1
ATOM 2714 C C . ILE A 1 357 ? 12.772 -6.056 -4.503 1.00 90.44 357 ILE A C 1
ATOM 2716 O O . ILE A 1 357 ? 13.683 -5.931 -3.691 1.00 90.44 357 ILE A O 1
ATOM 2720 N N . GLN A 1 358 ? 12.169 -7.232 -4.695 1.00 89.56 358 GLN A N 1
ATOM 2721 C CA . GLN A 1 358 ? 12.567 -8.450 -3.985 1.00 89.56 358 GLN A CA 1
ATOM 2722 C C . GLN A 1 358 ? 13.986 -8.893 -4.358 1.00 89.56 358 GLN A C 1
ATOM 2724 O O . GLN A 1 358 ? 14.744 -9.306 -3.482 1.00 89.56 358 GLN A O 1
ATOM 2729 N N . GLN A 1 359 ? 14.358 -8.776 -5.635 1.00 87.69 359 GLN A N 1
ATOM 2730 C CA . GLN A 1 359 ? 15.681 -9.152 -6.123 1.00 87.69 359 GLN A CA 1
ATOM 2731 C C . GLN A 1 359 ? 16.788 -8.236 -5.582 1.00 87.69 359 GLN A C 1
ATOM 2733 O O . GLN A 1 359 ? 17.815 -8.727 -5.120 1.00 87.69 359 GLN A O 1
ATOM 2738 N N . PHE A 1 360 ? 16.590 -6.916 -5.627 1.00 86.44 360 PHE A N 1
ATOM 2739 C CA . PHE A 1 360 ? 17.652 -5.939 -5.352 1.00 86.44 360 PHE A CA 1
ATOM 2740 C C . PHE A 1 360 ? 17.570 -5.302 -3.962 1.00 86.44 360 PHE A C 1
ATOM 2742 O O . PHE A 1 360 ? 18.574 -4.831 -3.432 1.00 86.44 360 PHE A O 1
ATOM 2749 N N . LYS A 1 361 ? 16.386 -5.299 -3.345 1.00 90.19 361 LYS A N 1
ATOM 2750 C CA . LYS A 1 361 ? 16.098 -4.689 -2.036 1.00 90.19 361 LYS A CA 1
ATOM 2751 C C . LYS A 1 361 ? 15.297 -5.635 -1.129 1.00 90.19 361 LYS A C 1
ATOM 2753 O O . LYS A 1 361 ? 14.519 -5.189 -0.288 1.00 90.19 361 LYS A O 1
ATOM 2758 N N . GLY A 1 362 ? 15.525 -6.946 -1.254 1.00 90.88 362 GLY A N 1
ATOM 2759 C CA . GLY A 1 362 ? 14.761 -7.989 -0.558 1.00 90.88 362 GLY A CA 1
ATOM 2760 C C . GLY A 1 362 ? 14.681 -7.831 0.965 1.00 90.88 362 GLY A C 1
ATOM 2761 O O . GLY A 1 362 ? 13.618 -8.039 1.539 1.00 90.88 362 GLY A O 1
ATOM 2762 N N . GLN A 1 363 ? 15.757 -7.386 1.625 1.00 92.56 363 GLN A N 1
ATOM 2763 C CA . GLN A 1 363 ? 15.732 -7.118 3.072 1.00 92.56 363 GLN A CA 1
ATOM 2764 C C . GLN A 1 363 ? 14.776 -5.973 3.438 1.00 92.56 363 GLN A C 1
ATOM 2766 O O . GLN A 1 363 ? 13.981 -6.113 4.362 1.00 92.56 363 GLN A O 1
ATOM 2771 N N . VAL A 1 364 ? 14.812 -4.868 2.683 1.00 92.88 364 VAL A N 1
ATOM 2772 C CA . VAL A 1 364 ? 13.926 -3.708 2.889 1.00 92.88 364 VAL A CA 1
ATOM 2773 C C . VAL A 1 364 ? 12.472 -4.093 2.606 1.00 92.88 364 VAL A C 1
ATOM 2775 O O . VAL A 1 364 ? 11.570 -3.721 3.354 1.00 92.88 364 VAL A O 1
ATOM 2778 N N . TYR A 1 365 ? 12.250 -4.898 1.563 1.00 94.81 365 TYR A N 1
ATOM 2779 C CA . TYR A 1 365 ? 10.944 -5.464 1.241 1.00 94.81 365 TYR A CA 1
ATOM 2780 C C . TYR A 1 365 ? 10.380 -6.318 2.383 1.00 94.81 365 TYR A C 1
ATOM 2782 O O . TYR A 1 365 ? 9.262 -6.062 2.831 1.00 94.81 365 TYR A O 1
ATOM 2790 N N . GLU A 1 366 ? 11.131 -7.311 2.875 1.00 95.12 366 GLU A N 1
ATOM 2791 C CA . GLU A 1 366 ? 10.642 -8.206 3.933 1.00 95.12 366 GLU A CA 1
ATOM 2792 C C . GLU A 1 366 ? 10.457 -7.470 5.262 1.00 95.12 366 GLU A C 1
ATOM 2794 O O . GLU A 1 366 ? 9.484 -7.731 5.975 1.00 95.12 366 GLU A O 1
ATOM 2799 N N . GLN A 1 367 ? 11.326 -6.501 5.576 1.00 95.94 367 GLN A N 1
ATOM 2800 C CA . GLN A 1 367 ? 11.138 -5.629 6.732 1.00 95.94 367 GLN A CA 1
ATOM 2801 C C . GLN A 1 367 ? 9.809 -4.876 6.621 1.00 95.94 367 GLN A C 1
ATOM 2803 O O . GLN A 1 367 ? 8.975 -4.967 7.523 1.00 95.94 367 GLN A O 1
ATOM 2808 N N . LYS A 1 368 ? 9.564 -4.189 5.497 1.00 96.19 368 LYS A N 1
ATOM 2809 C CA . LYS A 1 368 ? 8.339 -3.404 5.334 1.00 96.19 368 LYS A CA 1
ATOM 2810 C C . LYS A 1 368 ? 7.084 -4.270 5.320 1.00 96.19 368 LYS A C 1
ATOM 2812 O O . LYS A 1 368 ? 6.074 -3.909 5.920 1.00 96.19 368 LYS A O 1
ATOM 2817 N N . ARG A 1 369 ? 7.146 -5.432 4.675 1.00 96.31 369 ARG A N 1
ATOM 2818 C CA . ARG A 1 369 ? 6.064 -6.418 4.683 1.00 96.31 369 ARG A CA 1
ATOM 2819 C C . ARG A 1 369 ? 5.736 -6.871 6.107 1.00 96.31 369 ARG A C 1
ATOM 2821 O O . ARG A 1 369 ? 4.567 -6.897 6.482 1.00 96.31 369 ARG A O 1
ATOM 2828 N N . THR A 1 370 ? 6.757 -7.178 6.906 1.00 95.94 370 THR A N 1
ATOM 2829 C CA . THR A 1 370 ? 6.595 -7.570 8.315 1.00 95.94 370 THR A CA 1
ATOM 2830 C C . THR A 1 370 ? 5.978 -6.440 9.139 1.00 95.94 370 THR A C 1
ATOM 2832 O O . THR A 1 370 ? 5.052 -6.688 9.907 1.00 95.94 370 THR A O 1
ATOM 2835 N N . GLU A 1 371 ? 6.421 -5.194 8.939 1.00 96.50 371 GLU A N 1
ATOM 2836 C CA . GLU A 1 371 ? 5.833 -4.009 9.581 1.00 96.50 371 GLU A CA 1
ATOM 2837 C C . GLU A 1 371 ? 4.341 -3.853 9.252 1.00 96.50 371 GLU A C 1
ATOM 2839 O O . GLU A 1 371 ? 3.538 -3.625 10.154 1.00 96.50 371 GLU A O 1
ATOM 2844 N N . VAL A 1 372 ? 3.953 -4.002 7.980 1.00 96.25 372 VAL A N 1
ATOM 2845 C CA . VAL A 1 372 ? 2.551 -3.8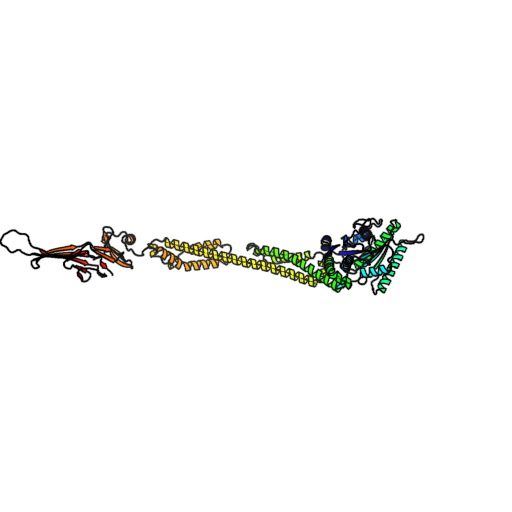92 7.536 1.00 96.25 372 VAL A CA 1
ATOM 2846 C C . VAL A 1 372 ? 1.693 -5.005 8.140 1.00 96.25 372 VAL A C 1
ATOM 2848 O O . VAL A 1 372 ? 0.607 -4.731 8.650 1.00 96.25 372 VAL A O 1
ATOM 2851 N N . VAL A 1 373 ? 2.185 -6.247 8.136 1.00 94.50 373 VAL A N 1
ATOM 2852 C CA . VAL A 1 373 ? 1.494 -7.394 8.747 1.00 94.50 373 VAL A CA 1
ATOM 2853 C C . VAL A 1 373 ? 1.311 -7.187 10.251 1.00 94.50 373 VAL A C 1
ATOM 2855 O O . VAL A 1 373 ? 0.203 -7.354 10.758 1.00 94.50 373 VAL A O 1
ATOM 2858 N N . ALA A 1 374 ? 2.361 -6.768 10.961 1.00 94.56 374 ALA A N 1
ATOM 2859 C CA . ALA A 1 374 ? 2.296 -6.503 12.396 1.00 94.56 374 ALA A CA 1
ATOM 2860 C C . ALA A 1 374 ? 1.338 -5.345 12.726 1.00 94.56 374 ALA A C 1
ATOM 2862 O O . ALA A 1 374 ? 0.538 -5.454 13.657 1.00 94.56 374 ALA A O 1
ATOM 2863 N N . ALA A 1 375 ? 1.371 -4.261 11.944 1.00 95.50 375 ALA A N 1
ATOM 2864 C CA . ALA A 1 375 ? 0.466 -3.126 12.106 1.00 95.50 375 ALA A CA 1
ATOM 2865 C C . ALA A 1 375 ? -1.001 -3.526 11.886 1.00 95.50 375 ALA A C 1
ATOM 2867 O O . ALA A 1 375 ? -1.867 -3.130 12.667 1.00 95.50 375 ALA A O 1
ATOM 2868 N N . ALA A 1 376 ? -1.278 -4.353 10.875 1.00 95.06 376 ALA A N 1
ATOM 2869 C CA . ALA A 1 376 ? -2.617 -4.874 10.625 1.00 95.06 376 ALA A CA 1
ATOM 2870 C C . ALA A 1 376 ? -3.114 -5.737 11.791 1.00 95.06 376 ALA A C 1
ATOM 2872 O O . ALA A 1 376 ? -4.223 -5.541 12.286 1.00 95.06 376 ALA A O 1
ATOM 2873 N N . HIS A 1 377 ? -2.262 -6.642 12.275 1.00 93.19 377 HIS A N 1
ATOM 2874 C CA . HIS A 1 377 ? -2.581 -7.511 13.402 1.00 93.19 377 HI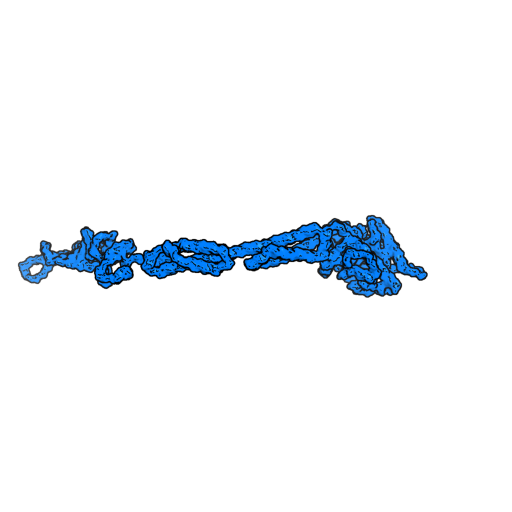S A CA 1
ATOM 2875 C C . HIS A 1 377 ? -2.914 -6.701 14.662 1.00 93.19 377 HIS A C 1
ATOM 2877 O O . HIS A 1 377 ? -3.923 -6.952 15.321 1.00 93.19 377 HIS A O 1
ATOM 2883 N N . LEU A 1 378 ? -2.097 -5.686 14.963 1.00 93.38 378 LEU A N 1
ATOM 2884 C CA . LEU A 1 378 ? -2.305 -4.786 16.093 1.00 93.38 378 LEU A CA 1
ATOM 2885 C C . LEU A 1 378 ? -3.618 -4.003 15.964 1.00 93.38 378 LEU A C 1
ATOM 2887 O O . LEU A 1 378 ? -4.376 -3.918 16.927 1.00 93.38 378 LEU A O 1
ATOM 2891 N N . GLN A 1 379 ? -3.905 -3.448 14.787 1.00 94.31 379 GLN A N 1
ATOM 2892 C CA . GLN A 1 379 ? -5.097 -2.631 14.560 1.00 94.31 379 GLN A CA 1
ATOM 2893 C C . GLN A 1 379 ? -6.395 -3.444 14.687 1.00 94.31 379 GLN A C 1
ATOM 2895 O O . GLN A 1 379 ? -7.356 -2.973 15.299 1.00 94.31 379 GLN A O 1
ATOM 2900 N N . ILE A 1 380 ? -6.428 -4.668 14.148 1.00 93.19 380 ILE A N 1
ATOM 2901 C CA . ILE A 1 380 ? -7.579 -5.571 14.300 1.00 93.19 380 ILE A CA 1
ATOM 2902 C C . ILE A 1 380 ? -7.743 -5.993 15.760 1.00 93.19 380 ILE A C 1
ATOM 2904 O O . ILE A 1 380 ? -8.853 -5.909 16.288 1.00 93.19 380 ILE A O 1
ATOM 2908 N N . GLN A 1 381 ? -6.652 -6.362 16.439 1.00 90.81 381 GLN A N 1
ATOM 2909 C CA . GLN A 1 381 ? -6.701 -6.743 17.852 1.00 90.81 381 GLN A CA 1
ATOM 2910 C C . GLN A 1 381 ? -7.244 -5.604 18.723 1.00 90.81 381 GLN A C 1
ATOM 2912 O O . GLN A 1 381 ? -8.166 -5.811 19.507 1.00 90.81 381 GLN A O 1
ATOM 2917 N N . GLN A 1 382 ? -6.755 -4.377 18.529 1.00 93.12 382 GLN A N 1
ATOM 2918 C CA . GLN A 1 382 ? -7.245 -3.200 19.251 1.00 93.12 382 GLN A CA 1
ATOM 2919 C C . GLN A 1 382 ? -8.735 -2.933 19.002 1.00 93.12 382 GLN A C 1
ATOM 2921 O O . GLN A 1 382 ? -9.448 -2.520 19.919 1.00 93.12 382 GLN A O 1
ATOM 2926 N N . ALA A 1 383 ? -9.228 -3.169 17.783 1.00 93.50 383 ALA A N 1
ATOM 2927 C CA . ALA A 1 383 ? -10.648 -3.027 17.472 1.00 93.50 383 ALA A CA 1
ATOM 2928 C C . ALA A 1 383 ? -11.504 -4.079 18.196 1.00 93.50 383 ALA A C 1
ATOM 2930 O O . ALA A 1 383 ? -12.560 -3.736 18.736 1.00 93.50 383 ALA A O 1
ATOM 2931 N N . ILE A 1 384 ? -11.036 -5.331 18.242 1.00 91.56 384 ILE A N 1
ATOM 2932 C CA . ILE A 1 384 ? -11.692 -6.429 18.964 1.00 91.56 384 ILE A CA 1
ATOM 2933 C C . ILE A 1 384 ? -11.713 -6.132 20.463 1.00 91.56 384 ILE A C 1
ATOM 2935 O O . ILE A 1 384 ? -12.786 -6.142 21.064 1.00 91.56 384 ILE A O 1
ATOM 2939 N N . ASP A 1 385 ? -10.563 -5.805 21.052 1.00 90.19 385 ASP A N 1
ATOM 2940 C CA . ASP A 1 385 ? -10.431 -5.524 22.483 1.00 90.19 385 ASP A CA 1
ATOM 2941 C C . ASP A 1 385 ? -11.292 -4.323 22.889 1.00 90.19 385 ASP A C 1
ATOM 2943 O O . ASP A 1 385 ? -12.059 -4.386 23.853 1.00 90.19 385 ASP A O 1
ATOM 2947 N N . GLY A 1 386 ? -11.240 -3.240 22.105 1.00 92.31 386 GLY A N 1
ATOM 2948 C CA . GLY A 1 386 ? -12.065 -2.055 22.326 1.00 92.31 386 GLY A CA 1
ATOM 2949 C C . GLY A 1 386 ? -13.561 -2.372 22.278 1.00 92.31 386 GLY A C 1
ATOM 2950 O O . GLY A 1 386 ? -14.332 -1.905 23.126 1.00 92.31 386 GLY A O 1
ATOM 2951 N N . ARG A 1 387 ? -13.991 -3.217 21.332 1.00 93.12 387 ARG A N 1
ATOM 2952 C CA . ARG A 1 387 ? -15.391 -3.641 21.250 1.00 93.12 387 ARG A CA 1
ATOM 2953 C C . ARG A 1 387 ? -15.782 -4.576 22.391 1.00 93.12 387 ARG A C 1
ATOM 2955 O O . ARG A 1 387 ? -16.865 -4.405 22.953 1.00 93.12 387 ARG A O 1
ATOM 2962 N N . ALA A 1 388 ? -14.917 -5.512 22.768 1.00 86.44 388 ALA A N 1
ATOM 2963 C CA . ALA A 1 388 ? -15.140 -6.426 23.882 1.00 86.44 388 ALA A CA 1
ATOM 2964 C C . ALA A 1 388 ? -15.336 -5.658 25.198 1.00 86.44 388 ALA A C 1
ATOM 2966 O O . ALA A 1 388 ? -16.296 -5.922 25.923 1.00 86.44 388 ALA A O 1
ATOM 2967 N N . VAL A 1 389 ? -14.505 -4.645 25.468 1.00 88.56 389 VAL A N 1
ATOM 2968 C CA . VAL A 1 389 ? -14.645 -3.759 26.637 1.00 88.56 389 VAL A CA 1
ATOM 2969 C C . VAL A 1 389 ? -15.969 -2.986 26.601 1.00 88.56 389 VAL A C 1
ATOM 2971 O O . VAL A 1 389 ? -16.677 -2.925 27.607 1.00 88.56 389 VAL A O 1
ATOM 2974 N N . SER A 1 390 ? -16.350 -2.435 25.444 1.00 89.19 390 SER A N 1
ATOM 2975 C CA . SER A 1 390 ? -17.623 -1.716 25.275 1.00 89.19 390 SER A CA 1
ATOM 2976 C C . SER A 1 390 ? -18.846 -2.616 25.518 1.00 89.19 390 SER A C 1
ATOM 2978 O O . SER A 1 390 ? -19.768 -2.237 26.251 1.00 89.19 390 SER A O 1
ATOM 2980 N N . LEU A 1 391 ? -18.848 -3.828 24.953 1.00 84.81 391 LEU A N 1
ATOM 2981 C CA . LEU A 1 391 ? -19.904 -4.818 25.174 1.00 84.81 391 LEU A CA 1
ATOM 2982 C C . LEU A 1 391 ? -19.946 -5.263 26.636 1.00 84.81 391 LEU A C 1
ATOM 2984 O O . LEU A 1 391 ? -21.026 -5.331 27.217 1.00 84.81 391 LEU A O 1
ATOM 2988 N N . HIS A 1 392 ? -18.788 -5.490 27.257 1.00 81.50 392 HIS A N 1
ATOM 2989 C CA . HIS A 1 392 ? -18.697 -5.830 28.673 1.00 81.50 392 HIS A CA 1
ATOM 2990 C C . HIS A 1 392 ? -19.326 -4.747 29.562 1.00 81.50 392 HIS A C 1
ATOM 2992 O O . HIS A 1 392 ? -20.147 -5.060 30.425 1.00 81.50 392 HIS A O 1
ATOM 2998 N N . GLY A 1 393 ? -19.017 -3.471 29.308 1.00 79.75 393 GLY A N 1
ATOM 2999 C CA . GLY A 1 393 ? -19.636 -2.342 30.007 1.00 79.75 393 GLY A CA 1
ATOM 3000 C C . GLY A 1 393 ? -21.152 -2.269 29.798 1.00 79.75 393 GLY A C 1
ATOM 3001 O O . GLY A 1 393 ? -21.897 -2.043 30.752 1.00 79.75 393 GLY A O 1
ATOM 3002 N N . THR A 1 394 ? -21.622 -2.531 28.575 1.00 82.56 394 THR A N 1
ATOM 3003 C CA . THR A 1 394 ? -23.059 -2.574 28.248 1.00 82.56 394 THR A CA 1
ATOM 3004 C C . THR A 1 394 ? -23.774 -3.681 29.023 1.00 82.56 394 THR A C 1
ATOM 3006 O O . THR A 1 394 ? -24.808 -3.433 29.639 1.00 82.56 394 THR A O 1
ATOM 3009 N N . VAL A 1 395 ? -23.198 -4.886 29.054 1.00 75.81 395 VAL A N 1
ATOM 3010 C CA . VAL A 1 395 ? -23.737 -6.031 29.801 1.00 75.81 395 VAL A CA 1
ATOM 3011 C C . VAL A 1 395 ? -23.783 -5.739 31.300 1.00 75.81 395 VAL A C 1
ATOM 3013 O O . VAL A 1 395 ? -24.809 -5.976 31.930 1.00 75.81 395 VAL A O 1
ATOM 3016 N N . ILE A 1 396 ? -22.719 -5.171 31.878 1.00 76.88 396 ILE A N 1
ATOM 3017 C CA . ILE A 1 396 ? -22.704 -4.782 33.297 1.00 76.88 396 ILE A CA 1
ATOM 3018 C C . ILE A 1 396 ? -23.815 -3.774 33.606 1.00 76.88 396 ILE A C 1
ATOM 3020 O O . ILE A 1 396 ? -24.501 -3.916 34.618 1.00 76.88 396 ILE A O 1
ATOM 3024 N N . ASN A 1 397 ? -24.009 -2.765 32.756 1.00 79.00 397 ASN A N 1
ATOM 3025 C CA . ASN A 1 397 ? -25.055 -1.768 32.970 1.00 79.00 397 ASN A CA 1
ATOM 3026 C C . ASN A 1 397 ? -26.458 -2.373 32.853 1.00 79.00 397 ASN A C 1
ATOM 3028 O O . ASN A 1 397 ? -27.311 -2.053 33.673 1.00 79.00 397 ASN A O 1
ATOM 3032 N N . LEU A 1 398 ? -26.689 -3.294 31.910 1.00 74.00 398 LEU A N 1
ATOM 3033 C CA . LEU A 1 398 ? -27.953 -4.035 31.823 1.00 74.00 398 LEU A CA 1
ATOM 3034 C C . LEU A 1 398 ? -28.222 -4.851 33.095 1.00 74.00 398 LEU A C 1
ATOM 3036 O O . LEU A 1 398 ? -29.338 -4.824 33.609 1.00 74.00 398 LEU A O 1
ATOM 3040 N N . ILE A 1 399 ? -27.199 -5.520 33.639 1.00 69.00 399 ILE A N 1
ATOM 3041 C CA . ILE A 1 399 ? -27.310 -6.264 34.903 1.00 69.00 399 ILE A CA 1
ATOM 3042 C C . ILE A 1 399 ? -27.662 -5.320 36.058 1.00 69.00 399 ILE A C 1
ATOM 3044 O O . ILE A 1 399 ? -28.582 -5.613 36.818 1.00 69.00 399 ILE A O 1
ATOM 3048 N N . ARG A 1 400 ? -26.974 -4.176 36.179 1.00 74.31 400 ARG A N 1
ATOM 3049 C CA . ARG A 1 400 ? -27.248 -3.181 37.230 1.00 74.31 400 ARG A CA 1
ATOM 3050 C C . ARG A 1 400 ? -28.651 -2.591 37.118 1.00 74.31 400 ARG A C 1
ATOM 3052 O O . ARG A 1 400 ? -29.347 -2.531 38.123 1.00 74.31 400 ARG A O 1
ATOM 3059 N N . ASN A 1 401 ? -29.080 -2.208 35.916 1.00 75.31 401 ASN A N 1
ATOM 3060 C CA . ASN A 1 401 ? -30.424 -1.676 35.691 1.00 75.31 401 ASN A CA 1
ATOM 3061 C C . ASN A 1 401 ? -31.487 -2.707 36.079 1.00 75.31 401 ASN A C 1
ATOM 3063 O O . ASN A 1 401 ? -32.411 -2.381 36.817 1.00 75.31 401 ASN A O 1
ATOM 3067 N N . CYS A 1 402 ? -31.309 -3.966 35.665 1.00 67.81 402 CYS A N 1
ATOM 3068 C CA . CYS A 1 402 ? -32.210 -5.041 36.063 1.00 67.81 402 CYS A CA 1
ATOM 3069 C C . CYS A 1 402 ? -32.224 -5.233 37.586 1.00 67.81 402 CYS A C 1
ATOM 3071 O O . CYS A 1 402 ? -33.291 -5.424 38.159 1.00 67.81 402 CYS A O 1
ATOM 3073 N N . GLN A 1 403 ? -31.068 -5.167 38.255 1.00 67.44 403 GLN A N 1
ATOM 3074 C CA . GLN A 1 403 ? -30.982 -5.234 39.716 1.00 67.44 403 GLN A CA 1
ATOM 3075 C C . GLN A 1 403 ? -31.757 -4.091 40.392 1.00 67.44 403 GLN A C 1
ATOM 3077 O O . GLN A 1 403 ? -32.477 -4.345 41.358 1.00 67.44 403 GLN A O 1
ATOM 3082 N N . THR A 1 404 ? -31.638 -2.858 39.895 1.00 73.38 404 THR A N 1
ATOM 3083 C CA . THR A 1 404 ? -32.368 -1.699 40.429 1.00 73.38 404 THR A CA 1
ATOM 3084 C C . THR A 1 404 ? -33.875 -1.837 40.224 1.00 73.38 404 THR A C 1
ATOM 3086 O O . THR A 1 404 ? -34.617 -1.737 41.196 1.00 73.38 404 THR A O 1
ATOM 3089 N N . GLU A 1 405 ? -34.332 -2.160 39.009 1.00 71.50 405 GLU A N 1
ATOM 3090 C CA . GLU A 1 405 ? -35.761 -2.367 38.715 1.00 71.50 405 GLU A CA 1
ATOM 3091 C C . GLU A 1 405 ? -36.392 -3.415 39.641 1.00 71.50 405 GLU A C 1
ATOM 3093 O O . GLU A 1 405 ? -37.503 -3.253 40.140 1.00 71.50 405 GLU A O 1
ATOM 3098 N N . VAL A 1 406 ? -35.649 -4.487 39.901 1.00 67.31 406 VAL A N 1
ATOM 3099 C CA . VAL A 1 406 ? -36.042 -5.595 40.774 1.00 67.31 406 VAL A CA 1
ATOM 3100 C C . VAL A 1 406 ? -36.158 -5.170 42.229 1.00 67.31 406 VAL A C 1
ATOM 3102 O O . VAL A 1 406 ? -37.111 -5.546 42.916 1.00 67.31 406 VAL A O 1
ATOM 3105 N N . GLN A 1 407 ? -35.190 -4.392 42.706 1.00 68.75 407 GLN A N 1
ATOM 3106 C CA . GLN A 1 407 ? -35.213 -3.847 44.054 1.00 68.75 407 GLN A CA 1
ATOM 3107 C C . GLN A 1 407 ? -36.401 -2.891 44.243 1.00 68.75 407 GLN A C 1
ATOM 3109 O O . GLN A 1 407 ? -37.081 -2.965 45.271 1.00 68.75 407 GLN A O 1
ATOM 3114 N N . ASP A 1 408 ? -36.686 -2.047 43.251 1.00 74.31 408 ASP A N 1
ATOM 3115 C CA . ASP A 1 408 ? -37.802 -1.099 43.275 1.00 74.31 408 ASP A CA 1
ATOM 3116 C C . ASP A 1 408 ? -39.159 -1.820 43.245 1.00 74.31 408 ASP A C 1
ATOM 3118 O O . ASP A 1 408 ? -40.004 -1.575 44.111 1.00 74.31 408 ASP A O 1
ATOM 3122 N N . GLU A 1 409 ? -39.347 -2.781 42.330 1.00 72.75 409 GLU A N 1
ATOM 3123 C CA . GLU A 1 409 ? -40.563 -3.606 42.240 1.00 72.75 409 GLU A CA 1
ATOM 3124 C C . GLU A 1 409 ? -40.836 -4.333 43.566 1.00 72.75 409 GLU A C 1
ATOM 3126 O O . GLU A 1 409 ? -41.961 -4.313 44.083 1.00 72.75 409 GLU A O 1
ATOM 3131 N N . TYR A 1 410 ? -39.804 -4.947 44.153 1.00 69.88 410 TYR A N 1
ATOM 3132 C CA . TYR A 1 410 ? -39.919 -5.635 45.437 1.00 69.88 410 TYR A CA 1
ATOM 3133 C C . TYR A 1 410 ? -40.304 -4.667 46.563 1.00 69.88 410 TYR A C 1
ATOM 3135 O O . TYR A 1 410 ? -41.228 -4.950 47.332 1.00 69.88 410 TYR A O 1
ATOM 3143 N N . THR A 1 411 ? -39.645 -3.508 46.633 1.00 70.81 411 THR A N 1
ATOM 3144 C CA . THR A 1 411 ? -39.905 -2.474 47.644 1.00 70.81 411 THR A CA 1
ATOM 3145 C C . THR A 1 411 ? -41.345 -1.975 47.565 1.00 70.81 411 THR A C 1
ATOM 3147 O O . THR A 1 411 ? -42.049 -1.969 48.576 1.00 70.81 411 THR A O 1
ATOM 3150 N N . THR A 1 412 ? -41.818 -1.624 46.366 1.00 76.50 412 THR A N 1
ATOM 3151 C CA . THR A 1 412 ? -43.203 -1.186 46.140 1.00 76.50 412 THR A CA 1
ATOM 3152 C C . THR A 1 412 ? -44.205 -2.279 46.511 1.00 76.50 412 THR A C 1
ATOM 3154 O O . THR A 1 412 ? -45.195 -2.009 47.191 1.00 76.50 412 THR A O 1
ATOM 3157 N N . THR A 1 413 ? -43.941 -3.532 46.130 1.00 75.12 413 THR A N 1
ATOM 3158 C CA . THR A 1 413 ? -44.837 -4.659 46.431 1.00 75.12 413 THR A CA 1
ATOM 3159 C C . THR A 1 413 ? -44.965 -4.892 47.937 1.00 75.12 413 THR A C 1
ATOM 3161 O O . THR A 1 413 ? -46.076 -5.073 48.445 1.00 75.12 413 THR A O 1
ATOM 3164 N N . VAL A 1 414 ? -43.849 -4.859 48.675 1.00 70.50 414 VAL A N 1
ATOM 3165 C CA . VAL A 1 414 ? -43.845 -4.992 50.140 1.00 70.50 414 VAL A CA 1
ATOM 3166 C C . VAL A 1 414 ? -44.593 -3.836 50.796 1.00 70.50 414 VAL A C 1
ATOM 3168 O O . VAL A 1 414 ? -45.451 -4.081 51.641 1.00 70.50 414 VAL A O 1
ATOM 3171 N N . GLN A 1 415 ? -44.325 -2.596 50.382 1.00 72.00 415 GLN A N 1
ATOM 3172 C CA . GLN A 1 415 ? -45.001 -1.414 50.922 1.00 72.00 415 GLN A CA 1
ATOM 3173 C C . GLN A 1 415 ? -46.519 -1.489 50.723 1.00 72.00 415 GLN A C 1
ATOM 3175 O O . GLN A 1 415 ? -47.266 -1.347 51.692 1.00 72.00 415 GLN A O 1
ATOM 3180 N N . ASN A 1 416 ? -46.973 -1.795 49.504 1.00 76.44 416 ASN A N 1
ATOM 3181 C CA . ASN A 1 416 ? -48.395 -1.925 49.186 1.00 76.44 416 ASN A CA 1
ATOM 3182 C C . ASN A 1 416 ? -49.063 -3.045 49.994 1.00 76.44 416 ASN A C 1
ATOM 3184 O O . ASN A 1 416 ? -50.163 -2.858 50.509 1.00 76.44 416 ASN A O 1
ATOM 3188 N N . SER A 1 417 ? -48.385 -4.188 50.148 1.00 73.44 417 SER A N 1
ATOM 3189 C CA . SER A 1 417 ? -48.906 -5.327 50.916 1.00 73.44 417 SER A CA 1
ATOM 3190 C C . SER A 1 417 ? -49.104 -4.976 52.391 1.00 73.44 417 SER A C 1
ATOM 3192 O O . SER A 1 417 ? -50.137 -5.314 52.960 1.00 73.44 417 SER A O 1
ATOM 3194 N N . VAL A 1 418 ? -48.149 -4.263 53.004 1.00 70.50 418 VAL A N 1
ATOM 3195 C CA . VAL A 1 418 ? -48.246 -3.820 54.406 1.00 70.50 418 VAL A CA 1
ATOM 3196 C C . VAL A 1 418 ? -49.303 -2.725 54.571 1.00 70.50 418 VAL A C 1
ATOM 3198 O O . VAL A 1 418 ? -50.088 -2.773 55.512 1.00 70.50 418 VAL A O 1
ATOM 3201 N N . THR A 1 419 ? -49.401 -1.780 53.631 1.00 69.56 419 THR A N 1
ATOM 3202 C CA . THR A 1 419 ? -50.443 -0.733 53.654 1.00 69.56 419 THR A CA 1
ATOM 3203 C C . THR A 1 419 ? -51.858 -1.311 53.529 1.00 69.56 419 THR A C 1
ATOM 3205 O O . THR A 1 419 ? -52.796 -0.781 54.121 1.00 69.56 419 THR A O 1
ATOM 3208 N N . ALA A 1 420 ? -52.022 -2.417 52.800 1.00 71.50 420 ALA A N 1
ATOM 3209 C CA . ALA A 1 420 ? -53.307 -3.092 52.632 1.00 71.50 420 ALA A CA 1
ATOM 3210 C C . ALA A 1 420 ? -53.731 -3.954 53.841 1.00 71.50 420 ALA A C 1
ATOM 3212 O O . ALA A 1 420 ? -54.843 -4.484 53.844 1.00 71.50 420 ALA A O 1
ATOM 3213 N N . MET A 1 421 ? -52.881 -4.116 54.864 1.00 70.25 421 MET A N 1
ATOM 3214 C CA . MET A 1 421 ? -53.205 -4.943 56.029 1.00 70.25 421 MET A CA 1
ATOM 3215 C C . MET A 1 421 ? -54.346 -4.349 56.867 1.00 70.25 421 MET A C 1
ATOM 3217 O O . MET A 1 421 ? -54.456 -3.141 57.099 1.00 70.25 421 MET A O 1
ATOM 3221 N N . THR A 1 422 ? -55.200 -5.239 57.368 1.00 62.97 422 THR A N 1
ATOM 3222 C CA . THR A 1 422 ? -56.249 -4.905 58.340 1.00 62.97 422 THR A CA 1
ATOM 3223 C C . THR A 1 422 ? -55.657 -4.586 59.717 1.00 62.97 422 THR A C 1
ATOM 3225 O O . THR A 1 422 ? -54.527 -4.957 60.032 1.00 62.97 422 THR A O 1
ATOM 3228 N N . TYR A 1 423 ? -56.435 -3.923 60.575 1.00 53.91 423 TYR A N 1
ATOM 3229 C CA . TYR A 1 423 ? -55.995 -3.528 61.918 1.00 53.91 423 TYR A CA 1
ATOM 3230 C C . TYR A 1 423 ? -55.475 -4.701 62.785 1.00 53.91 423 TYR A C 1
ATOM 3232 O O . TYR A 1 423 ? -54.376 -4.581 63.332 1.00 53.91 423 TYR A O 1
ATOM 3240 N N . PRO A 1 424 ? -56.147 -5.872 62.855 1.00 57.50 424 PRO A N 1
ATOM 3241 C CA . PRO A 1 424 ? -55.607 -7.024 63.583 1.00 57.50 424 PRO A CA 1
ATOM 3242 C C . PRO A 1 424 ? -54.287 -7.550 63.000 1.00 57.50 424 PRO A C 1
ATOM 3244 O O . PRO A 1 424 ? -53.406 -7.970 63.749 1.00 57.50 424 PRO A O 1
ATOM 3247 N N . GLN A 1 425 ? -54.129 -7.502 61.671 1.00 64.81 425 GLN A N 1
ATOM 3248 C CA . GLN A 1 425 ? -52.913 -7.947 60.981 1.00 64.81 425 GLN A CA 1
ATOM 3249 C C . GLN A 1 425 ? -51.734 -7.002 61.243 1.00 64.81 425 GLN A C 1
ATOM 3251 O O . GLN A 1 425 ? -50.630 -7.484 61.471 1.00 64.81 425 GLN A O 1
ATOM 3256 N N . LEU A 1 426 ? -51.967 -5.685 61.287 1.00 64.56 426 LEU A N 1
ATOM 3257 C CA . LEU A 1 426 ? -50.949 -4.695 61.660 1.00 64.56 426 LEU A CA 1
ATOM 3258 C C . LEU A 1 426 ? -50.501 -4.854 63.120 1.00 64.56 426 LEU A C 1
ATOM 3260 O O . LEU A 1 426 ? -49.318 -4.725 63.410 1.00 64.56 426 LEU A O 1
ATOM 3264 N N . ARG A 1 427 ? -51.410 -5.194 64.044 1.00 60.53 427 ARG A N 1
ATOM 3265 C CA . ARG A 1 427 ? -51.067 -5.408 65.464 1.00 60.53 427 ARG A CA 1
ATOM 3266 C C . ARG A 1 427 ? -50.171 -6.632 65.684 1.00 60.53 427 ARG A C 1
ATOM 3268 O O . ARG A 1 427 ? -49.333 -6.628 66.579 1.00 60.53 427 ARG A O 1
ATOM 3275 N N . ALA A 1 428 ? -50.364 -7.678 64.884 1.00 64.94 428 ALA A N 1
ATOM 3276 C CA . ALA A 1 428 ? -49.553 -8.895 64.913 1.00 64.94 428 ALA A CA 1
ATOM 3277 C C . ALA A 1 428 ? -48.315 -8.816 63.997 1.00 64.94 428 ALA A C 1
ATOM 3279 O O . ALA A 1 428 ? -47.546 -9.777 63.907 1.00 64.94 428 ALA A O 1
ATOM 3280 N N . PHE A 1 429 ? -48.129 -7.698 63.289 1.00 66.56 429 PHE A N 1
ATOM 3281 C CA . PHE A 1 429 ? -47.064 -7.536 62.314 1.00 66.56 429 PHE A CA 1
ATOM 3282 C C . PHE A 1 429 ? -45.705 -7.387 63.000 1.00 66.56 429 PHE A C 1
ATOM 3284 O O . PHE A 1 429 ? -45.519 -6.558 63.887 1.00 66.56 429 PHE A O 1
ATOM 3291 N N . THR A 1 430 ? -44.717 -8.147 62.530 1.00 72.19 430 THR A N 1
ATOM 3292 C CA . THR A 1 430 ? -43.312 -7.889 62.846 1.00 72.19 430 THR A CA 1
ATOM 3293 C C . THR A 1 430 ? -42.524 -7.821 61.544 1.00 72.19 430 THR A C 1
ATOM 3295 O O . THR A 1 430 ? -42.547 -8.756 60.738 1.00 72.19 430 THR A O 1
ATOM 3298 N N . ALA A 1 431 ? -41.813 -6.711 61.326 1.00 62.19 431 ALA A N 1
ATOM 3299 C CA . ALA A 1 431 ? -41.037 -6.503 60.103 1.00 62.19 431 ALA A CA 1
ATOM 3300 C C . ALA A 1 431 ? -40.009 -7.629 59.878 1.00 62.19 431 ALA A C 1
ATOM 3302 O O . ALA A 1 431 ? -39.811 -8.077 58.750 1.00 62.19 431 ALA A O 1
ATOM 3303 N N . ALA A 1 432 ? -39.425 -8.141 60.967 1.00 64.88 432 ALA A N 1
ATOM 3304 C CA . ALA A 1 432 ? -38.477 -9.249 60.946 1.00 64.88 432 ALA A CA 1
ATOM 3305 C C . ALA A 1 432 ? -39.112 -10.588 60.517 1.00 64.88 432 ALA A C 1
ATOM 3307 O O . ALA A 1 432 ? -38.558 -11.263 59.651 1.00 64.88 432 ALA A O 1
ATOM 3308 N N . ALA A 1 433 ? -40.279 -10.972 61.056 1.00 67.06 433 ALA A N 1
ATOM 3309 C CA . ALA A 1 433 ? -40.922 -12.229 60.656 1.00 67.06 433 ALA A CA 1
ATOM 3310 C C . ALA A 1 433 ? -41.537 -12.141 59.252 1.00 67.06 433 ALA A C 1
ATOM 3312 O O . ALA A 1 433 ? -41.546 -13.129 58.517 1.00 67.06 433 ALA A O 1
ATOM 3313 N N . TYR A 1 434 ? -42.014 -10.960 58.84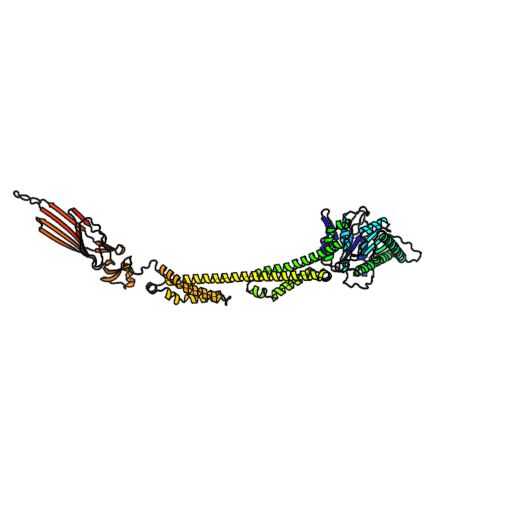4 1.00 66.81 434 TYR A N 1
ATOM 3314 C CA . TYR A 1 434 ? -42.501 -10.743 57.483 1.00 66.81 434 TYR A CA 1
ATOM 3315 C C . TYR A 1 434 ? -41.375 -10.900 56.454 1.00 66.81 434 TYR A C 1
ATOM 3317 O O . TYR A 1 434 ? -41.544 -11.618 55.472 1.00 66.81 434 TYR A O 1
ATOM 3325 N N . ALA A 1 435 ? -40.202 -10.305 56.697 1.00 61.81 435 ALA A N 1
ATOM 3326 C CA . ALA A 1 435 ? -39.035 -10.437 55.820 1.00 61.81 435 ALA A CA 1
ATOM 3327 C C . ALA A 1 435 ? -38.571 -11.898 55.639 1.00 61.81 435 ALA A C 1
ATOM 3329 O O . ALA A 1 435 ? -38.124 -12.273 54.554 1.00 61.81 435 ALA A O 1
ATOM 3330 N N . GLN A 1 436 ? -38.707 -12.734 56.673 1.00 63.72 436 GLN A N 1
ATOM 3331 C CA . GLN A 1 436 ? -38.338 -14.154 56.625 1.00 63.72 436 GLN A CA 1
ATOM 3332 C C . GLN A 1 436 ? -39.345 -15.021 55.853 1.00 63.72 436 GLN A C 1
ATOM 3334 O O . GLN A 1 436 ? -38.937 -15.965 55.181 1.00 63.72 436 GLN A O 1
ATOM 3339 N N . ASN A 1 437 ? -40.638 -14.687 55.905 1.00 63.50 437 ASN A N 1
ATOM 3340 C CA . ASN A 1 437 ? -41.716 -15.489 55.312 1.00 63.50 437 ASN A CA 1
ATOM 3341 C C . ASN A 1 437 ? -42.195 -14.985 53.936 1.00 63.50 437 ASN A C 1
ATOM 3343 O O . ASN A 1 437 ? -43.067 -15.596 53.318 1.00 63.50 437 ASN A O 1
ATOM 3347 N N . ASN A 1 438 ? -41.656 -13.867 53.446 1.00 65.12 438 ASN A N 1
ATOM 3348 C CA . ASN A 1 438 ? -42.102 -13.241 52.207 1.00 65.12 438 ASN A CA 1
ATOM 3349 C C . ASN A 1 438 ? -41.650 -14.020 50.955 1.00 65.12 438 ASN A C 1
ATOM 3351 O O . ASN A 1 438 ? -40.472 -14.041 50.595 1.00 65.12 438 ASN A O 1
ATOM 3355 N N . THR A 1 439 ? -42.609 -14.598 50.229 1.00 67.75 439 THR A N 1
ATOM 3356 C CA . THR A 1 439 ? -42.369 -15.334 48.977 1.00 67.75 439 THR A CA 1
ATOM 3357 C C . THR A 1 439 ? -42.160 -14.440 47.751 1.00 67.75 439 THR A C 1
ATOM 3359 O O . THR A 1 439 ? -41.748 -14.944 46.704 1.00 67.75 439 THR A O 1
ATOM 3362 N N . ASN A 1 440 ? -42.395 -13.126 47.847 1.00 65.56 440 ASN A N 1
ATOM 3363 C CA . ASN A 1 440 ? -42.245 -12.196 46.720 1.00 65.56 440 ASN A CA 1
ATOM 3364 C C . ASN A 1 440 ? -40.805 -12.163 46.199 1.00 65.56 440 ASN A C 1
ATOM 3366 O O . ASN A 1 440 ? -40.597 -12.036 44.997 1.00 65.56 440 ASN A O 1
ATOM 3370 N N . ALA A 1 441 ? -39.810 -12.375 47.068 1.00 61.34 441 ALA A N 1
ATOM 3371 C CA . ALA A 1 441 ? -38.413 -12.482 46.653 1.00 61.34 441 ALA A CA 1
ATOM 3372 C C . ALA A 1 441 ? -38.194 -13.637 45.654 1.00 61.34 441 ALA A C 1
ATOM 3374 O O . ALA A 1 441 ? -37.447 -13.483 44.691 1.00 61.34 441 ALA A O 1
ATOM 3375 N N . ASN A 1 442 ? -38.887 -14.770 45.821 1.00 66.62 442 ASN A N 1
ATOM 3376 C CA . ASN A 1 442 ? -38.782 -15.919 44.914 1.00 66.62 442 ASN A CA 1
ATOM 3377 C C . ASN A 1 442 ? -39.483 -15.677 43.569 1.00 66.62 442 ASN A C 1
ATOM 3379 O O . ASN A 1 442 ? -38.959 -16.072 42.529 1.00 66.62 442 ASN A O 1
ATOM 3383 N N . GLN A 1 443 ? -40.634 -14.996 43.569 1.00 67.69 443 GLN A N 1
ATOM 3384 C CA . GLN A 1 443 ? -41.333 -14.620 42.332 1.00 67.69 443 GLN A CA 1
ATOM 3385 C C . GLN A 1 443 ? -40.518 -13.618 41.508 1.00 67.69 443 GLN A C 1
ATOM 3387 O O . GLN A 1 443 ? -40.398 -13.753 40.290 1.00 67.69 443 GLN A O 1
ATOM 3392 N N . VAL A 1 444 ? -39.909 -12.644 42.183 1.00 62.44 444 VAL A N 1
ATOM 3393 C CA . VAL A 1 444 ? -39.023 -11.663 41.558 1.00 62.44 444 VAL A CA 1
ATOM 3394 C C . VAL A 1 444 ? -37.762 -12.346 41.008 1.00 62.44 444 VAL A C 1
ATOM 3396 O O . VAL A 1 444 ? -37.424 -12.117 39.850 1.00 62.44 444 VAL A O 1
ATOM 3399 N N . ARG A 1 445 ? -37.143 -13.284 41.750 1.00 61.31 445 ARG A N 1
ATOM 3400 C CA . ARG A 1 445 ? -36.031 -14.121 41.244 1.00 61.31 445 ARG A CA 1
ATOM 3401 C C . ARG A 1 445 ? -36.391 -14.851 39.948 1.00 61.31 445 ARG A C 1
ATOM 3403 O O . ARG A 1 445 ? -35.627 -14.776 38.993 1.00 61.31 445 ARG A O 1
ATOM 3410 N N . GLN A 1 446 ? -37.549 -15.515 39.889 1.00 66.31 446 GLN A N 1
ATOM 3411 C CA . GLN A 1 446 ? -37.994 -16.222 38.679 1.00 66.31 446 GLN A CA 1
ATOM 3412 C C . GLN A 1 446 ? -38.125 -15.291 37.467 1.00 66.31 446 GLN A C 1
ATOM 3414 O O . GLN A 1 446 ? -37.685 -15.646 36.374 1.00 66.31 446 GLN A O 1
ATOM 3419 N N . ARG A 1 447 ? -38.679 -14.086 37.654 1.00 66.88 447 ARG A N 1
ATOM 3420 C CA . ARG A 1 447 ? -38.803 -13.094 36.575 1.00 66.88 447 ARG A CA 1
ATOM 3421 C C . ARG A 1 447 ? -37.444 -12.548 36.122 1.00 66.88 447 ARG A C 1
ATOM 3423 O O . ARG A 1 447 ? -37.241 -12.382 34.921 1.00 66.88 447 ARG A O 1
ATOM 3430 N N . CYS A 1 448 ? -36.498 -12.328 37.040 1.00 59.41 448 CYS A N 1
ATOM 3431 C CA . CYS A 1 448 ? -35.119 -11.953 36.696 1.00 59.41 448 CYS A CA 1
ATOM 3432 C C . CYS A 1 448 ? -34.435 -13.013 35.841 1.00 59.41 448 CYS A C 1
ATOM 3434 O O . CYS A 1 448 ? -33.847 -12.686 34.812 1.00 59.41 448 CYS A O 1
ATOM 3436 N N . THR A 1 449 ? -34.520 -14.276 36.267 1.00 60.78 449 THR A N 1
ATOM 3437 C CA . THR A 1 449 ? -33.930 -15.403 35.542 1.00 60.78 449 THR A CA 1
ATOM 3438 C C . THR A 1 449 ? -34.483 -15.474 34.123 1.00 60.78 449 THR A C 1
ATOM 3440 O O . THR A 1 449 ? -33.702 -15.587 33.195 1.00 60.78 449 THR A O 1
ATOM 3443 N N . GLN A 1 450 ? -35.793 -15.284 33.927 1.00 65.56 450 GLN A N 1
ATOM 3444 C CA . GLN A 1 450 ? -36.402 -15.253 32.590 1.00 65.56 450 GLN A CA 1
ATOM 3445 C C . GLN A 1 450 ? -35.940 -14.066 31.727 1.00 65.56 450 GLN A C 1
ATOM 3447 O O . GLN A 1 450 ? -35.743 -14.220 30.525 1.00 65.56 450 GLN A O 1
ATOM 3452 N N . ARG A 1 451 ? -35.755 -12.872 32.309 1.00 62.09 451 ARG A N 1
ATOM 3453 C CA . ARG A 1 451 ? -35.299 -11.676 31.568 1.00 62.09 451 ARG A CA 1
ATOM 3454 C C . ARG A 1 451 ? -33.821 -11.736 31.176 1.00 62.09 451 ARG A C 1
ATOM 3456 O O . ARG A 1 451 ? -33.425 -11.140 30.177 1.00 62.09 451 ARG A O 1
ATOM 3463 N N . LEU A 1 452 ? -33.008 -12.432 31.965 1.00 57.66 452 LEU A N 1
ATOM 3464 C CA . LEU A 1 452 ? -31.556 -12.518 31.798 1.00 57.66 452 LEU A CA 1
ATOM 3465 C C . LEU A 1 452 ? -31.082 -13.926 31.392 1.00 57.66 452 LEU A C 1
ATOM 3467 O O . LEU A 1 452 ? -29.884 -14.206 31.449 1.00 57.66 452 LEU A O 1
ATOM 3471 N N . ASP A 1 453 ? -32.006 -14.786 30.954 1.00 56.47 453 ASP A N 1
ATOM 3472 C CA . ASP A 1 453 ? -31.802 -16.214 30.645 1.00 56.47 453 ASP A CA 1
ATOM 3473 C C . ASP A 1 453 ? -30.710 -16.460 29.587 1.00 56.47 453 ASP A C 1
ATOM 3475 O O . ASP A 1 453 ? -30.129 -17.531 29.494 1.00 56.47 453 ASP A O 1
ATOM 3479 N N . TRP A 1 454 ? -30.342 -15.437 28.815 1.00 58.69 454 TRP A N 1
ATOM 3480 C CA . TRP A 1 454 ? -29.266 -15.503 27.827 1.00 58.69 454 TRP A CA 1
ATOM 3481 C C . TRP A 1 454 ? -27.838 -15.309 28.406 1.00 58.69 454 TRP A C 1
ATOM 3483 O O . TRP A 1 454 ? -26.864 -15.451 27.671 1.00 58.69 454 TRP A O 1
ATOM 3493 N N . LEU A 1 455 ? -27.674 -15.008 29.708 1.00 57.09 455 LEU A N 1
ATOM 3494 C CA . LEU A 1 455 ? -26.396 -14.660 30.385 1.00 57.09 455 LEU A CA 1
ATOM 3495 C C . LEU A 1 455 ? -26.015 -15.604 31.558 1.00 57.09 455 LEU A C 1
ATOM 3497 O O . LEU A 1 455 ? -25.265 -15.230 32.468 1.00 57.09 455 LEU A O 1
ATOM 3501 N N . VAL A 1 456 ? -26.533 -16.833 31.522 1.00 50.78 456 VAL A N 1
ATOM 3502 C CA . VAL A 1 456 ? -26.732 -17.832 32.600 1.00 50.78 456 VAL A CA 1
ATOM 3503 C C . VAL A 1 456 ? -25.680 -17.932 33.730 1.00 50.78 456 VAL A C 1
ATOM 3505 O O . VAL A 1 456 ? -26.047 -18.220 34.863 1.00 50.78 456 VAL A O 1
ATOM 3508 N N . GLY A 1 457 ? -24.385 -17.677 33.513 1.00 51.81 457 GLY A N 1
ATOM 3509 C CA . GLY A 1 457 ? -23.353 -17.921 34.540 1.00 51.81 457 GLY A CA 1
ATOM 3510 C C . GLY A 1 457 ? -23.149 -16.807 35.580 1.00 51.81 457 GLY A C 1
ATOM 3511 O O . GLY A 1 457 ? -23.135 -17.062 36.782 1.00 51.81 457 GLY A O 1
ATOM 3512 N N . ARG A 1 458 ? -22.959 -15.556 35.136 1.00 49.91 458 ARG A N 1
ATOM 3513 C CA . ARG A 1 458 ? -22.604 -14.422 36.025 1.00 49.91 458 ARG A CA 1
ATOM 3514 C C . ARG A 1 458 ? -23.812 -13.656 36.550 1.00 49.91 458 ARG A C 1
ATOM 3516 O O . ARG A 1 458 ? -23.755 -13.067 37.626 1.00 49.91 458 ARG A O 1
ATOM 3523 N N . VAL A 1 459 ? -24.910 -13.702 35.805 1.00 53.44 459 VAL A N 1
ATOM 3524 C CA . VAL A 1 459 ? -26.192 -13.132 36.218 1.00 53.44 459 VAL A CA 1
ATOM 3525 C C . VAL A 1 459 ? -26.746 -13.847 37.438 1.00 53.44 459 VAL A C 1
ATOM 3527 O O . VAL A 1 459 ? -27.267 -13.180 38.323 1.00 53.44 459 VAL A O 1
ATOM 3530 N N . GLN A 1 460 ? -26.605 -15.173 37.521 1.00 51.72 460 GLN A N 1
ATOM 3531 C CA . GLN A 1 460 ? -27.140 -15.948 38.639 1.00 51.72 460 GLN A CA 1
ATOM 3532 C C . GLN A 1 460 ? -26.617 -15.417 39.979 1.00 51.72 460 GLN A C 1
ATOM 3534 O O . GLN A 1 460 ? -27.385 -15.255 40.921 1.00 51.72 460 GLN A O 1
ATOM 3539 N N . GLN A 1 461 ? -25.326 -15.080 40.047 1.00 57.94 461 GLN A N 1
ATOM 3540 C CA . GLN A 1 461 ? -24.720 -14.527 41.252 1.00 57.94 461 GLN A CA 1
ATOM 3541 C C . GLN A 1 461 ? -25.210 -13.104 41.543 1.00 57.94 461 GLN A C 1
ATOM 3543 O O . GLN A 1 461 ? -25.665 -12.850 42.649 1.00 57.94 461 GLN A O 1
ATOM 3548 N N . ALA A 1 462 ? -25.236 -12.208 40.550 1.00 56.91 462 ALA A N 1
ATOM 3549 C CA . ALA A 1 462 ? -25.736 -10.843 40.743 1.00 56.91 462 ALA A CA 1
ATOM 3550 C C . ALA A 1 462 ? -27.228 -10.801 41.132 1.00 56.91 462 ALA A C 1
ATOM 3552 O O . ALA A 1 462 ? -27.626 -10.010 41.982 1.00 56.91 462 ALA A O 1
ATOM 3553 N N . VAL A 1 463 ? -28.052 -11.679 40.552 1.00 56.84 463 VAL A N 1
ATOM 3554 C CA . VAL A 1 463 ? -29.472 -11.841 40.902 1.00 56.84 463 VAL A CA 1
ATOM 3555 C C . VAL A 1 463 ? -29.619 -12.417 42.308 1.00 56.84 463 VAL A C 1
ATOM 3557 O O . VAL A 1 463 ? -30.464 -11.947 43.067 1.00 56.84 463 VAL A O 1
ATOM 3560 N N . ASN A 1 464 ? -28.793 -13.396 42.685 1.00 62.47 464 ASN A N 1
ATOM 3561 C CA . ASN A 1 464 ? -28.784 -13.941 44.042 1.00 62.47 464 ASN A CA 1
ATOM 3562 C C . ASN A 1 464 ? -28.361 -12.885 45.070 1.00 62.47 464 ASN A C 1
ATOM 3564 O O . ASN A 1 464 ? -29.014 -12.765 46.106 1.00 62.47 464 ASN A O 1
ATOM 3568 N N . ASP A 1 465 ? -27.332 -12.091 44.778 1.00 63.66 465 ASP A N 1
ATOM 3569 C CA . ASP A 1 465 ? -26.834 -11.029 45.653 1.00 63.66 465 ASP A CA 1
ATOM 3570 C C . ASP A 1 465 ? -27.868 -9.905 45.784 1.00 63.66 465 ASP A C 1
ATOM 3572 O O . ASP A 1 465 ? -28.202 -9.502 46.896 1.00 63.66 465 ASP A O 1
ATOM 3576 N N . ALA A 1 466 ? -28.457 -9.461 44.669 1.00 58.75 466 ALA A N 1
ATOM 3577 C CA . ALA A 1 466 ? -29.534 -8.473 44.650 1.00 58.75 466 ALA A CA 1
ATOM 3578 C C . ALA A 1 466 ? -30.763 -8.950 45.428 1.00 58.75 466 ALA A C 1
ATOM 3580 O O . ALA A 1 466 ? -31.319 -8.206 46.232 1.00 58.75 466 ALA A O 1
ATOM 3581 N N . ALA A 1 467 ? -31.177 -10.204 45.232 1.00 58.59 467 ALA A N 1
ATOM 3582 C CA . ALA A 1 467 ? -32.317 -10.764 45.940 1.00 58.59 467 ALA A CA 1
ATOM 3583 C C . ALA A 1 467 ? -32.025 -10.976 47.431 1.00 58.59 467 ALA A C 1
ATOM 3585 O O . ALA A 1 467 ? -32.920 -10.807 48.255 1.00 58.59 467 ALA A O 1
ATOM 3586 N N . THR A 1 468 ? -30.788 -11.324 47.792 1.00 64.38 468 THR A N 1
ATOM 3587 C CA . THR A 1 468 ? -30.353 -11.437 49.191 1.00 64.38 468 THR A CA 1
ATOM 3588 C C . THR A 1 468 ? -30.324 -10.063 49.854 1.00 64.38 468 THR A C 1
ATOM 3590 O O . THR A 1 468 ? -30.869 -9.902 50.944 1.00 64.38 468 THR A O 1
ATOM 3593 N N . ALA A 1 469 ? -29.782 -9.048 49.178 1.00 65.25 469 ALA A N 1
ATOM 3594 C CA . ALA A 1 469 ? -29.782 -7.667 49.646 1.00 65.25 469 ALA A CA 1
ATOM 3595 C C . ALA A 1 469 ? -31.209 -7.109 49.779 1.00 65.25 469 ALA A C 1
ATOM 3597 O O . ALA A 1 469 ? -31.533 -6.490 50.789 1.00 65.25 469 ALA A O 1
ATOM 3598 N N . ALA A 1 470 ? -32.096 -7.388 48.819 1.00 60.78 470 ALA A N 1
ATOM 3599 C CA . ALA A 1 470 ? -33.508 -7.012 48.892 1.00 60.78 470 ALA A CA 1
ATOM 3600 C C . ALA A 1 470 ? -34.231 -7.720 50.051 1.00 60.78 470 ALA A C 1
ATOM 3602 O O . ALA A 1 470 ? -35.028 -7.099 50.753 1.00 60.78 470 ALA A O 1
ATOM 3603 N N . GLN A 1 471 ? -33.920 -8.995 50.307 1.00 62.81 471 GLN A N 1
ATOM 3604 C CA . GLN A 1 471 ? -34.456 -9.744 51.446 1.00 62.81 471 GLN A CA 1
ATOM 3605 C C . GLN A 1 471 ? -33.950 -9.187 52.789 1.00 62.81 471 GLN A C 1
ATOM 3607 O O . GLN A 1 471 ? -34.733 -9.070 53.728 1.00 62.81 471 GLN A O 1
ATOM 3612 N N . GLN A 1 472 ? -32.685 -8.765 52.875 1.00 66.25 472 GLN A N 1
ATOM 3613 C CA . GLN A 1 472 ? -32.125 -8.091 54.056 1.00 66.25 472 GLN A CA 1
ATOM 3614 C C . GLN A 1 472 ? -32.709 -6.679 54.257 1.00 66.25 472 GLN A C 1
ATOM 3616 O O . GLN A 1 472 ? -33.035 -6.295 55.380 1.00 66.25 472 GLN A O 1
ATOM 3621 N N . GLY A 1 473 ? -32.911 -5.922 53.174 1.00 64.19 473 GLY A N 1
ATOM 3622 C CA . GLY A 1 473 ? -33.535 -4.592 53.185 1.00 64.19 473 GLY A CA 1
ATOM 3623 C C . GLY A 1 473 ? -35.053 -4.608 53.404 1.00 64.19 473 GLY A C 1
ATOM 3624 O O . GLY A 1 473 ? -35.650 -3.568 53.701 1.00 64.19 473 GLY A O 1
ATOM 3625 N N . ALA A 1 474 ? -35.686 -5.781 53.309 1.00 63.91 474 ALA A N 1
ATOM 3626 C CA . ALA A 1 474 ? -37.124 -5.953 53.480 1.00 63.91 474 ALA A CA 1
ATOM 3627 C C . ALA A 1 474 ? -37.610 -5.482 54.856 1.00 63.91 474 ALA A C 1
ATOM 3629 O O . ALA A 1 474 ? -38.691 -4.909 54.936 1.00 63.91 474 ALA A O 1
ATOM 3630 N N . THR A 1 475 ? -36.811 -5.645 55.916 1.00 69.00 475 THR A N 1
ATOM 3631 C CA . THR A 1 475 ? -37.158 -5.179 57.269 1.00 69.00 475 THR A CA 1
ATOM 3632 C C . THR A 1 475 ? -37.369 -3.664 57.303 1.00 69.00 475 THR A C 1
ATOM 3634 O O . THR A 1 475 ? -38.380 -3.203 57.821 1.00 69.00 475 THR A O 1
ATOM 3637 N N . ALA A 1 476 ? -36.468 -2.882 56.697 1.00 69.12 476 ALA A N 1
ATOM 3638 C CA . ALA A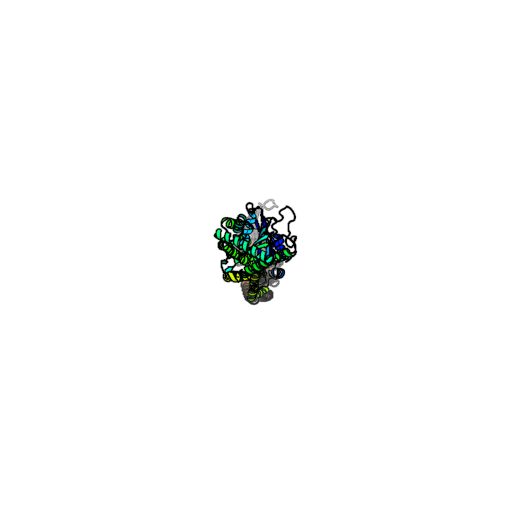 1 476 ? -36.575 -1.422 56.660 1.00 69.12 476 ALA A CA 1
ATOM 3639 C C . ALA A 1 476 ? -37.744 -0.949 55.780 1.00 69.12 476 ALA A C 1
ATOM 3641 O O . ALA A 1 476 ? -38.463 -0.014 56.135 1.00 69.12 476 ALA A O 1
ATOM 3642 N N . CYS A 1 477 ? -37.976 -1.623 54.650 1.00 67.88 477 CYS A N 1
ATOM 3643 C CA . CYS A 1 477 ? -39.087 -1.305 53.751 1.00 67.88 477 CYS A CA 1
ATOM 3644 C C . CYS A 1 477 ? -40.441 -1.628 54.387 1.00 67.88 477 CYS A C 1
ATOM 3646 O O . CYS A 1 477 ? -41.378 -0.835 54.293 1.00 67.88 477 CYS A O 1
ATOM 3648 N N . ALA A 1 478 ? -40.538 -2.777 55.055 1.00 65.94 478 ALA A N 1
ATOM 3649 C CA . ALA A 1 478 ? -41.745 -3.196 55.741 1.00 65.94 478 ALA A CA 1
ATOM 3650 C C . ALA A 1 478 ? -41.998 -2.348 56.997 1.00 65.94 478 ALA A C 1
ATOM 3652 O O . ALA A 1 478 ? -43.146 -2.003 57.252 1.00 65.94 478 ALA A O 1
ATOM 3653 N N . GLN A 1 479 ? -40.944 -1.914 57.701 1.00 68.38 479 GLN A N 1
ATOM 3654 C CA . GLN A 1 479 ? -41.035 -0.912 58.768 1.00 68.38 479 GLN A CA 1
ATOM 3655 C C . GLN A 1 479 ? -41.541 0.434 58.235 1.00 68.38 479 GLN A C 1
ATOM 3657 O O . GLN A 1 479 ? -42.483 0.986 58.779 1.00 68.38 479 GLN A O 1
ATOM 3662 N N . THR A 1 480 ? -41.009 0.924 57.114 1.00 67.94 480 THR A N 1
ATOM 3663 C CA . THR A 1 480 ? -41.485 2.173 56.490 1.00 67.94 480 THR A CA 1
ATOM 3664 C C . THR A 1 480 ? -42.949 2.069 56.045 1.00 67.94 480 THR A C 1
ATOM 3666 O O . THR A 1 480 ? -43.722 3.012 56.201 1.00 67.94 480 THR A O 1
ATOM 3669 N N . GLY A 1 481 ? -43.350 0.925 55.478 1.00 60.84 481 GLY A N 1
ATOM 3670 C CA . GLY A 1 481 ? -44.743 0.645 55.122 1.00 60.84 481 GLY A CA 1
ATOM 3671 C C . GLY A 1 481 ? -45.656 0.561 56.347 1.00 60.84 481 GLY A C 1
ATOM 3672 O O . GLY A 1 481 ? -46.774 1.064 56.303 1.00 60.84 481 GLY A O 1
ATOM 3673 N N . PHE A 1 482 ? -45.162 -0.013 57.444 1.00 64.44 482 PHE A N 1
ATOM 3674 C CA . PHE A 1 482 ? -45.836 -0.049 58.738 1.00 64.44 482 PHE A CA 1
ATOM 3675 C C . PHE A 1 482 ? -46.008 1.365 59.312 1.00 64.44 482 PHE A C 1
ATOM 3677 O O . PHE A 1 482 ? -47.133 1.765 59.589 1.00 64.44 482 PHE A O 1
ATOM 3684 N N . ASP A 1 483 ? -44.944 2.168 59.365 1.00 64.25 483 ASP A N 1
ATOM 3685 C CA . ASP A 1 483 ? -44.971 3.556 59.844 1.00 64.25 483 ASP A CA 1
ATOM 3686 C C . ASP A 1 483 ? -45.917 4.433 58.999 1.00 64.25 483 ASP A C 1
ATOM 3688 O O . ASP A 1 483 ? -46.665 5.253 59.530 1.00 64.25 483 ASP A O 1
ATOM 3692 N N . ARG A 1 484 ? -45.962 4.226 57.673 1.00 60.25 484 ARG A N 1
ATOM 3693 C CA . ARG A 1 484 ? -46.932 4.893 56.783 1.00 60.25 484 ARG A CA 1
ATOM 3694 C C . ARG A 1 484 ? -48.362 4.388 56.968 1.00 60.25 484 ARG A C 1
ATOM 3696 O O . ARG A 1 484 ? -49.284 5.191 56.888 1.00 60.25 484 ARG A O 1
ATOM 3703 N N . GLY A 1 485 ? -48.562 3.098 57.230 1.00 56.28 485 GLY A N 1
ATOM 3704 C CA . GLY A 1 485 ? -49.865 2.547 57.615 1.00 56.28 485 GLY A CA 1
ATOM 3705 C C . GLY A 1 485 ? -50.365 3.084 58.964 1.00 56.28 485 GLY A C 1
ATOM 3706 O O . GLY A 1 485 ? -51.574 3.149 59.189 1.00 56.28 485 GLY A O 1
ATOM 3707 N N . LEU A 1 486 ? -49.441 3.516 59.830 1.00 55.34 486 LEU A N 1
ATOM 3708 C CA . LEU A 1 486 ? -49.709 4.161 61.116 1.00 55.34 486 LEU A CA 1
ATOM 3709 C C . LEU A 1 486 ? -49.960 5.680 61.025 1.00 55.34 486 LEU A C 1
ATOM 3711 O O . LEU A 1 486 ? -50.462 6.238 62.000 1.00 55.34 486 LEU A O 1
ATOM 3715 N N . ASN A 1 487 ? -49.695 6.352 59.890 1.00 45.25 487 ASN A N 1
ATOM 3716 C CA . ASN A 1 487 ? -49.984 7.785 59.672 1.00 45.25 487 ASN A CA 1
ATOM 3717 C C . ASN A 1 487 ? -51.503 8.078 59.673 1.00 45.25 487 ASN A C 1
ATOM 3719 O O . ASN A 1 487 ? -52.118 8.313 58.634 1.00 45.25 487 ASN A O 1
ATOM 3723 N N . GLY A 1 488 ? -52.110 8.067 60.860 1.00 50.25 488 GLY A N 1
ATOM 3724 C CA . GLY A 1 488 ? -53.518 8.387 61.109 1.00 50.25 488 GLY A CA 1
ATOM 3725 C C . GLY A 1 488 ? -54.335 7.270 61.763 1.00 50.25 488 GLY A C 1
ATOM 3726 O O . GLY A 1 488 ? -55.515 7.477 62.029 1.00 50.25 488 GLY A O 1
ATOM 3727 N N . ARG A 1 489 ? -53.749 6.100 62.051 1.00 53.16 489 ARG A N 1
ATOM 3728 C CA . ARG A 1 489 ? -54.431 5.028 62.794 1.00 53.16 489 ARG A CA 1
ATOM 3729 C C . ARG A 1 489 ? -53.864 4.947 64.206 1.00 53.16 489 ARG A C 1
ATOM 3731 O O . ARG A 1 489 ? -52.776 4.421 64.418 1.00 53.16 489 ARG A O 1
ATOM 3738 N N . VAL A 1 490 ? -54.608 5.500 65.161 1.00 53.41 490 VAL A N 1
ATOM 3739 C CA . VAL A 1 490 ? -54.293 5.427 66.590 1.00 53.41 490 VAL A CA 1
ATOM 3740 C C . VAL A 1 490 ? -54.306 3.958 67.038 1.00 53.41 490 VAL A C 1
ATOM 3742 O O . VAL A 1 490 ? -55.258 3.233 66.765 1.00 53.41 490 VAL A O 1
ATOM 3745 N N . LEU A 1 491 ? -53.243 3.513 67.717 1.00 56.91 491 LEU A N 1
ATOM 3746 C CA . LEU A 1 491 ? -53.067 2.133 68.209 1.00 56.91 491 LEU A CA 1
ATOM 3747 C C . LEU A 1 491 ? -53.994 1.755 69.384 1.00 56.91 491 LEU A C 1
ATOM 3749 O O . LEU A 1 491 ? -54.037 0.585 69.762 1.00 56.91 491 LEU A O 1
ATOM 3753 N N . TYR A 1 492 ? -54.707 2.726 69.962 1.00 62.22 492 TYR A N 1
ATOM 3754 C CA . TYR A 1 492 ? -55.606 2.558 71.104 1.00 62.22 492 TYR A CA 1
ATOM 3755 C C . TYR A 1 492 ? -56.818 3.499 70.980 1.00 62.22 492 TYR A C 1
ATOM 3757 O O . TYR A 1 492 ? -56.644 4.640 70.559 1.00 62.22 492 TYR A O 1
ATOM 3765 N N . PRO A 1 493 ? -58.040 3.083 71.347 1.00 62.97 493 PRO A N 1
ATOM 3766 C CA . PRO A 1 493 ? -59.232 3.907 71.176 1.00 62.97 493 PRO A CA 1
ATOM 3767 C C . PRO A 1 493 ? -59.236 5.099 72.146 1.00 62.97 493 PRO A C 1
ATOM 3769 O O . PRO A 1 493 ? -59.132 4.935 73.367 1.00 62.97 493 PRO A O 1
ATOM 3772 N N . HIS A 1 494 ? -59.389 6.312 71.608 1.00 63.44 494 HIS A N 1
ATOM 3773 C CA . HIS A 1 494 ? -59.576 7.542 72.387 1.00 63.44 494 HIS A CA 1
ATOM 3774 C C . HIS A 1 494 ? -61.056 7.916 72.524 1.00 63.44 494 HIS A C 1
ATOM 3776 O O . HIS A 1 494 ? -61.434 8.651 73.439 1.00 63.44 494 HIS A O 1
ATOM 3782 N N . THR A 1 495 ? -61.900 7.402 71.629 1.00 66.25 495 THR A N 1
ATOM 3783 C CA . THR A 1 495 ? -63.346 7.637 71.595 1.00 66.25 495 THR A CA 1
ATOM 3784 C C . THR A 1 495 ? -64.130 6.329 71.586 1.00 66.25 495 THR A C 1
ATOM 3786 O O . THR A 1 495 ? -63.626 5.282 71.183 1.00 66.25 495 THR A O 1
ATOM 3789 N N . LEU A 1 496 ? -65.407 6.390 71.978 1.00 68.44 496 LEU A N 1
ATOM 3790 C CA . LEU A 1 496 ? -66.311 5.239 71.913 1.00 68.44 496 LEU A CA 1
ATOM 3791 C C . LEU A 1 496 ? -66.467 4.708 70.477 1.00 68.44 496 LEU A C 1
ATOM 3793 O O . LEU A 1 496 ? -66.542 3.500 70.290 1.00 68.44 496 LEU A O 1
ATOM 3797 N N . ALA A 1 497 ? -66.465 5.595 69.475 1.00 68.19 497 ALA A N 1
ATOM 3798 C CA . ALA A 1 497 ? -66.545 5.222 68.061 1.00 68.19 497 ALA A CA 1
ATOM 3799 C C . ALA A 1 497 ? -65.338 4.378 67.615 1.00 68.19 497 ALA A C 1
ATOM 3801 O O . ALA A 1 497 ? -65.502 3.386 66.911 1.00 68.19 497 ALA A O 1
ATOM 3802 N N . GLU A 1 498 ? -64.134 4.719 68.075 1.00 65.50 498 GLU A N 1
ATOM 3803 C CA . GLU A 1 498 ? -62.925 3.922 67.828 1.00 65.50 498 GLU A CA 1
ATOM 3804 C C . GLU A 1 498 ? -62.943 2.605 68.625 1.00 65.50 498 GLU A C 1
ATOM 3806 O O . GLU A 1 498 ? -62.511 1.566 68.129 1.00 65.50 498 GLU A O 1
ATOM 3811 N N . ALA A 1 499 ? -63.509 2.619 69.837 1.00 65.62 499 ALA A N 1
ATOM 3812 C CA . ALA A 1 499 ? -63.613 1.453 70.717 1.00 65.62 499 ALA A CA 1
ATOM 3813 C C . ALA A 1 499 ? -64.622 0.391 70.234 1.00 65.62 499 ALA A C 1
ATOM 3815 O O . ALA A 1 499 ? -64.519 -0.773 70.625 1.00 65.62 499 ALA A O 1
ATOM 3816 N N . GLN A 1 500 ? -65.587 0.748 69.376 1.00 68.56 500 GLN A N 1
ATOM 3817 C CA . GLN A 1 500 ? -66.603 -0.184 68.857 1.00 68.56 500 GLN A CA 1
ATOM 3818 C C . GLN A 1 500 ? -65.991 -1.400 68.144 1.00 68.56 500 GLN A C 1
ATOM 3820 O O . GLN A 1 500 ? -66.539 -2.500 68.246 1.00 68.56 500 GLN A O 1
ATOM 3825 N N . GLY A 1 501 ? -64.842 -1.220 67.482 1.00 61.81 501 GLY A N 1
ATOM 3826 C CA . GLY A 1 501 ? -64.100 -2.303 66.831 1.00 61.81 501 GLY A CA 1
ATOM 3827 C C . GLY A 1 501 ? -63.318 -3.208 67.792 1.00 61.81 501 GLY A C 1
ATOM 3828 O O . GLY A 1 501 ? -63.085 -4.369 67.468 1.00 61.81 501 GLY A O 1
ATOM 3829 N N . GLU A 1 502 ? -62.933 -2.710 68.972 1.00 59.47 502 GLU A N 1
ATOM 3830 C CA . GLU A 1 502 ? -62.153 -3.460 69.970 1.00 59.47 502 GLU A CA 1
ATOM 3831 C C . GLU A 1 502 ? -63.048 -4.194 70.980 1.00 59.47 502 GLU A C 1
ATOM 3833 O O . GLU A 1 502 ? -62.748 -5.323 71.365 1.00 59.47 502 GLU A O 1
ATOM 3838 N N . PHE A 1 503 ? -64.180 -3.592 71.359 1.00 60.59 503 PHE A N 1
ATOM 3839 C CA . PHE A 1 503 ? -65.053 -4.085 72.432 1.00 60.59 503 PHE A CA 1
ATOM 3840 C C . PHE A 1 503 ? -66.408 -4.637 71.951 1.00 60.59 503 PHE A C 1
ATOM 3842 O O . PHE A 1 503 ? -67.300 -4.838 72.769 1.00 60.59 503 PHE A O 1
ATOM 3849 N N . GLN A 1 504 ? -66.573 -4.895 70.646 1.00 60.06 504 GLN A N 1
ATOM 3850 C CA . GLN A 1 504 ? -67.773 -5.513 70.048 1.00 60.06 504 GLN A CA 1
ATOM 3851 C C . GLN A 1 504 ? -69.095 -4.788 70.388 1.00 60.06 504 GLN A C 1
ATOM 3853 O O . GLN A 1 504 ? -70.020 -5.396 70.918 1.00 60.06 504 GLN A O 1
ATOM 3858 N N . ASN A 1 505 ? -69.203 -3.494 70.052 1.00 66.12 505 ASN A N 1
ATOM 3859 C CA . ASN A 1 505 ? -70.370 -2.648 70.372 1.00 66.12 505 ASN A CA 1
ATOM 3860 C C . ASN A 1 505 ? -70.757 -2.698 71.867 1.00 66.12 505 ASN A C 1
ATOM 3862 O O . ASN A 1 505 ? -71.785 -3.274 72.236 1.00 66.12 505 ASN A O 1
ATOM 3866 N N . PRO A 1 506 ? -69.943 -2.088 72.745 1.00 68.00 506 PRO A N 1
ATOM 3867 C CA . PRO A 1 506 ? -70.178 -2.144 74.181 1.00 68.00 506 PRO A CA 1
ATOM 3868 C C . PRO A 1 506 ? -71.535 -1.520 74.543 1.00 68.00 506 PRO A C 1
ATOM 3870 O O . PRO A 1 506 ? -71.868 -0.414 74.111 1.00 68.00 506 PRO A O 1
ATOM 3873 N N . ALA A 1 507 ? -72.328 -2.249 75.331 1.00 73.38 507 ALA A N 1
ATOM 3874 C CA . ALA A 1 507 ? -73.636 -1.799 75.794 1.00 73.38 507 ALA A CA 1
ATOM 3875 C C . ALA A 1 507 ? -73.515 -0.616 76.773 1.00 73.38 507 ALA A C 1
ATOM 3877 O O . ALA A 1 507 ? -72.507 -0.468 77.468 1.00 73.38 507 ALA A O 1
ATOM 3878 N N . VAL A 1 508 ? -74.564 0.209 76.863 1.00 77.62 508 VAL A N 1
ATOM 3879 C CA . VAL A 1 508 ? -74.654 1.283 77.869 1.00 77.62 508 VAL A CA 1
ATOM 3880 C C . VAL A 1 508 ? -74.462 0.685 79.269 1.00 77.62 508 VAL A C 1
ATOM 3882 O O . VAL A 1 508 ? -75.095 -0.309 79.616 1.00 77.62 508 VAL A O 1
ATOM 3885 N N . GLY A 1 509 ? -73.574 1.285 80.059 1.00 70.81 509 GLY A N 1
ATOM 3886 C CA . GLY A 1 509 ? -73.164 0.817 81.383 1.00 70.81 509 GLY A CA 1
ATOM 3887 C C . GLY A 1 509 ? -71.913 -0.070 81.399 1.00 70.81 509 GLY A C 1
ATOM 3888 O O . GLY A 1 509 ? -71.428 -0.392 82.481 1.00 70.81 509 GLY A O 1
ATOM 3889 N N . ALA A 1 510 ? -71.357 -0.453 80.244 1.00 76.31 510 ALA A N 1
ATOM 3890 C CA . ALA A 1 510 ? -70.133 -1.251 80.190 1.00 76.31 510 ALA A CA 1
ATOM 3891 C C . ALA A 1 510 ? -68.897 -0.446 80.630 1.00 76.31 510 ALA A C 1
ATOM 3893 O O . ALA A 1 510 ? -68.713 0.700 80.216 1.00 76.31 510 ALA A O 1
ATOM 3894 N N . ASN A 1 511 ? -68.025 -1.080 81.421 1.00 76.75 511 ASN A N 1
ATOM 3895 C CA . ASN A 1 511 ? -66.690 -0.564 81.720 1.00 76.75 511 ASN A CA 1
ATOM 3896 C C . ASN A 1 511 ? -65.763 -0.840 80.534 1.00 76.75 511 ASN A C 1
ATOM 3898 O O . ASN A 1 511 ? -65.551 -1.996 80.166 1.00 76.75 511 ASN A O 1
ATOM 3902 N N . ILE A 1 512 ? -65.185 0.215 79.975 1.00 73.62 512 ILE A N 1
ATOM 3903 C CA . ILE A 1 512 ? -64.184 0.157 78.913 1.00 73.62 512 ILE A CA 1
ATOM 3904 C C . ILE A 1 512 ? -62.905 0.861 79.362 1.00 73.62 512 ILE A C 1
ATOM 3906 O O . ILE A 1 512 ? -62.926 1.740 80.225 1.00 73.62 512 ILE A O 1
ATOM 3910 N N . THR A 1 513 ? -61.780 0.483 78.763 1.00 75.88 513 THR A N 1
ATOM 3911 C CA . THR A 1 513 ? -60.515 1.201 78.943 1.00 75.88 513 THR A CA 1
ATOM 3912 C C . THR A 1 513 ? -60.307 2.101 77.739 1.00 75.88 513 THR A C 1
ATOM 3914 O O . THR A 1 513 ? -60.227 1.612 76.615 1.00 75.88 513 THR A O 1
ATOM 3917 N N . LEU A 1 514 ? -60.208 3.405 77.979 1.00 73.62 514 LEU A N 1
ATOM 3918 C CA . LEU A 1 514 ? -59.830 4.388 76.968 1.00 73.62 514 LEU A CA 1
ATOM 3919 C C . LEU A 1 514 ? -58.457 4.962 77.289 1.00 73.62 514 LEU A C 1
ATOM 3921 O O . LEU A 1 514 ? -57.949 4.807 78.398 1.00 73.62 514 LEU A O 1
ATOM 3925 N N . TYR A 1 515 ? -57.853 5.638 76.321 1.00 69.94 515 TYR A N 1
ATOM 3926 C CA . TYR A 1 515 ? -56.527 6.227 76.479 1.00 69.94 515 TYR A CA 1
ATOM 3927 C C . TYR A 1 515 ? -56.605 7.746 76.345 1.00 69.94 515 TYR A C 1
ATOM 3929 O O . TYR A 1 515 ? -57.352 8.268 75.517 1.00 69.94 515 TYR A O 1
ATOM 3937 N N . THR A 1 516 ? -55.855 8.481 77.169 1.00 64.06 516 THR A N 1
ATOM 3938 C CA . THR A 1 516 ? -55.648 9.924 76.955 1.00 64.06 516 THR A CA 1
ATOM 3939 C C . THR A 1 516 ? -54.780 10.153 75.710 1.00 64.06 516 THR A C 1
ATOM 3941 O O . THR A 1 516 ? -54.127 9.222 75.240 1.00 64.06 516 THR A O 1
ATOM 3944 N N . GLN A 1 517 ? -54.701 11.387 75.192 1.00 61.06 517 GLN A N 1
ATOM 3945 C CA . GLN A 1 517 ? -53.801 11.710 74.065 1.00 61.06 517 GLN A CA 1
ATOM 3946 C C . GLN A 1 517 ? -52.321 11.395 74.358 1.00 61.06 517 GLN A C 1
ATOM 3948 O O . GLN A 1 517 ? -51.567 11.071 73.448 1.00 61.06 517 GLN A O 1
ATOM 3953 N N . ASN A 1 518 ? -51.919 11.413 75.633 1.00 58.62 518 ASN A N 1
ATOM 3954 C CA . ASN A 1 518 ? -50.571 11.040 76.077 1.00 58.62 518 ASN A CA 1
ATOM 3955 C C . ASN A 1 518 ? -50.448 9.538 76.395 1.00 58.62 518 ASN A C 1
ATOM 3957 O O . ASN A 1 518 ? -49.540 9.121 77.111 1.00 58.62 518 ASN A O 1
ATOM 3961 N N . ASN A 1 519 ? -51.377 8.730 75.883 1.00 62.25 519 ASN A N 1
ATOM 3962 C CA . ASN A 1 519 ? -51.394 7.276 75.972 1.00 62.25 519 ASN A CA 1
ATOM 3963 C C . ASN A 1 519 ? -51.476 6.705 77.402 1.00 62.25 519 ASN A C 1
ATOM 3965 O O . ASN A 1 519 ? -50.968 5.617 77.676 1.00 62.25 519 ASN A O 1
ATOM 3969 N N . LEU A 1 520 ? -52.132 7.420 78.325 1.00 63.56 520 LEU A N 1
ATOM 3970 C CA . LEU A 1 520 ? -52.398 6.912 79.674 1.00 63.56 520 LEU A CA 1
ATOM 3971 C C . LEU A 1 520 ? -53.779 6.235 79.715 1.00 63.56 520 LEU A C 1
ATOM 3973 O O . LEU A 1 520 ? -54.771 6.899 79.398 1.00 63.56 520 LEU A O 1
ATOM 3977 N N . PRO A 1 521 ? -53.876 4.952 80.114 1.00 69.81 521 PRO A N 1
ATOM 3978 C CA . PRO A 1 521 ? -55.145 4.231 80.139 1.00 69.81 521 PRO A CA 1
ATOM 3979 C C . PRO A 1 521 ? -56.013 4.711 81.300 1.00 69.81 521 PRO A C 1
ATOM 3981 O O . PRO A 1 521 ? -55.527 4.794 82.427 1.00 69.81 521 PRO A O 1
ATOM 3984 N N . TYR A 1 522 ? -57.298 4.966 81.079 1.00 68.25 522 TYR A N 1
ATOM 3985 C CA . TYR A 1 522 ? -58.263 5.291 82.124 1.00 68.25 522 TYR A CA 1
ATOM 3986 C C . TYR A 1 522 ? -59.558 4.479 81.969 1.00 68.25 522 TYR A C 1
ATOM 3988 O O . TYR A 1 522 ? -60.005 4.231 80.845 1.00 68.25 522 TYR A O 1
ATOM 3996 N N . PRO A 1 523 ? -60.159 4.042 83.091 1.00 74.12 523 PRO A N 1
ATOM 3997 C CA . PRO A 1 523 ? -61.451 3.379 83.062 1.00 74.12 523 PRO A CA 1
ATOM 3998 C C . PRO A 1 523 ? -62.540 4.398 82.731 1.00 74.12 523 PRO A C 1
ATOM 4000 O O . PRO A 1 523 ? -62.554 5.512 83.258 1.00 74.12 523 PRO A O 1
ATOM 4003 N N . ALA A 1 524 ? -63.457 3.994 81.868 1.00 76.12 524 ALA A N 1
ATOM 4004 C CA . ALA A 1 524 ? -64.561 4.801 81.390 1.00 76.12 524 ALA A CA 1
ATOM 4005 C C . ALA A 1 524 ? -65.830 3.941 81.349 1.00 76.12 524 ALA A C 1
ATOM 4007 O O . ALA A 1 524 ? -65.759 2.743 81.079 1.00 76.12 524 ALA A O 1
ATOM 4008 N N . ILE A 1 525 ? -66.988 4.540 81.610 1.00 77.25 525 ILE A N 1
ATOM 4009 C CA . ILE A 1 525 ? -68.284 3.869 81.469 1.00 77.25 525 ILE A CA 1
ATOM 4010 C C . ILE A 1 525 ? -68.973 4.391 80.213 1.00 77.25 525 ILE A C 1
ATOM 4012 O O . ILE A 1 525 ? -69.001 5.596 79.948 1.00 77.25 525 ILE A O 1
ATOM 4016 N N . VAL A 1 526 ? -69.541 3.475 79.431 1.00 74.88 526 VAL A N 1
ATOM 4017 C CA . VAL A 1 526 ? -70.361 3.823 78.266 1.00 74.88 526 VAL A CA 1
ATOM 4018 C C . VAL A 1 526 ? -71.681 4.434 78.741 1.00 74.88 526 VAL A C 1
ATOM 4020 O O . VAL A 1 526 ? -72.508 3.745 79.334 1.00 74.88 526 VAL A O 1
ATOM 4023 N N . GLY A 1 527 ? -71.892 5.727 78.501 1.00 71.00 527 GLY A N 1
ATOM 4024 C CA . GLY A 1 527 ? -73.127 6.436 78.833 1.00 71.00 527 GLY A CA 1
ATOM 4025 C C . GLY A 1 527 ? -74.198 6.335 77.741 1.00 71.00 527 GLY A C 1
ATOM 4026 O O . GLY A 1 527 ? -73.958 5.860 76.629 1.00 71.00 527 GLY A O 1
ATOM 4027 N N . ALA A 1 528 ? -75.407 6.808 78.054 1.00 65.62 528 ALA A N 1
ATOM 4028 C CA . ALA A 1 528 ? -76.464 6.978 77.058 1.00 65.62 528 ALA A CA 1
ATOM 4029 C C . ALA A 1 528 ? -76.089 8.087 76.048 1.00 65.62 528 ALA A C 1
ATOM 4031 O O . ALA A 1 528 ? -75.359 9.019 76.382 1.00 65.62 528 ALA A O 1
ATOM 4032 N N . ASN A 1 529 ? -76.593 8.001 74.812 1.00 63.00 529 ASN A N 1
ATOM 4033 C CA . ASN A 1 529 ? -76.364 8.981 73.733 1.00 63.00 529 ASN A CA 1
ATOM 4034 C C . ASN A 1 529 ? -74.899 9.141 73.262 1.00 63.00 529 ASN A C 1
ATOM 4036 O O . ASN A 1 529 ? -74.539 10.180 72.716 1.00 63.00 529 ASN A O 1
ATOM 4040 N N . GLY A 1 530 ? -74.052 8.119 73.435 1.00 59.81 530 GLY A N 1
ATOM 4041 C CA . GLY A 1 530 ? -72.681 8.106 72.897 1.00 59.81 530 GLY A CA 1
ATOM 4042 C C . GLY A 1 530 ? -71.653 8.894 73.717 1.00 59.81 530 GLY A C 1
ATOM 4043 O O . GLY A 1 530 ? -70.525 9.084 73.265 1.00 59.81 530 GLY A O 1
ATOM 4044 N N . VAL A 1 531 ? -72.024 9.335 74.921 1.00 64.31 531 VAL A N 1
ATOM 4045 C CA . VAL A 1 531 ? -71.131 10.027 75.860 1.00 64.31 531 VAL A CA 1
ATOM 4046 C C . VAL A 1 531 ? -70.385 9.002 76.715 1.00 64.31 531 VAL A C 1
ATOM 4048 O O . VAL A 1 531 ? -70.947 7.979 77.096 1.00 64.31 531 VAL A O 1
ATOM 4051 N N . VAL A 1 532 ? -69.123 9.275 77.042 1.00 68.69 532 VAL A N 1
ATOM 4052 C CA . VAL A 1 532 ? -68.330 8.457 77.969 1.00 68.69 532 VAL A CA 1
ATOM 4053 C C . VAL A 1 532 ? -68.239 9.173 79.312 1.00 68.69 532 VAL A C 1
ATOM 4055 O O . VAL A 1 532 ? -67.903 10.356 79.355 1.00 68.69 532 VAL A O 1
ATOM 4058 N N . THR A 1 533 ? -68.521 8.471 80.408 1.00 73.25 533 THR A N 1
ATOM 4059 C CA . THR A 1 533 ? -68.427 9.021 81.766 1.00 73.25 533 THR A CA 1
ATOM 4060 C C . THR A 1 533 ? -67.193 8.494 82.495 1.00 73.25 533 THR A C 1
ATOM 4062 O O . THR A 1 533 ? -66.814 7.329 82.364 1.00 73.25 533 THR A O 1
ATOM 4065 N N . LEU A 1 534 ? -66.546 9.366 83.273 1.00 79.00 534 LEU A N 1
ATOM 4066 C CA . LEU A 1 534 ? -65.476 8.984 84.196 1.00 79.00 534 LEU A CA 1
ATOM 4067 C C . LEU A 1 534 ? -66.099 8.431 85.491 1.00 79.00 534 LEU A C 1
ATOM 4069 O O . LEU A 1 534 ? -66.833 9.164 86.158 1.00 79.00 534 LEU A O 1
ATOM 4073 N N . PRO A 1 535 ? -65.817 7.176 85.885 1.00 76.06 535 PRO A N 1
ATOM 4074 C CA . PRO A 1 535 ? -66.350 6.597 87.117 1.00 76.06 535 PRO A CA 1
ATOM 4075 C C . PRO A 1 535 ? -65.906 7.390 88.353 1.00 76.06 535 PRO A C 1
ATOM 4077 O O . PRO A 1 535 ? -64.714 7.619 88.537 1.00 76.06 535 PRO A O 1
ATOM 4080 N N . GLY A 1 536 ? -66.849 7.774 89.220 1.00 75.75 536 GLY A N 1
ATOM 4081 C CA . GLY A 1 536 ? -66.566 8.531 90.450 1.00 75.75 536 GLY A CA 1
ATOM 4082 C C . GLY A 1 536 ? -66.484 10.053 90.276 1.00 75.75 536 GLY A C 1
ATOM 4083 O O . GLY A 1 536 ? -66.151 10.744 91.233 1.00 75.75 536 GLY A O 1
ATOM 4084 N N . LEU A 1 537 ? -66.785 10.572 89.082 1.00 85.88 537 LEU A N 1
ATOM 4085 C CA . LEU A 1 537 ? -66.953 12.003 88.838 1.00 85.88 537 LEU A CA 1
ATOM 4086 C C . LEU A 1 537 ? -68.379 12.441 89.217 1.00 85.88 537 LEU A C 1
ATOM 4088 O O . LEU A 1 537 ? -69.346 11.911 88.669 1.00 85.88 537 LEU A O 1
ATOM 4092 N N . SER A 1 538 ? -68.519 13.416 90.115 1.00 87.56 538 SER A N 1
ATOM 4093 C CA . SER A 1 538 ? -69.821 13.954 90.544 1.00 87.56 538 SER A CA 1
ATOM 4094 C C . SER A 1 538 ? -69.726 15.425 90.941 1.00 87.56 538 SER A C 1
ATOM 4096 O O . SER A 1 538 ? -68.654 15.903 91.310 1.00 87.56 538 SER A O 1
ATOM 4098 N N . ALA A 1 539 ? -70.843 16.150 90.904 1.00 89.31 539 ALA A N 1
ATOM 4099 C CA . ALA A 1 539 ? -70.923 17.504 91.441 1.00 89.31 539 ALA A CA 1
ATOM 4100 C C . ALA A 1 539 ? -72.253 17.738 92.152 1.00 89.31 539 ALA A C 1
ATOM 4102 O O . ALA A 1 539 ? -73.274 17.193 91.747 1.00 89.31 539 ALA A O 1
ATOM 4103 N N . ASN A 1 540 ? -72.244 18.582 93.177 1.00 91.50 540 ASN A N 1
ATOM 4104 C CA . ASN A 1 540 ? -73.399 18.882 94.013 1.00 91.50 540 ASN A CA 1
ATOM 4105 C C . ASN A 1 540 ? -73.403 20.369 94.393 1.00 91.50 540 ASN A C 1
ATOM 4107 O O . ASN A 1 540 ? -72.348 20.934 94.673 1.00 91.50 540 ASN A O 1
ATOM 4111 N N . THR A 1 541 ? -74.573 21.001 94.387 1.00 90.62 541 THR A N 1
ATOM 4112 C CA . THR A 1 541 ? -74.772 22.375 94.859 1.00 90.62 541 THR A CA 1
ATOM 4113 C C . THR A 1 541 ? -75.584 22.360 96.136 1.00 90.62 541 THR A C 1
ATOM 4115 O O . THR A 1 541 ? -76.699 21.844 96.137 1.00 90.62 541 THR A O 1
ATOM 4118 N N . ALA A 1 542 ? -75.048 22.971 97.188 1.00 89.12 542 ALA A N 1
ATOM 4119 C CA . ALA A 1 542 ? -75.746 23.211 98.441 1.00 89.12 542 ALA A CA 1
ATOM 4120 C C . ALA A 1 542 ? -76.119 24.694 98.550 1.00 89.12 542 ALA A C 1
ATOM 4122 O O . ALA A 1 542 ? -75.228 25.545 98.515 1.00 89.12 542 ALA A O 1
ATOM 4123 N N . THR A 1 543 ? -77.411 24.988 98.697 1.00 86.94 543 THR A N 1
ATOM 4124 C CA . THR A 1 543 ? -77.971 26.339 98.842 1.00 86.94 543 THR A CA 1
ATOM 4125 C C . THR A 1 543 ? -78.591 26.505 100.225 1.00 86.94 543 THR A C 1
ATOM 4127 O O . THR A 1 543 ? -79.419 25.685 100.618 1.00 86.94 543 THR A O 1
ATOM 4130 N N . ASN A 1 544 ? -78.231 27.579 100.928 1.00 84.62 544 ASN A N 1
ATOM 4131 C CA . ASN A 1 544 ? -78.749 27.938 102.250 1.00 84.62 544 ASN A CA 1
ATOM 4132 C C . ASN A 1 544 ? -79.357 29.344 102.239 1.00 84.62 544 ASN A C 1
ATOM 4134 O O . ASN A 1 544 ? -78.825 30.236 101.576 1.00 84.62 544 ASN A O 1
ATOM 4138 N N . HIS A 1 545 ? -80.425 29.535 103.019 1.00 81.62 545 HIS A N 1
ATOM 4139 C CA . HIS A 1 545 ? -81.057 30.832 103.267 1.00 81.62 545 HIS A CA 1
ATOM 4140 C C . HIS A 1 545 ? -81.313 31.042 104.769 1.00 81.62 545 HIS A C 1
ATOM 4142 O O . HIS A 1 545 ? -82.008 30.245 105.411 1.00 81.62 545 HIS A O 1
ATOM 4148 N N . GLU A 1 546 ? -80.798 32.138 105.320 1.00 80.94 546 GLU A N 1
ATOM 4149 C CA . GLU A 1 546 ? -80.857 32.510 106.738 1.00 80.94 546 GLU A CA 1
ATOM 4150 C C . GLU A 1 546 ? -81.622 33.826 106.933 1.00 80.94 546 GLU A C 1
ATOM 4152 O O . GLU A 1 546 ? -81.402 34.779 106.194 1.00 80.94 546 GLU A O 1
ATOM 4157 N N . GLU A 1 547 ? -82.486 33.887 107.954 1.00 71.50 547 GLU A N 1
ATOM 4158 C CA . GLU A 1 547 ? -83.232 35.088 108.359 1.00 71.50 547 GLU A CA 1
ATOM 4159 C C . GLU A 1 547 ? -83.171 35.252 109.889 1.00 71.50 547 GLU A C 1
ATOM 4161 O O . GLU A 1 547 ? -83.365 34.285 110.623 1.00 71.50 547 GLU A O 1
ATOM 4166 N N . HIS A 1 548 ? -82.943 36.474 110.394 1.00 60.56 548 HIS A N 1
ATOM 4167 C CA . HIS A 1 548 ? -82.950 36.821 111.833 1.00 60.56 548 HIS A CA 1
ATOM 4168 C C . HIS A 1 548 ? -82.026 35.976 112.756 1.00 60.56 548 HIS A C 1
ATOM 4170 O O . HIS A 1 548 ? -82.330 34.842 113.130 1.00 60.56 548 HIS A O 1
ATOM 4176 N N . ASN A 1 549 ? -80.953 36.592 113.280 1.00 55.66 549 ASN A N 1
ATOM 4177 C CA . ASN A 1 549 ? -80.078 36.018 114.325 1.00 55.66 549 ASN A CA 1
ATOM 4178 C C . ASN A 1 549 ? -79.543 34.596 114.012 1.00 55.66 549 ASN A C 1
ATOM 4180 O O . ASN A 1 549 ? -79.358 33.795 114.929 1.00 55.66 549 ASN A O 1
ATOM 4184 N N . GLY A 1 550 ? -79.285 34.290 112.733 1.00 59.25 550 GLY A N 1
ATOM 4185 C CA . GLY A 1 550 ? -78.682 33.022 112.297 1.00 59.25 550 GLY A CA 1
ATOM 4186 C C . GLY A 1 550 ? -79.642 31.828 112.253 1.00 59.25 550 GLY A C 1
ATOM 4187 O O . GLY A 1 550 ? -79.198 30.680 112.298 1.00 59.25 550 GLY A O 1
ATOM 4188 N N . THR A 1 551 ? -80.959 32.062 112.201 1.00 60.16 551 THR A N 1
ATOM 4189 C CA . THR A 1 551 ? -81.932 30.968 112.078 1.00 60.16 551 THR A CA 1
ATOM 4190 C C . THR A 1 551 ? -82.059 30.559 110.605 1.00 60.16 551 THR A C 1
ATOM 4192 O O . THR A 1 551 ? -82.609 31.295 109.789 1.00 60.16 551 THR A O 1
ATOM 4195 N N . ASN A 1 552 ? -81.533 29.381 110.253 1.00 63.19 552 ASN A N 1
ATOM 4196 C CA . ASN A 1 552 ? -81.622 28.809 108.903 1.00 63.19 552 ASN A CA 1
ATOM 4197 C C . ASN A 1 552 ? -83.080 28.461 108.550 1.00 63.19 552 ASN A C 1
ATOM 4199 O O . ASN A 1 552 ? -83.715 27.683 109.265 1.00 63.19 552 ASN A O 1
ATOM 4203 N N . TRP A 1 553 ? -83.605 29.015 107.452 1.00 62.31 553 TRP A N 1
ATOM 4204 C CA . TRP A 1 553 ? -84.992 28.793 107.027 1.00 62.31 553 TRP A CA 1
ATOM 4205 C C . TRP A 1 553 ? -85.109 27.566 106.112 1.00 62.31 553 TRP A C 1
ATOM 4207 O O . TRP A 1 553 ? -86.023 26.756 106.278 1.00 62.31 553 TRP A O 1
ATOM 4217 N N . TRP A 1 554 ? -84.167 27.367 105.187 1.00 72.88 554 TRP A N 1
ATOM 4218 C CA . TRP A 1 554 ? -84.104 26.154 104.368 1.00 72.88 554 TRP A CA 1
ATOM 4219 C C . TRP A 1 554 ? -82.693 25.897 103.824 1.00 72.88 554 TRP A C 1
ATOM 4221 O O . TRP A 1 554 ? -81.912 26.824 103.612 1.00 72.88 554 TRP A O 1
ATOM 4231 N N . ASN A 1 555 ? -82.388 24.615 103.612 1.00 76.94 555 ASN A N 1
ATOM 4232 C CA . ASN A 1 555 ? -81.170 24.118 102.977 1.00 76.94 555 ASN A CA 1
ATOM 4233 C C . ASN A 1 555 ? -81.574 23.088 101.914 1.00 76.94 555 ASN A C 1
ATOM 4235 O O . ASN A 1 555 ? -82.290 22.138 102.237 1.00 76.94 555 ASN A O 1
ATOM 4239 N N . ASN A 1 556 ? -81.121 23.277 100.675 1.00 81.75 556 ASN A N 1
ATOM 4240 C CA . ASN A 1 556 ? -81.320 22.336 99.575 1.00 81.75 556 ASN A CA 1
ATOM 4241 C C . ASN A 1 556 ? -79.978 21.890 98.991 1.00 81.75 556 ASN A C 1
ATOM 4243 O O . ASN A 1 556 ? -79.079 22.700 98.787 1.00 81.75 556 ASN A O 1
ATOM 4247 N N . SER A 1 557 ? -79.883 20.607 98.643 1.00 83.06 557 SER A N 1
ATOM 4248 C CA . SER A 1 557 ? -78.736 20.024 97.948 1.00 83.06 557 SER A CA 1
ATOM 4249 C C . SER A 1 557 ? -79.200 19.361 96.653 1.00 83.06 557 SER A C 1
ATOM 4251 O O . SER A 1 557 ? -80.162 18.591 96.663 1.00 83.06 557 SER A O 1
ATOM 4253 N N . VAL A 1 558 ? -78.549 19.690 95.536 1.00 85.12 558 VAL A N 1
ATOM 4254 C CA . VAL A 1 558 ? -78.904 19.203 94.194 1.00 85.12 558 VAL A CA 1
ATOM 4255 C C . VAL A 1 558 ? -77.662 18.659 93.500 1.00 85.12 558 VAL A C 1
ATOM 4257 O O . VAL A 1 558 ? -76.648 19.350 93.407 1.00 85.12 558 VAL A O 1
ATOM 4260 N N . ASP A 1 559 ? -77.745 17.434 92.983 1.00 84.62 559 ASP A N 1
ATOM 4261 C CA . ASP A 1 559 ? -76.697 16.868 92.134 1.00 84.62 559 ASP A CA 1
ATOM 4262 C C . ASP A 1 559 ? -76.723 17.527 90.749 1.00 84.62 559 ASP A C 1
ATOM 4264 O O . ASP A 1 559 ? -77.773 17.640 90.112 1.00 84.62 559 ASP A O 1
ATOM 4268 N N . ASN A 1 560 ? -75.556 17.951 90.270 1.00 82.44 560 ASN A N 1
ATOM 4269 C CA . ASN A 1 560 ? -75.415 18.638 88.992 1.00 82.44 560 ASN A CA 1
ATOM 4270 C C . ASN A 1 560 ? -74.887 17.687 87.909 1.00 82.44 560 ASN A C 1
ATOM 4272 O O . ASN A 1 560 ? -74.022 16.851 88.190 1.00 82.44 560 ASN A O 1
ATOM 4276 N N . PRO A 1 561 ? -75.317 17.854 86.645 1.00 78.56 561 PRO A N 1
ATOM 4277 C CA . PRO A 1 561 ? -74.691 17.184 85.515 1.00 78.56 561 PRO A CA 1
ATOM 4278 C C . PRO A 1 561 ? -73.210 17.563 85.407 1.00 78.56 561 PRO A C 1
ATOM 4280 O O . PRO A 1 561 ? -72.852 18.743 85.445 1.00 78.56 561 PRO A O 1
ATOM 4283 N N . VAL A 1 562 ? -72.352 16.557 85.225 1.00 81.31 562 VAL A N 1
ATOM 4284 C CA . VAL A 1 562 ? -70.913 16.746 85.016 1.00 81.31 562 VAL A CA 1
ATOM 4285 C C . VAL A 1 562 ? -70.496 16.094 83.710 1.00 81.31 562 VAL A C 1
ATOM 4287 O O . VAL A 1 562 ? -70.862 14.953 83.427 1.00 81.31 562 VAL A O 1
ATOM 4290 N N . THR A 1 563 ? -69.702 16.808 82.919 1.00 78.31 563 THR A N 1
ATOM 4291 C CA . THR A 1 563 ? -69.124 16.279 81.681 1.00 78.31 563 THR A CA 1
ATOM 4292 C C . THR A 1 563 ? -67.604 16.318 81.737 1.00 78.31 563 THR A C 1
ATOM 4294 O O . THR A 1 563 ? -67.006 17.239 82.296 1.00 78.31 563 THR A O 1
ATOM 4297 N N . PHE A 1 564 ? -66.973 15.289 81.173 1.00 80.25 564 PHE A N 1
ATOM 4298 C CA . PHE A 1 564 ? -65.526 15.202 81.027 1.00 80.25 564 PHE A CA 1
ATOM 4299 C C . PHE A 1 564 ? -65.154 15.284 79.553 1.00 80.25 564 PHE A C 1
ATOM 4301 O O . PHE A 1 564 ? -65.700 14.543 78.737 1.00 80.25 564 PHE A O 1
ATOM 4308 N N . THR A 1 565 ? -64.197 16.150 79.231 1.00 75.62 565 THR A N 1
ATOM 4309 C CA . THR A 1 565 ? -63.667 16.307 77.876 1.00 75.62 565 THR A CA 1
ATOM 4310 C C . THR A 1 565 ? -62.279 15.660 77.800 1.00 75.62 565 THR A C 1
ATOM 4312 O O . THR A 1 565 ? -61.306 16.267 78.262 1.00 75.62 565 THR A O 1
ATOM 4315 N N . PRO A 1 566 ? -62.133 14.460 77.195 1.00 66.06 566 PRO A N 1
ATOM 4316 C CA . PRO A 1 566 ? -60.872 13.713 77.211 1.00 66.06 566 PRO A CA 1
ATOM 4317 C C . PRO A 1 566 ? -59.713 14.432 76.520 1.00 66.06 566 PRO A C 1
ATOM 4319 O O . PRO A 1 566 ? -58.571 14.310 76.951 1.00 66.06 566 PRO A O 1
ATOM 4322 N N . GLY A 1 567 ? -60.000 15.198 75.461 1.00 65.06 567 GLY A N 1
ATOM 4323 C CA . GLY A 1 567 ? -58.974 15.909 74.694 1.00 65.06 567 GLY A CA 1
ATOM 4324 C C . GLY A 1 567 ? -58.291 17.040 75.470 1.00 65.06 567 GLY A C 1
ATOM 4325 O O . GLY A 1 567 ? -57.116 17.298 75.248 1.00 65.06 567 GLY A O 1
ATOM 4326 N N . ALA A 1 568 ? -59.004 17.691 76.394 1.00 65.81 568 ALA A N 1
ATOM 4327 C CA . ALA A 1 568 ? -58.479 18.803 77.194 1.00 65.81 568 ALA A CA 1
ATOM 4328 C C . ALA A 1 568 ? -58.201 18.419 78.659 1.00 65.81 568 ALA A C 1
ATOM 4330 O O . ALA A 1 568 ? -57.667 19.230 79.412 1.00 65.81 568 ALA A O 1
ATOM 4331 N N . CYS A 1 569 ? -58.564 17.197 79.070 1.00 74.25 569 CYS A N 1
ATOM 4332 C CA . CYS A 1 569 ? -58.572 16.752 80.465 1.00 74.25 569 CYS A CA 1
ATOM 4333 C C . CYS A 1 569 ? -59.300 17.741 81.399 1.00 74.25 569 CYS A C 1
ATOM 4335 O O . CYS A 1 569 ? -58.821 18.057 82.491 1.00 74.25 569 CYS A O 1
ATOM 4337 N N . THR A 1 570 ? -60.457 18.245 80.963 1.00 81.50 570 THR A N 1
ATOM 4338 C CA . THR A 1 570 ? -61.264 19.214 81.716 1.00 81.50 570 THR A CA 1
ATOM 4339 C C . THR A 1 570 ? -62.602 18.628 82.140 1.00 81.50 570 THR A C 1
ATOM 4341 O O . THR A 1 570 ? -63.260 17.906 81.389 1.00 81.50 570 THR A O 1
ATOM 4344 N N . VAL A 1 571 ? -63.007 18.970 83.358 1.00 85.75 571 VAL A N 1
ATOM 4345 C CA . VAL A 1 571 ? -64.322 18.694 83.928 1.00 85.75 571 VAL A CA 1
ATOM 4346 C C . VAL A 1 571 ? -65.163 19.964 83.842 1.00 85.75 571 VAL A C 1
ATOM 4348 O O . VAL A 1 571 ? -64.704 21.043 84.219 1.00 85.75 571 VAL A O 1
ATOM 4351 N N . HIS A 1 572 ? -66.396 19.834 83.365 1.00 86.75 572 HIS A N 1
ATOM 4352 C CA . HIS A 1 572 ? -67.360 20.924 83.265 1.00 86.75 572 HIS A CA 1
ATOM 4353 C C . HIS A 1 572 ? -68.598 20.606 84.100 1.00 86.75 572 HIS A C 1
ATOM 4355 O O . HIS A 1 572 ? -69.144 19.505 84.008 1.00 86.75 572 HIS A O 1
ATOM 4361 N N . VAL A 1 573 ? -69.036 21.585 84.890 1.00 87.44 573 VAL A N 1
ATOM 4362 C CA . VAL A 1 573 ? -70.213 21.500 85.758 1.00 87.44 573 VAL A CA 1
ATOM 4363 C C . VAL A 1 573 ? -71.131 22.666 85.430 1.00 87.44 573 VAL A C 1
ATOM 4365 O O . VAL A 1 573 ? -70.688 23.813 85.439 1.00 87.44 573 VAL A O 1
ATOM 4368 N N . ASP A 1 574 ? -72.398 22.379 85.144 1.00 85.56 574 ASP A N 1
ATOM 4369 C CA . ASP A 1 574 ? -73.399 23.411 84.859 1.00 85.56 574 ASP A CA 1
ATOM 4370 C C . ASP A 1 574 ? -74.046 23.904 86.162 1.00 85.56 574 ASP A C 1
ATOM 4372 O O . ASP A 1 574 ? -75.137 23.485 86.538 1.00 85.56 574 ASP A O 1
ATOM 4376 N N . SER A 1 575 ? -73.309 24.726 86.917 1.00 88.56 575 SER A N 1
ATOM 4377 C CA . SER A 1 575 ? -73.776 25.305 88.181 1.00 88.56 575 SER A CA 1
ATOM 4378 C C . SER A 1 575 ? -73.061 26.620 88.520 1.00 88.56 575 SER A C 1
ATOM 4380 O O . SER A 1 575 ? -72.053 26.982 87.903 1.00 88.56 575 SER A O 1
ATOM 4382 N N . LYS A 1 576 ? -73.591 27.361 89.500 1.00 89.06 576 LYS A N 1
ATOM 4383 C CA . LYS A 1 576 ? -73.090 28.669 89.951 1.00 89.06 576 LYS A CA 1
ATOM 4384 C C . LYS A 1 576 ? -72.926 28.694 91.467 1.00 89.06 576 LYS A C 1
ATOM 4386 O O . LYS A 1 576 ? -73.789 28.199 92.184 1.00 89.06 576 LYS A O 1
ATOM 4391 N N . ALA A 1 577 ? -71.852 29.323 91.936 1.00 90.38 577 ALA A N 1
ATOM 4392 C CA . ALA A 1 577 ? -71.668 29.656 93.346 1.00 90.38 577 ALA A CA 1
ATOM 4393 C C . ALA A 1 577 ? -71.963 31.147 93.561 1.00 90.38 577 ALA A C 1
ATOM 4395 O O . ALA A 1 577 ? -71.500 31.992 92.784 1.00 90.38 577 ALA A O 1
ATOM 4396 N N . TYR A 1 578 ? -72.736 31.467 94.600 1.00 90.81 578 TYR A N 1
ATOM 4397 C CA . TYR A 1 578 ? -73.122 32.843 94.916 1.00 90.81 578 TYR A CA 1
ATOM 4398 C C . TYR A 1 578 ? -73.297 33.080 96.416 1.00 90.81 578 TYR A C 1
ATOM 4400 O O . TYR A 1 578 ? -73.488 32.133 97.173 1.00 90.81 578 TYR A O 1
ATOM 4408 N N . HIS A 1 579 ? -73.203 34.341 96.837 1.00 89.75 579 HIS A N 1
ATOM 4409 C CA . HIS A 1 579 ? -73.522 34.785 98.193 1.00 89.75 579 HIS A CA 1
ATOM 4410 C C . HIS A 1 579 ? -74.115 36.192 98.138 1.00 89.75 579 HIS A C 1
ATOM 4412 O O . HIS A 1 579 ? -73.536 37.097 97.532 1.00 89.75 579 HIS A O 1
ATOM 4418 N N . TRP A 1 580 ? -75.254 36.377 98.791 1.00 84.50 580 TRP A N 1
ATOM 4419 C CA . TRP A 1 580 ? -75.938 37.650 98.940 1.00 84.50 580 TRP A CA 1
ATOM 4420 C C . TRP A 1 580 ? -76.379 37.842 100.390 1.00 84.50 580 TRP A C 1
ATOM 4422 O O . TRP A 1 580 ? -76.967 36.946 100.981 1.00 84.50 580 TRP A O 1
ATOM 4432 N N . GLU A 1 581 ? -76.104 39.015 100.946 1.00 83.56 581 GLU A N 1
ATOM 4433 C CA . GLU A 1 581 ? -76.541 39.415 102.282 1.00 83.56 581 GLU A CA 1
ATOM 4434 C C . GLU A 1 581 ? -77.082 40.847 102.217 1.00 83.56 581 GLU A C 1
ATOM 4436 O O . GLU A 1 581 ? -76.458 41.734 101.618 1.00 83.56 581 GLU A O 1
ATOM 4441 N N . GLY A 1 582 ? -78.255 41.079 102.809 1.00 76.00 582 GLY A N 1
ATOM 4442 C CA . GLY A 1 582 ? -78.935 42.366 102.724 1.00 76.00 582 GLY A CA 1
ATOM 4443 C C . GLY A 1 582 ? -79.966 42.608 103.821 1.00 76.00 582 GLY A C 1
ATOM 4444 O O . GLY A 1 582 ? -80.644 41.696 104.287 1.00 76.00 582 GLY A O 1
ATOM 4445 N N . ASP A 1 583 ? -80.114 43.882 104.192 1.00 72.94 583 ASP A N 1
ATOM 4446 C CA . ASP A 1 583 ? -81.154 44.334 105.112 1.00 72.94 583 ASP A CA 1
ATOM 4447 C C . ASP A 1 583 ? -82.378 44.818 104.334 1.00 72.94 583 ASP A C 1
ATOM 4449 O O . ASP A 1 583 ? -82.272 45.681 103.454 1.00 72.94 583 ASP A O 1
ATOM 4453 N N . HIS A 1 584 ? -83.566 44.353 104.710 1.00 66.31 584 HIS A N 1
ATOM 4454 C CA . HIS A 1 584 ? -84.809 44.842 104.127 1.00 66.31 584 HIS A CA 1
ATOM 4455 C C . HIS A 1 584 ? -85.812 45.284 105.208 1.00 66.31 584 HIS A C 1
ATOM 4457 O O . HIS A 1 584 ? -85.886 44.757 106.320 1.00 66.31 584 HIS A O 1
ATOM 4463 N N . THR A 1 585 ? -86.578 46.342 104.912 1.00 58.19 585 THR A N 1
ATOM 4464 C CA . THR A 1 585 ? -87.587 46.892 105.836 1.00 58.19 585 THR A CA 1
ATOM 4465 C C . THR A 1 585 ? -88.988 46.479 105.398 1.00 58.19 585 THR A C 1
ATOM 4467 O O . THR A 1 585 ? -89.457 46.859 104.327 1.00 58.19 585 THR A O 1
ATOM 4470 N N . GLY A 1 586 ? -89.680 45.708 106.242 1.00 57.41 586 GLY A N 1
ATOM 4471 C CA . GLY A 1 586 ? -91.034 45.224 105.948 1.00 57.41 586 GLY A CA 1
ATOM 4472 C C . GLY A 1 586 ? -92.076 46.344 105.762 1.00 57.41 586 GLY A C 1
ATOM 4473 O O . GLY A 1 586 ? -91.990 47.411 106.379 1.00 57.41 586 GLY A O 1
ATOM 4474 N N . HIS A 1 587 ? -93.085 46.092 104.918 1.00 49.72 587 HIS A N 1
ATOM 4475 C CA . HIS A 1 587 ? -94.216 46.995 104.635 1.00 49.72 587 HIS A CA 1
ATOM 4476 C C . HIS A 1 587 ? -95.330 46.951 105.720 1.00 49.72 587 HIS A C 1
ATOM 4478 O O . HIS A 1 587 ? -95.499 45.963 106.428 1.00 49.72 587 HIS A O 1
ATOM 4484 N N . HIS A 1 588 ? -96.058 48.067 105.898 1.00 43.28 588 HIS A N 1
ATOM 4485 C CA . HIS A 1 588 ? -96.972 48.386 107.020 1.00 43.28 588 HIS A CA 1
ATOM 4486 C C . HIS A 1 588 ? -98.360 47.715 107.010 1.00 43.28 588 HIS A C 1
ATOM 4488 O O . HIS A 1 588 ? -99.011 47.733 105.977 1.00 43.28 588 HIS A O 1
ATOM 4494 N N . HIS A 1 589 ? -98.884 47.399 108.215 1.00 45.00 589 HIS A N 1
ATOM 4495 C CA . HIS A 1 589 ? -100.277 47.663 108.654 1.00 45.00 589 HIS A CA 1
ATOM 4496 C C . HIS A 1 589 ? -100.365 47.832 110.207 1.00 45.00 589 HIS A C 1
ATOM 4498 O O . HIS A 1 589 ? -100.237 46.853 110.938 1.00 45.00 589 HIS A O 1
ATOM 4504 N N . GLY A 1 590 ? -100.592 49.056 110.737 1.00 47.81 590 GLY A N 1
ATOM 4505 C CA . GLY A 1 590 ? -101.005 49.317 112.146 1.00 47.81 590 GLY A CA 1
ATOM 4506 C C . GLY A 1 590 ? -100.203 50.370 112.957 1.00 47.81 590 GLY A C 1
ATOM 4507 O O . GLY A 1 590 ? -98.978 50.355 112.983 1.00 47.81 590 GLY A O 1
ATOM 4508 N N . ILE A 1 591 ? -100.895 51.272 113.677 1.00 54.06 591 ILE A N 1
ATOM 4509 C CA . ILE A 1 591 ? -100.414 52.613 114.119 1.00 54.06 591 ILE A CA 1
ATOM 4510 C C . ILE A 1 591 ? -99.522 52.667 115.396 1.00 54.06 591 ILE A C 1
ATOM 4512 O O . ILE A 1 591 ? -99.092 53.746 115.790 1.00 54.06 591 ILE A O 1
ATOM 4516 N N . ARG A 1 592 ? -99.139 51.561 1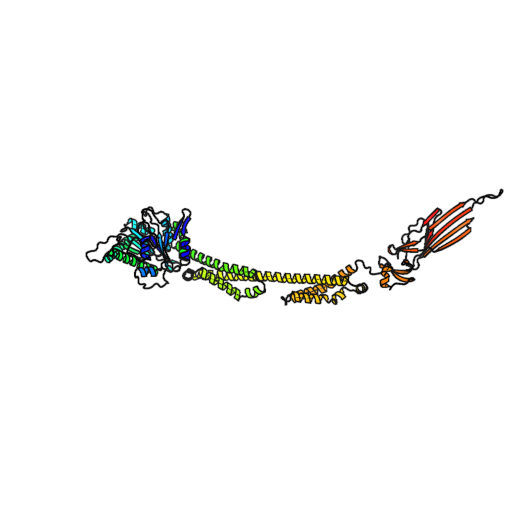16.058 1.00 52.56 592 ARG A N 1
ATOM 4517 C CA . ARG A 1 592 ? -98.259 51.631 117.264 1.00 52.56 592 ARG A CA 1
ATOM 4518 C C . ARG A 1 592 ? -97.269 50.466 117.445 1.00 52.56 592 ARG A C 1
ATOM 4520 O O . ARG A 1 592 ? -97.245 49.843 118.504 1.00 52.56 592 ARG A O 1
ATOM 4527 N N . ARG A 1 593 ? -96.406 50.177 116.461 1.00 52.31 593 ARG A N 1
ATOM 4528 C CA . ARG A 1 593 ? -95.218 49.308 116.655 1.00 52.31 593 ARG A CA 1
ATOM 4529 C C . ARG A 1 593 ? -93.995 49.851 115.898 1.00 52.31 593 ARG A C 1
ATOM 4531 O O . ARG A 1 593 ? -94.121 50.254 114.747 1.00 52.31 593 ARG A O 1
ATOM 4538 N N . LYS A 1 594 ? -92.817 49.871 116.545 1.00 53.62 594 LYS A N 1
ATOM 4539 C CA . LYS A 1 594 ? -91.521 50.150 115.888 1.00 53.62 594 LYS A CA 1
ATOM 4540 C C . LYS A 1 594 ? -91.290 49.124 114.760 1.00 53.62 594 LYS A C 1
ATOM 4542 O O . LYS A 1 594 ? -91.621 47.952 114.939 1.00 53.62 594 LYS A O 1
ATOM 4547 N N . LYS A 1 595 ? -90.755 49.573 113.615 1.00 56.75 595 LYS A N 1
ATOM 4548 C CA . LYS A 1 595 ? -90.440 48.742 112.434 1.00 56.75 595 LYS A CA 1
ATOM 4549 C C . LYS A 1 595 ? -89.455 47.621 112.806 1.00 56.75 595 LYS A C 1
ATOM 4551 O O . LYS A 1 595 ? -88.509 47.880 113.546 1.00 56.75 595 LYS A O 1
ATOM 4556 N N . ARG A 1 596 ? -89.670 46.404 112.294 1.00 57.38 596 ARG A N 1
ATOM 4557 C CA . ARG A 1 596 ? -88.663 45.330 112.331 1.00 57.38 596 ARG A CA 1
ATOM 4558 C C . ARG A 1 596 ? -87.763 45.474 111.103 1.00 57.38 596 ARG A C 1
ATOM 4560 O O . ARG A 1 596 ? -88.275 45.643 109.999 1.00 57.38 596 ARG A O 1
ATOM 4567 N N . HIS A 1 597 ? -86.456 45.475 111.333 1.00 58.03 597 HIS A N 1
ATOM 4568 C CA . HIS A 1 597 ? -85.444 45.314 110.294 1.00 58.03 597 HIS A CA 1
ATOM 4569 C C . HIS A 1 597 ? -85.182 43.815 110.151 1.00 58.03 597 HIS A C 1
ATOM 4571 O O . HIS A 1 597 ? -84.993 43.147 111.172 1.00 58.03 597 HIS A O 1
ATOM 4577 N N . TYR A 1 598 ? -85.239 43.309 108.922 1.00 66.38 598 TYR A N 1
ATOM 4578 C CA . TYR A 1 598 ? -84.881 41.935 108.587 1.00 66.38 598 TYR A CA 1
ATOM 4579 C C . TYR A 1 598 ? -83.502 41.943 107.941 1.00 66.38 598 TYR A C 1
ATOM 4581 O O . TYR A 1 598 ? -83.166 42.895 107.236 1.00 66.38 598 TYR A O 1
ATOM 4589 N N . HIS A 1 599 ? -82.728 40.914 108.252 1.00 72.88 599 HIS A N 1
ATOM 4590 C CA . HIS A 1 599 ? -81.395 40.676 107.731 1.00 72.88 599 HIS A CA 1
ATOM 4591 C C . HIS A 1 599 ? -81.398 39.262 107.170 1.00 72.88 599 HIS A C 1
ATOM 4593 O O . HIS A 1 599 ? -81.656 38.322 107.938 1.00 72.88 599 HIS A O 1
ATOM 4599 N N . ASP A 1 600 ? -81.133 39.155 105.870 1.00 77.62 600 ASP A N 1
ATOM 4600 C CA . ASP A 1 600 ? -81.199 37.904 105.126 1.00 77.62 600 ASP A CA 1
ATOM 4601 C C . ASP A 1 600 ? -79.835 37.589 104.535 1.00 77.62 600 ASP A C 1
ATOM 4603 O O . ASP A 1 600 ? -79.151 38.482 104.025 1.00 77.62 600 ASP A O 1
ATOM 4607 N N . VAL A 1 601 ? -79.477 36.308 104.555 1.00 81.50 601 VAL A N 1
ATOM 4608 C CA . VAL A 1 601 ? -78.262 35.789 103.928 1.00 81.50 601 VAL A CA 1
ATOM 4609 C C . VAL A 1 601 ? -78.627 34.580 103.076 1.00 81.50 601 VAL A C 1
ATOM 4611 O O . VAL A 1 601 ? -79.139 33.591 103.592 1.00 81.50 601 VAL A O 1
ATOM 4614 N N . GLU A 1 602 ? -78.331 34.626 101.780 1.00 85.81 602 GLU A N 1
ATOM 4615 C CA . GLU A 1 602 ? -78.490 33.501 100.856 1.00 85.81 602 GLU A CA 1
ATOM 4616 C C . GLU A 1 602 ? -77.154 33.163 100.195 1.00 85.81 602 GLU A C 1
ATOM 4618 O O . GLU A 1 602 ? -76.481 34.033 99.640 1.00 85.81 602 GLU A O 1
ATOM 4623 N N . TYR A 1 603 ? -76.760 31.891 100.204 1.00 88.69 603 TYR A N 1
ATOM 4624 C CA . TYR A 1 603 ? -75.538 31.456 99.532 1.00 88.69 603 TYR A CA 1
ATOM 4625 C C . TYR A 1 603 ? -75.641 30.043 98.970 1.00 88.69 603 TYR A C 1
ATOM 4627 O O . TYR A 1 603 ? -76.263 29.161 99.560 1.00 88.69 603 TYR A O 1
ATOM 4635 N N . ALA A 1 604 ? -74.969 29.818 97.841 1.00 90.25 604 ALA A N 1
ATOM 4636 C CA . ALA A 1 604 ? -74.811 28.514 97.216 1.00 90.25 604 ALA A CA 1
ATOM 4637 C C . ALA A 1 604 ? -73.332 28.168 97.030 1.00 90.25 604 ALA A C 1
ATOM 4639 O O . ALA A 1 604 ? -72.559 28.949 96.464 1.00 90.25 604 ALA A O 1
ATOM 4640 N N . SER A 1 605 ? -72.951 26.976 97.485 1.00 91.25 605 SER A N 1
ATOM 4641 C CA . SER A 1 605 ? -71.618 26.404 97.288 1.00 91.25 605 SER A CA 1
ATOM 4642 C C . SER A 1 605 ? -71.698 25.178 96.388 1.00 91.25 605 SER A C 1
ATOM 4644 O O . SER A 1 605 ? -72.605 24.361 96.535 1.00 91.25 605 SER A O 1
ATOM 4646 N N . VAL A 1 606 ? -70.746 25.034 95.466 1.00 92.44 606 VAL A N 1
ATOM 4647 C CA . VAL A 1 606 ? -70.693 23.907 94.524 1.00 92.44 606 VAL A CA 1
ATOM 4648 C C . VAL A 1 606 ? -69.492 23.034 94.837 1.00 92.44 606 VAL A C 1
ATOM 4650 O O . VAL A 1 606 ? -68.355 23.493 94.769 1.00 92.44 606 VAL A O 1
ATOM 4653 N N . SER A 1 607 ? -69.733 21.768 95.148 1.00 92.31 607 SER A N 1
ATOM 4654 C CA . SER A 1 607 ? -68.698 20.760 95.345 1.00 92.31 607 SER A CA 1
ATOM 4655 C C . SER A 1 607 ? -68.561 19.897 94.097 1.00 92.31 607 SER A C 1
ATOM 4657 O O . SER A 1 607 ? -69.552 19.380 93.590 1.00 92.31 607 SER A O 1
ATOM 4659 N N . VAL A 1 608 ? -67.335 19.718 93.609 1.00 91.06 608 VAL A N 1
ATOM 4660 C CA . VAL A 1 608 ? -67.005 18.835 92.484 1.00 91.06 608 VAL A CA 1
ATOM 4661 C C . VAL A 1 608 ? -66.010 17.790 92.958 1.00 91.06 608 VAL A C 1
ATOM 4663 O O . VAL A 1 608 ? -64.923 18.132 93.422 1.00 91.06 608 VAL A O 1
ATOM 4666 N N . THR A 1 609 ? -66.378 16.522 92.830 1.00 90.62 609 THR A N 1
ATOM 4667 C CA . THR A 1 609 ? -65.566 15.371 93.226 1.00 90.62 609 THR A CA 1
ATOM 4668 C C . THR A 1 609 ? -65.026 14.672 91.988 1.00 90.62 609 THR A C 1
ATOM 4670 O O . THR A 1 609 ? -65.794 14.297 91.105 1.00 90.62 609 THR A O 1
ATOM 4673 N N . ILE A 1 610 ? -63.704 14.502 91.921 1.00 88.19 610 ILE A N 1
ATOM 4674 C CA . ILE A 1 610 ? -63.012 13.800 90.832 1.00 88.19 610 ILE A CA 1
ATOM 4675 C C . ILE A 1 610 ? -62.661 12.360 91.243 1.00 88.19 610 ILE A C 1
ATOM 4677 O O . ILE A 1 610 ? -62.587 12.059 92.435 1.00 88.19 610 ILE A O 1
ATOM 4681 N N . PRO A 1 611 ? -62.414 11.447 90.288 1.00 83.38 611 PRO A N 1
ATOM 4682 C CA . PRO A 1 611 ? -62.072 10.066 90.612 1.00 83.38 611 PRO A CA 1
ATOM 4683 C C . PRO A 1 611 ? -60.772 9.945 91.422 1.00 83.38 611 PRO A C 1
ATOM 4685 O O . PRO A 1 611 ? -59.827 10.717 91.245 1.00 83.38 611 PRO A O 1
ATOM 4688 N N . ALA A 1 612 ? -60.683 8.917 92.268 1.00 76.25 612 ALA A N 1
ATOM 4689 C CA . ALA A 1 612 ? -59.464 8.613 93.014 1.00 76.25 612 ALA A CA 1
ATOM 4690 C C . ALA A 1 612 ? -58.255 8.402 92.079 1.00 76.25 612 ALA A C 1
ATOM 4692 O O . ALA A 1 612 ? -58.363 7.787 91.016 1.00 76.25 612 ALA A O 1
ATOM 4693 N N . GLY A 1 613 ? -57.089 8.909 92.487 1.00 73.56 613 GLY A N 1
ATOM 4694 C CA . GLY A 1 613 ? -55.861 8.861 91.686 1.00 73.56 613 GLY A CA 1
ATOM 4695 C C . GLY A 1 613 ? -55.761 9.933 90.597 1.00 73.56 613 GLY A C 1
ATOM 4696 O O . GLY A 1 613 ? -54.795 9.916 89.845 1.00 73.56 613 GLY A O 1
ATOM 4697 N N . TRP A 1 614 ? -56.727 10.851 90.517 1.00 82.50 614 TRP A N 1
ATOM 4698 C CA . TRP A 1 614 ? -56.612 12.097 89.766 1.00 82.50 614 TRP A CA 1
ATOM 4699 C C . TRP A 1 614 ? -56.430 13.267 90.733 1.00 82.50 614 TRP A C 1
ATOM 4701 O O . TRP A 1 614 ? -56.903 13.239 91.869 1.00 82.50 614 TRP A O 1
ATOM 4711 N N . ASN A 1 615 ? -55.746 14.301 90.261 1.00 82.88 615 ASN A N 1
ATOM 4712 C CA . ASN A 1 615 ? -55.462 15.531 90.976 1.00 82.88 615 ASN A CA 1
ATOM 4713 C C . ASN A 1 615 ? -56.059 16.719 90.224 1.00 82.88 615 ASN A C 1
ATOM 4715 O O . ASN A 1 615 ? -56.082 16.754 88.989 1.00 82.88 615 ASN A O 1
ATOM 4719 N N . PHE A 1 616 ? -56.500 17.725 90.972 1.00 86.81 616 PHE A N 1
ATOM 4720 C CA . PHE A 1 616 ? -56.861 19.008 90.390 1.00 86.81 616 PHE A CA 1
ATOM 4721 C C . PHE A 1 616 ? -55.616 19.685 89.804 1.00 86.81 616 PHE A C 1
ATOM 4723 O O . PHE A 1 616 ? -54.550 19.721 90.418 1.00 86.81 616 PHE A O 1
ATOM 4730 N N . GLY A 1 617 ? -55.750 20.202 88.587 1.00 81.56 617 GLY A N 1
ATOM 4731 C CA . GLY A 1 617 ? -54.785 21.108 87.982 1.00 81.56 617 GLY A CA 1
ATOM 4732 C C . GLY A 1 617 ? -54.914 22.518 88.557 1.00 81.56 617 GLY A C 1
ATOM 4733 O O . GLY A 1 617 ? -55.505 22.735 89.612 1.00 81.56 617 GLY A O 1
ATOM 4734 N N . ASN A 1 618 ? -54.376 23.504 87.839 1.00 80.50 618 ASN A N 1
ATOM 4735 C CA . ASN A 1 618 ? -54.562 24.898 88.225 1.00 80.50 618 ASN A CA 1
ATOM 4736 C C . ASN A 1 618 ? -56.040 25.291 88.062 1.00 80.50 618 ASN A C 1
ATOM 4738 O O . ASN A 1 618 ? -56.586 25.176 86.963 1.00 80.50 618 ASN A O 1
ATOM 4742 N N . ILE A 1 619 ? -56.669 25.751 89.143 1.00 85.00 619 ILE A N 1
ATOM 4743 C CA . ILE A 1 619 ? -58.055 26.226 89.156 1.00 85.00 619 ILE A CA 1
ATOM 4744 C C . ILE A 1 619 ? -58.023 27.741 89.328 1.00 85.00 619 ILE A C 1
ATOM 4746 O O . ILE A 1 619 ? -57.503 28.247 90.321 1.00 85.00 619 ILE A O 1
ATOM 4750 N N . VAL A 1 620 ? -58.580 28.462 88.357 1.00 81.06 620 VAL A N 1
ATOM 4751 C CA . VAL A 1 620 ? -58.710 29.922 88.404 1.00 81.06 620 VAL A CA 1
ATOM 4752 C C . VAL A 1 620 ? -60.138 30.258 88.820 1.00 81.06 620 VAL A C 1
ATOM 4754 O O . VAL A 1 620 ? -61.058 30.134 88.016 1.00 81.06 620 VAL A O 1
ATOM 4757 N N . TRP A 1 621 ? -60.321 30.670 90.075 1.00 88.38 621 TRP A N 1
ATOM 4758 C CA . TRP A 1 621 ? -61.620 31.016 90.654 1.00 88.38 621 TRP A CA 1
ATOM 4759 C C . TRP A 1 621 ? -61.559 32.368 91.367 1.00 88.38 621 TRP A C 1
ATOM 4761 O O . TRP A 1 621 ? -60.594 32.654 92.071 1.00 88.38 621 TRP A O 1
ATOM 4771 N N . GLY A 1 622 ? -62.580 33.205 91.162 1.00 81.75 622 GLY A N 1
ATOM 4772 C CA . GLY A 1 622 ? -62.648 34.553 91.741 1.00 81.75 622 GLY A CA 1
ATOM 4773 C C . GLY A 1 622 ? -63.248 34.624 93.150 1.00 81.75 622 GLY A C 1
ATOM 4774 O O . GLY A 1 622 ? -63.154 35.671 93.784 1.00 81.75 622 GLY A O 1
ATOM 4775 N N . GLY A 1 623 ? -63.874 33.543 93.626 1.00 86.62 623 GLY A N 1
ATOM 4776 C CA . GLY A 1 623 ? -64.438 33.438 94.973 1.00 86.62 623 GLY A CA 1
ATOM 4777 C C . GLY A 1 623 ? -63.538 32.647 95.926 1.00 86.62 623 GLY A C 1
ATOM 4778 O O . GLY A 1 623 ? -62.333 32.512 95.715 1.00 86.62 623 GLY A O 1
ATOM 4779 N N . TYR A 1 624 ? -64.130 32.076 96.972 1.00 89.44 624 TYR A N 1
ATOM 4780 C CA . TYR A 1 624 ? -63.428 31.176 97.882 1.00 89.44 624 TYR A CA 1
ATOM 4781 C C . TYR A 1 624 ? -63.444 29.746 97.339 1.00 89.44 624 TYR A C 1
ATOM 4783 O O . TYR A 1 624 ? -64.423 29.297 96.743 1.00 89.44 624 TYR A O 1
ATOM 4791 N N . GLN A 1 625 ? -62.349 29.018 97.538 1.00 90.38 625 GLN A N 1
ATOM 4792 C CA . GLN A 1 625 ? -62.273 27.603 97.191 1.00 90.38 625 GLN A CA 1
ATOM 4793 C C . GLN A 1 625 ? -61.569 26.820 98.290 1.00 90.38 625 GLN A C 1
ATOM 4795 O O . GLN A 1 625 ? -60.605 27.298 98.891 1.00 90.38 625 GLN A O 1
ATOM 4800 N N . GLN A 1 626 ? -62.026 25.595 98.510 1.00 91.88 626 GLN A N 1
ATOM 4801 C CA . GLN A 1 626 ? -61.397 24.653 99.420 1.00 91.88 626 GLN A CA 1
ATOM 4802 C C . GLN A 1 626 ? -61.280 23.294 98.741 1.00 91.88 626 GLN A C 1
ATOM 4804 O O . GLN A 1 626 ? -62.261 22.773 98.220 1.00 91.88 626 GLN A O 1
ATOM 4809 N N . ILE A 1 627 ? -60.083 22.712 98.761 1.00 90.06 627 ILE A N 1
ATOM 4810 C CA . ILE A 1 627 ? -59.840 21.360 98.255 1.00 90.06 627 ILE A CA 1
ATOM 4811 C C . ILE A 1 627 ? -59.624 20.444 99.456 1.00 90.06 627 ILE A C 1
ATOM 4813 O O . ILE A 1 627 ? -58.715 20.670 100.256 1.00 90.06 627 ILE A O 1
ATOM 4817 N N . VAL A 1 628 ? -60.457 19.413 99.578 1.00 89.44 628 VAL A N 1
ATOM 4818 C CA . VAL A 1 628 ? -60.333 18.361 100.592 1.00 89.44 628 VAL A CA 1
ATOM 4819 C C . VAL A 1 628 ? -60.339 17.018 99.873 1.00 89.44 628 VAL A C 1
ATOM 4821 O O . VAL A 1 628 ? -61.364 16.578 99.352 1.00 89.44 628 VAL A O 1
ATOM 4824 N N . GLY A 1 629 ? -59.170 16.377 99.810 1.00 87.62 629 GLY A N 1
ATOM 4825 C CA . GLY A 1 629 ? -58.978 15.165 99.016 1.00 87.62 629 GLY A CA 1
ATOM 4826 C C . GLY A 1 629 ? -59.318 15.406 97.543 1.00 87.62 629 GLY A C 1
ATOM 4827 O O . GLY A 1 629 ? -58.739 16.272 96.894 1.00 87.62 629 GLY A O 1
ATOM 4828 N N . GLN A 1 630 ? -60.270 14.636 97.028 1.00 89.75 630 GLN A N 1
ATOM 4829 C CA . GLN A 1 630 ? -60.706 14.632 95.632 1.00 89.75 630 GLN A CA 1
ATOM 4830 C C . GLN A 1 630 ? -61.902 15.553 95.384 1.00 89.75 630 GLN A C 1
ATOM 4832 O O . GLN A 1 630 ? -62.432 15.577 94.276 1.00 89.75 630 GLN A O 1
ATOM 4837 N N . THR A 1 631 ? -62.326 16.315 96.391 1.00 91.69 631 THR A N 1
ATOM 4838 C CA . THR A 1 631 ? -63.440 17.252 96.275 1.00 91.69 631 THR A CA 1
ATOM 4839 C C . THR A 1 631 ? -62.927 18.679 96.369 1.00 91.69 631 THR A C 1
ATOM 4841 O O . THR A 1 631 ? -62.256 19.045 97.334 1.00 91.69 631 THR A O 1
ATOM 4844 N N . VAL A 1 632 ? -63.267 19.495 95.375 1.00 92.81 632 VAL A N 1
ATOM 4845 C CA . VAL A 1 632 ? -63.129 20.950 95.437 1.00 92.81 632 VAL A CA 1
ATOM 4846 C C . VAL A 1 632 ? -64.498 21.557 95.709 1.00 92.81 632 VAL A C 1
ATOM 4848 O O . VAL A 1 632 ? -65.459 21.245 95.014 1.00 92.81 632 VAL A O 1
ATOM 4851 N N . THR A 1 633 ? -64.595 22.415 96.717 1.00 92.94 633 THR A N 1
ATOM 4852 C CA . THR A 1 633 ? -65.800 23.182 97.033 1.00 92.94 633 THR A CA 1
ATOM 4853 C C . THR A 1 633 ? -65.558 24.642 96.695 1.00 92.94 633 THR A C 1
ATOM 4855 O O . THR A 1 633 ? -64.643 25.267 97.231 1.00 92.94 633 THR A O 1
ATOM 4858 N N . PHE A 1 634 ? -66.388 25.174 95.807 1.00 92.88 634 PHE A N 1
ATOM 4859 C CA . PHE A 1 634 ? -66.427 26.572 95.411 1.00 92.88 634 PHE A CA 1
ATOM 4860 C C . PHE A 1 634 ? -67.503 27.295 96.210 1.00 92.88 634 PHE A C 1
ATOM 4862 O O . PHE A 1 634 ? -68.666 26.897 96.185 1.00 92.88 634 PHE A O 1
ATOM 4869 N N . SER A 1 635 ? -67.124 28.375 96.880 1.00 89.88 635 SER A N 1
ATOM 4870 C CA . SER A 1 635 ? -68.029 29.285 97.576 1.00 89.88 635 SER A CA 1
ATOM 4871 C C . SER A 1 635 ? -67.738 30.734 97.180 1.00 89.88 635 SER A C 1
ATOM 4873 O O . SER A 1 635 ? -66.752 31.044 96.504 1.00 89.88 635 SER A O 1
ATOM 4875 N N . ALA A 1 636 ? -68.642 31.638 97.536 1.00 89.06 636 ALA A N 1
ATOM 4876 C CA . ALA A 1 636 ? -68.638 33.020 97.074 1.00 89.06 636 ALA A CA 1
ATOM 4877 C C . ALA A 1 636 ? -68.552 34.001 98.260 1.00 89.06 636 ALA A C 1
ATOM 4879 O O . ALA A 1 636 ? -69.197 33.754 99.280 1.00 89.06 636 ALA A O 1
ATOM 4880 N N . PRO A 1 637 ? -67.777 35.100 98.162 1.00 87.94 637 PRO A N 1
ATOM 4881 C CA . PRO A 1 637 ? -67.901 36.235 99.079 1.00 87.94 637 PRO A CA 1
ATOM 4882 C C . PRO A 1 637 ? -69.213 36.995 98.850 1.00 87.94 637 PRO A C 1
ATOM 4884 O O . PRO A 1 637 ? -69.786 36.924 97.763 1.00 87.94 637 PRO A O 1
ATOM 4887 N N . ASN A 1 638 ? -69.673 37.754 99.850 1.00 85.12 638 ASN A N 1
ATOM 4888 C CA . ASN A 1 638 ? -70.892 38.556 99.724 1.00 85.12 638 ASN A CA 1
ATOM 4889 C C . ASN A 1 638 ? -70.830 39.484 98.489 1.00 85.12 638 ASN A C 1
ATOM 4891 O O . ASN A 1 638 ? -69.837 40.182 98.268 1.00 85.12 638 ASN A O 1
ATOM 4895 N N . GLY A 1 639 ? -71.880 39.453 97.665 1.00 81.81 639 GLY A N 1
ATOM 4896 C CA . GLY A 1 639 ? -71.999 40.196 96.410 1.00 81.81 639 GLY A CA 1
ATOM 4897 C C . GLY A 1 639 ? -71.413 39.489 95.180 1.00 81.81 639 GLY A C 1
ATOM 4898 O O . GLY A 1 639 ? -71.462 40.050 94.085 1.00 81.81 639 GLY A O 1
ATOM 4899 N N . PHE A 1 640 ? -70.871 38.274 95.318 1.00 88.00 640 PHE A N 1
ATOM 4900 C CA . PHE A 1 640 ? -70.287 37.501 94.218 1.00 88.00 640 PHE A CA 1
ATOM 4901 C C . PHE A 1 640 ? -71.263 36.441 93.689 1.00 88.00 640 PHE A C 1
ATOM 4903 O O . PHE A 1 640 ? -71.892 35.726 94.464 1.00 88.00 640 PHE A O 1
ATOM 4910 N N . ASN A 1 641 ? -71.374 36.317 92.361 1.00 90.25 641 ASN A N 1
ATOM 4911 C CA . ASN A 1 641 ? -72.180 35.302 91.672 1.00 90.25 641 ASN A CA 1
ATOM 4912 C C . ASN A 1 641 ? -71.506 34.936 90.341 1.00 90.25 641 ASN A C 1
ATOM 4914 O O . ASN A 1 641 ? -71.439 35.772 89.436 1.00 90.25 641 ASN A O 1
ATOM 4918 N N . ALA A 1 642 ? -70.997 33.708 90.216 1.00 89.19 642 ALA A N 1
ATOM 4919 C CA . ALA A 1 642 ? -70.309 33.262 89.005 1.00 89.19 642 ALA A CA 1
ATOM 4920 C C . ALA A 1 642 ? -70.502 31.756 88.725 1.00 89.19 642 ALA A C 1
ATOM 4922 O O . ALA A 1 642 ? -70.655 30.965 89.662 1.00 89.19 642 ALA A O 1
ATOM 4923 N N . PRO A 1 643 ? -70.487 31.337 87.442 1.00 90.50 643 PRO A N 1
ATOM 4924 C CA . PRO A 1 643 ? -70.478 29.926 87.061 1.00 90.50 643 PRO A CA 1
ATOM 4925 C C . PRO A 1 643 ? -69.155 29.253 87.409 1.00 90.50 643 PRO A C 1
ATOM 4927 O O . PRO A 1 643 ? -68.099 29.884 87.341 1.00 90.50 643 PRO A O 1
ATOM 4930 N N . ILE A 1 644 ? -69.211 27.961 87.735 1.00 91.25 644 ILE A N 1
ATOM 4931 C CA . ILE A 1 644 ? -68.007 27.182 88.030 1.00 91.25 644 ILE A CA 1
ATOM 4932 C C . ILE A 1 644 ? -67.133 27.092 86.766 1.00 91.25 644 ILE A C 1
ATOM 4934 O O . ILE A 1 644 ? -67.626 26.702 85.703 1.00 91.25 644 ILE A O 1
ATOM 4938 N N . PRO A 1 645 ? -65.845 27.475 86.838 1.00 88.06 645 PRO A N 1
ATOM 4939 C CA . PRO A 1 645 ? -64.956 27.446 85.684 1.00 88.06 645 PRO A CA 1
ATOM 4940 C C . PRO A 1 645 ? -64.645 25.996 85.276 1.00 88.06 645 PRO A C 1
ATOM 4942 O O . PRO A 1 645 ? -64.727 25.095 86.111 1.00 88.06 645 PRO A O 1
ATOM 4945 N N . PRO A 1 646 ? -64.221 25.745 84.023 1.00 87.56 646 PRO A N 1
ATOM 4946 C CA . PRO A 1 646 ? -63.680 24.448 83.630 1.00 87.56 646 PRO A CA 1
ATOM 4947 C C . PRO A 1 646 ? -62.542 24.014 84.558 1.00 87.56 646 PRO A C 1
ATOM 4949 O O . PRO A 1 646 ? -61.557 24.734 84.739 1.00 87.56 646 PRO A O 1
ATOM 4952 N N . ILE A 1 647 ? -62.661 22.820 85.127 1.00 87.56 647 ILE A N 1
ATOM 4953 C CA . ILE A 1 647 ? -61.720 22.308 86.118 1.00 87.56 647 ILE A CA 1
ATOM 4954 C C . ILE A 1 647 ? -60.746 21.384 85.403 1.00 87.56 647 ILE A C 1
ATOM 4956 O O . ILE A 1 647 ? -61.108 20.296 84.959 1.00 87.56 647 ILE A O 1
ATOM 4960 N N . SER A 1 648 ? -59.495 21.817 85.275 1.00 84.75 648 SER A N 1
ATOM 4961 C CA . SER A 1 648 ? -58.443 20.944 84.756 1.00 84.75 648 SER A CA 1
ATOM 4962 C C . SER A 1 648 ? -58.172 19.822 85.753 1.00 84.75 648 SER A C 1
ATOM 4964 O O . SER A 1 648 ? -57.957 20.099 86.932 1.00 84.75 648 SER A O 1
ATOM 4966 N N . ILE A 1 649 ? -58.123 18.577 85.285 1.00 82.75 649 ILE A N 1
ATOM 4967 C CA . ILE A 1 649 ? -57.713 17.419 86.086 1.00 82.75 649 ILE A CA 1
ATOM 4968 C C . ILE A 1 649 ? -56.519 16.732 85.434 1.00 82.75 649 ILE A C 1
ATOM 4970 O O . ILE A 1 649 ? -56.351 16.754 84.215 1.00 82.75 649 ILE A O 1
ATOM 4974 N N . ARG A 1 650 ? -55.645 16.144 86.244 1.00 76.44 650 ARG A N 1
ATOM 4975 C CA . ARG A 1 650 ? -54.449 15.435 85.781 1.00 76.44 650 ARG A CA 1
ATOM 4976 C C . ARG A 1 650 ? -54.288 14.157 86.576 1.00 76.44 650 ARG A C 1
ATOM 4978 O O . ARG A 1 650 ? -54.665 14.120 87.742 1.00 76.44 650 ARG A O 1
ATOM 4985 N N . ARG A 1 651 ? -53.753 13.126 85.939 1.00 66.12 651 ARG A N 1
ATOM 4986 C CA . ARG A 1 651 ? -53.430 11.878 86.617 1.00 66.12 651 ARG A CA 1
ATOM 4987 C C . ARG A 1 651 ? -51.986 11.881 87.081 1.00 66.12 651 ARG A C 1
ATOM 4989 O O . ARG A 1 651 ? -51.150 12.400 86.307 1.00 66.12 651 ARG A O 1
#